Protein AF-A0A8B9X856-F1 (afdb_monomer)

Solvent-accessible surface area (backbone atoms only — not comparable to full-atom values): 31725 Å² total; per-residue (Å²): 112,82,88,42,60,86,69,68,59,64,82,50,63,92,50,58,22,62,86,55,48,28,28,60,43,24,32,74,33,52,19,55,72,73,40,38,39,37,32,57,22,77,54,68,76,21,33,52,44,37,37,53,68,72,73,52,61,74,92,81,52,78,64,90,85,40,73,87,52,23,68,62,48,33,50,56,50,36,62,54,42,38,72,39,36,52,69,58,51,47,63,67,43,58,99,51,76,27,44,60,46,76,62,68,52,81,72,50,48,65,68,34,66,76,37,52,80,60,51,73,62,84,77,84,77,84,59,58,57,69,65,46,51,55,31,73,69,35,71,44,87,74,9,36,51,52,62,53,52,50,52,32,48,53,41,27,54,50,10,48,50,29,39,59,36,17,58,63,57,37,63,76,72,45,88,51,78,85,54,39,62,62,51,17,54,51,43,20,52,52,9,46,53,41,23,52,54,21,60,66,58,40,51,56,52,52,54,52,50,48,56,73,72,37,53,88,86,43,37,66,59,51,52,51,51,50,52,44,50,51,21,51,51,48,21,53,54,24,45,59,60,34,51,76,36,73,83,37,72,65,14,68,74,59,67,40,49,51,49,47,48,48,50,55,53,50,49,54,52,50,51,53,48,50,50,60,72,69,69,62,90,60,71,42,70,72,66,70,85,75,80,73,79,94,73,80,88,79,81,89,81,79,92,74,92,83,82,85,88,81,93,79,81,97,70,90,83,85,87,90,87,70,88,89,90,87,89,86,79,95,72,97,72,80,85,84,85,77,77,76,85,74,73,93,41,74,68,53,55,54,47,52,56,70,70,44,58,71,61,59,40,39,48,40,53,41,51,25,36,44,41,33,19,50,50,41,30,63,75,43,40,31,57,35,28,6,42,65,48,51,64,14,36,89,84,43,56,85,87,36,69,43,22,50,36,14,51,53,17,32,22,53,25,22,47,24,51,18,46,13,25,50,36,15,40,54,43,55,60,49,45,68,68,44,36,84,77,52,32,64,64,44,49,48,30,49,21,27,43,46,29,14,52,34,34,37,47,36,55,75,52,63,38,65,72,58,43,46,60,36,22,42,33,49,4,42,28,54,32,36,67,72,46,46,61,61,49,50,52,55,50,54,51,52,51,52,51,52,49,54,74,74,58,82,64,82,85,69,70,79,79,53,72,63,53,58,52,43,54,44,57,49,27,50,58,51,19,51,52,51,39,70,69,45,47,64,56,51,32,65,75,66,74,39,62,58,58,43,31,42,48,17,12,51,40,15,43,52,30,20,54,46,42,68,74,51,51,75,89,78,134

Structure (mmCIF, N/CA/C/O backbone):
data_AF-A0A8B9X856-F1
#
_entry.id   AF-A0A8B9X856-F1
#
loop_
_atom_site.group_PDB
_atom_site.id
_atom_site.type_symbol
_atom_site.label_atom_id
_atom_site.label_alt_id
_atom_site.label_comp_id
_atom_site.label_asym_id
_atom_site.label_entity_id
_atom_site.label_seq_id
_atom_site.pdbx_PDB_ins_code
_atom_site.Cartn_x
_atom_site.Cartn_y
_atom_site.Cartn_z
_atom_site.occupancy
_atom_site.B_iso_or_equiv
_atom_site.auth_seq_id
_atom_site.auth_comp_id
_atom_site.auth_asym_id
_atom_site.auth_atom_id
_atom_site.pdbx_PDB_model_num
ATOM 1 N N . MET A 1 1 ? -20.137 1.913 47.187 1.00 60.28 1 MET A N 1
ATOM 2 C CA . MET A 1 1 ? -19.283 0.713 47.307 1.00 60.28 1 MET A CA 1
ATOM 3 C C . MET A 1 1 ? -18.120 0.951 48.272 1.00 60.28 1 MET A C 1
ATOM 5 O O . MET A 1 1 ? -18.265 0.575 49.422 1.00 60.28 1 MET A O 1
ATOM 9 N N . TRP A 1 2 ? -17.017 1.624 47.903 1.00 61.44 2 TRP A N 1
ATOM 10 C CA . TRP A 1 2 ? -15.880 1.791 48.841 1.00 61.44 2 TRP A CA 1
ATOM 11 C C . TRP A 1 2 ? -16.216 2.650 50.075 1.00 61.44 2 TRP A C 1
ATOM 13 O O . TRP A 1 2 ? -16.028 2.217 51.202 1.00 61.44 2 TRP A O 1
ATOM 23 N N . LYS A 1 3 ? -16.847 3.818 49.882 1.00 67.94 3 LYS A N 1
ATOM 24 C CA . LYS A 1 3 ? -17.297 4.696 50.987 1.00 67.94 3 LYS A CA 1
ATOM 25 C C . LYS A 1 3 ? -18.362 4.080 51.909 1.00 67.94 3 LYS A C 1
ATOM 27 O O . LYS A 1 3 ? -18.612 4.606 52.980 1.00 67.94 3 LYS A O 1
ATOM 32 N N . THR A 1 4 ? -19.019 3.002 51.483 1.00 69.06 4 THR A N 1
ATOM 33 C CA . THR A 1 4 ? -20.114 2.354 52.227 1.00 69.06 4 THR A CA 1
ATOM 34 C C . THR A 1 4 ? -19.630 1.214 53.126 1.00 69.06 4 THR A C 1
ATOM 36 O O . THR A 1 4 ? -20.453 0.537 53.728 1.00 69.06 4 THR A O 1
ATOM 39 N N . GLN A 1 5 ? -18.318 0.968 53.211 1.00 65.56 5 GLN A N 1
ATOM 40 C CA . GLN A 1 5 ? -17.751 -0.049 54.107 1.00 65.56 5 GLN A CA 1
ATOM 41 C C . GLN A 1 5 ? -17.958 0.295 55.587 1.00 65.56 5 GLN A C 1
ATOM 43 O O . GLN A 1 5 ? -18.195 -0.598 56.390 1.00 65.56 5 GLN A O 1
ATOM 48 N N . GLU A 1 6 ? -17.946 1.582 55.931 1.00 69.06 6 GLU A N 1
ATOM 49 C CA . GLU A 1 6 ? -18.089 2.063 57.313 1.00 69.06 6 GLU A CA 1
ATOM 50 C C . GLU A 1 6 ? -19.551 2.130 57.790 1.00 69.06 6 GLU A C 1
ATOM 52 O O . GLU A 1 6 ? -19.811 2.408 58.955 1.00 69.06 6 GLU A O 1
ATOM 57 N N . THR A 1 7 ? -20.526 1.876 56.909 1.00 68.50 7 THR A N 1
ATOM 58 C CA . THR A 1 7 ? -21.961 2.038 57.201 1.00 68.50 7 THR A CA 1
ATOM 59 C C . THR A 1 7 ? -22.674 0.717 57.522 1.00 68.50 7 THR A C 1
ATOM 61 O O . THR A 1 7 ? -23.894 0.648 57.403 1.00 68.50 7 THR A O 1
ATOM 64 N N . GLY A 1 8 ? -21.937 -0.355 57.841 1.00 68.25 8 GLY A N 1
ATOM 65 C CA . GLY A 1 8 ? -22.495 -1.669 58.209 1.00 68.25 8 GLY A CA 1
ATOM 66 C C . GLY A 1 8 ? -23.188 -2.445 57.074 1.00 68.25 8 GLY A C 1
ATOM 67 O O . GLY A 1 8 ? -23.735 -3.521 57.288 1.00 68.25 8 GLY A O 1
ATOM 68 N N . LEU A 1 9 ? -23.155 -1.935 55.835 1.00 69.38 9 LEU A N 1
ATOM 69 C CA . LEU A 1 9 ? -23.836 -2.523 54.665 1.00 69.38 9 LEU A CA 1
ATOM 70 C C . LEU A 1 9 ? -23.170 -3.807 54.126 1.00 69.38 9 LEU A C 1
ATOM 72 O O . LEU A 1 9 ? -23.714 -4.422 53.209 1.00 69.38 9 LEU A O 1
ATOM 76 N N . TRP A 1 10 ? -21.996 -4.179 54.650 1.00 77.06 10 TRP A N 1
ATOM 77 C CA . TRP A 1 10 ? -21.118 -5.233 54.114 1.00 77.06 10 TRP A CA 1
ATOM 78 C C . TRP A 1 10 ? -20.662 -6.247 55.172 1.00 77.06 10 TRP A C 1
ATOM 80 O O . TRP A 1 10 ? -19.649 -6.917 54.988 1.00 77.06 10 TRP A O 1
ATOM 90 N N . GLU A 1 11 ? -21.361 -6.324 56.304 1.00 77.94 11 GLU A N 1
ATOM 91 C CA . GLU A 1 11 ? -20.968 -7.169 57.442 1.00 77.94 11 GLU A CA 1
ATOM 92 C C . GLU A 1 11 ? -21.307 -8.657 57.249 1.00 77.94 11 GLU A C 1
ATOM 94 O O . GLU A 1 11 ? -20.844 -9.496 58.021 1.00 77.94 11 GLU A O 1
ATOM 99 N N . GLN A 1 12 ? -22.099 -9.006 56.228 1.00 79.50 12 GLN A N 1
ATOM 100 C CA . GLN A 1 12 ? -22.503 -10.385 55.951 1.00 79.50 12 GLN A CA 1
ATOM 101 C C . GLN A 1 12 ? -21.590 -11.057 54.913 1.00 79.50 12 GLN A C 1
ATOM 103 O O . GLN A 1 12 ? -20.945 -10.377 54.103 1.00 79.50 12 GLN A O 1
ATOM 108 N N . PRO A 1 13 ? -21.556 -12.403 54.867 1.00 82.69 13 PRO A N 1
ATOM 109 C CA . PRO A 1 13 ? -20.882 -13.133 53.802 1.00 82.69 13 PRO A CA 1
ATOM 110 C C . PRO A 1 13 ? -21.365 -12.709 52.410 1.00 82.69 13 PRO A C 1
ATOM 112 O O . PRO A 1 13 ? -22.505 -12.284 52.216 1.00 82.69 13 PRO A O 1
ATOM 115 N N . ARG A 1 14 ? -20.495 -12.876 51.412 1.00 81.50 14 ARG A N 1
ATOM 116 C CA . ARG A 1 14 ? -20.803 -12.576 50.008 1.00 81.50 14 ARG A CA 1
ATOM 117 C C . ARG A 1 14 ? -22.121 -13.231 49.565 1.00 81.50 14 ARG A C 1
ATOM 119 O O . ARG A 1 14 ? -22.311 -14.431 49.748 1.00 81.50 14 ARG A O 1
ATOM 126 N N . GLY A 1 15 ? -22.977 -12.453 48.910 1.00 82.62 15 GLY A N 1
ATOM 127 C CA . GLY A 1 15 ? -24.291 -12.869 48.410 1.00 82.62 15 GLY A CA 1
ATOM 128 C C . GLY A 1 15 ? -25.416 -12.766 49.442 1.00 82.62 15 GLY A C 1
ATOM 129 O O . GLY A 1 15 ? -26.521 -13.247 49.180 1.00 82.62 15 GLY A O 1
ATOM 130 N N . GLN A 1 16 ? -25.143 -12.186 50.615 1.00 83.75 16 GLN A N 1
ATOM 131 C CA . GLN A 1 16 ? -26.107 -11.988 51.703 1.00 83.75 16 GLN A CA 1
ATOM 132 C C . GLN A 1 16 ? -26.258 -10.513 52.104 1.00 83.75 16 GLN A C 1
ATOM 134 O O . GLN A 1 16 ? -27.051 -10.196 52.987 1.00 83.75 16 GLN A O 1
ATOM 139 N N . ASN A 1 17 ? -25.546 -9.603 51.438 1.00 85.44 17 ASN A N 1
ATOM 140 C CA . ASN A 1 17 ? -25.646 -8.167 51.661 1.00 85.44 17 ASN A CA 1
ATOM 141 C C . ASN A 1 17 ? -26.693 -7.535 50.730 1.00 85.44 17 ASN A C 1
ATOM 143 O O . ASN A 1 17 ? -27.194 -8.126 49.774 1.00 85.44 17 ASN A O 1
ATOM 147 N N . ILE A 1 18 ? -27.023 -6.274 50.984 1.00 85.62 18 ILE A N 1
ATOM 148 C CA . ILE A 1 18 ? -28.082 -5.575 50.245 1.00 85.62 18 ILE A CA 1
ATOM 149 C C . ILE A 1 18 ? -27.756 -5.326 48.761 1.00 85.62 18 ILE A C 1
ATOM 151 O O . ILE A 1 18 ? -28.671 -5.287 47.948 1.00 85.62 18 ILE A O 1
ATOM 155 N N . LEU A 1 19 ? -26.473 -5.200 48.390 1.00 85.44 19 LEU A N 1
ATOM 156 C CA . LEU A 1 19 ? -26.028 -4.848 47.028 1.00 85.44 19 LEU A CA 1
ATOM 157 C C . LEU A 1 19 ? -25.247 -5.960 46.305 1.00 85.44 19 LEU A C 1
ATOM 159 O O . LEU A 1 19 ? -24.618 -5.701 45.280 1.00 85.44 19 LEU A O 1
ATOM 163 N N . ASP A 1 20 ? -25.244 -7.189 46.824 1.00 85.12 20 ASP A N 1
ATOM 164 C CA . ASP A 1 20 ? -24.458 -8.302 46.265 1.00 85.12 20 ASP A CA 1
ATOM 165 C C . ASP A 1 20 ? -25.300 -9.528 45.865 1.00 85.12 20 ASP A C 1
ATOM 167 O O . ASP A 1 20 ? -24.759 -10.619 45.682 1.00 85.12 20 ASP A O 1
ATOM 171 N N . GLY A 1 21 ? -26.618 -9.350 45.711 1.00 84.38 21 GLY A N 1
ATOM 172 C CA . GLY A 1 21 ? -27.571 -10.433 45.437 1.00 84.38 21 GLY A CA 1
ATOM 173 C C . GLY A 1 21 ? -28.274 -10.976 46.688 1.00 84.38 21 GLY A C 1
ATOM 174 O O . GLY A 1 21 ? -29.124 -11.870 46.588 1.00 84.38 21 GLY A O 1
ATOM 175 N N . GLY A 1 22 ? -27.939 -10.450 47.872 1.00 86.19 22 GLY A N 1
ATOM 176 C CA . GLY A 1 22 ? -28.523 -10.821 49.159 1.00 86.19 22 GLY A CA 1
ATOM 177 C C . GLY A 1 22 ? -29.961 -10.359 49.387 1.00 86.19 22 GLY A C 1
ATOM 178 O O . GLY A 1 22 ? -30.698 -11.065 50.071 1.00 86.19 22 GLY A O 1
ATOM 179 N N . ALA A 1 23 ? -30.404 -9.271 48.764 1.00 91.38 23 ALA A N 1
ATOM 180 C CA . ALA A 1 23 ? -31.769 -8.764 48.899 1.00 91.38 23 ALA A CA 1
ATOM 181 C C . ALA A 1 23 ? -32.704 -9.255 47.769 1.00 91.38 23 ALA A C 1
ATOM 183 O O . ALA A 1 23 ? -32.271 -9.357 46.620 1.00 91.38 23 ALA A O 1
ATOM 184 N N . PRO A 1 24 ? -33.999 -9.525 48.040 1.00 92.81 24 PRO A N 1
ATOM 185 C CA . PRO A 1 24 ? -34.965 -9.933 47.009 1.00 92.81 24 PRO A CA 1
ATOM 186 C C . PRO A 1 24 ? -35.267 -8.830 45.984 1.00 92.81 24 PRO A C 1
ATOM 188 O O . PRO A 1 24 ? -35.637 -9.094 44.849 1.00 92.81 24 PRO A O 1
ATOM 191 N N . PHE A 1 25 ? -35.067 -7.575 46.360 1.00 92.44 25 PHE A N 1
ATOM 192 C CA . PHE A 1 25 ? -35.224 -6.420 45.478 1.00 92.44 25 PHE A CA 1
ATOM 193 C C . PHE A 1 25 ? -33.901 -5.978 44.829 1.00 92.44 25 PHE A C 1
ATOM 195 O O . PHE A 1 25 ? -33.864 -4.934 44.186 1.00 92.44 25 PHE A O 1
ATOM 202 N N . TYR A 1 26 ? -32.817 -6.747 44.991 1.00 93.06 26 TYR A N 1
ATOM 203 C CA . TYR A 1 26 ? -31.519 -6.468 44.372 1.00 93.06 26 TYR A CA 1
ATOM 204 C C . TYR A 1 26 ? -30.817 -7.768 43.950 1.00 93.06 26 TYR A C 1
ATOM 206 O O . TYR A 1 26 ? -29.868 -8.227 44.589 1.00 93.06 26 TYR A O 1
ATOM 214 N N . THR A 1 27 ? -31.337 -8.420 42.906 1.00 94.00 27 THR A N 1
ATOM 215 C CA . THR A 1 27 ? -30.828 -9.704 42.392 1.00 94.00 27 THR A CA 1
ATOM 216 C C . THR A 1 27 ? -31.363 -10.003 40.982 1.00 94.00 27 THR A C 1
ATOM 218 O O . THR A 1 27 ? -32.054 -9.185 40.377 1.00 94.00 27 THR A O 1
ATOM 221 N N . THR A 1 28 ? -31.036 -11.176 40.439 1.00 95.50 28 THR A N 1
ATOM 222 C CA . THR A 1 28 ? -31.539 -11.658 39.142 1.00 95.50 28 THR A CA 1
ATOM 223 C C . THR A 1 28 ? -32.441 -12.875 39.318 1.00 95.50 28 THR A C 1
ATOM 225 O O . THR A 1 28 ? -32.139 -13.759 40.120 1.00 95.50 28 THR A O 1
ATOM 228 N N . TYR A 1 29 ? -33.527 -12.937 38.549 1.00 96.50 29 TYR A N 1
ATOM 229 C CA . TYR A 1 29 ? -34.520 -14.010 38.594 1.00 96.50 29 TYR A CA 1
ATOM 230 C C . TYR A 1 29 ? -34.690 -14.669 37.230 1.00 96.50 29 TYR A C 1
ATOM 232 O O . TYR A 1 29 ? -34.775 -13.978 36.217 1.00 96.50 29 TYR A O 1
ATOM 240 N N . ARG A 1 30 ? -34.757 -16.004 37.211 1.00 95.81 30 ARG A N 1
ATOM 241 C CA . ARG A 1 30 ? -34.986 -16.792 35.993 1.00 95.81 30 ARG A CA 1
ATOM 242 C C . ARG A 1 30 ? -36.454 -16.698 35.560 1.00 95.81 30 ARG A C 1
ATOM 244 O O . ARG A 1 30 ? -37.347 -16.767 36.401 1.00 95.81 30 ARG A O 1
ATOM 251 N N . THR A 1 31 ? -36.694 -16.571 34.261 1.00 96.44 31 THR A N 1
ATOM 252 C CA . THR A 1 31 ? -38.029 -16.516 33.642 1.00 96.44 31 THR A CA 1
ATOM 253 C C . THR A 1 31 ? -38.438 -17.869 33.050 1.00 96.44 31 THR A C 1
ATOM 255 O O . THR A 1 31 ? -37.621 -18.789 32.954 1.00 96.44 31 THR A O 1
ATOM 258 N N . ALA A 1 32 ? -39.705 -18.009 32.646 1.00 95.12 32 ALA A N 1
ATOM 259 C CA . ALA A 1 32 ? -40.266 -19.268 32.132 1.00 95.12 32 ALA A CA 1
ATOM 260 C C . ALA A 1 32 ? -39.552 -19.804 30.872 1.00 95.12 32 ALA A C 1
ATOM 262 O O . ALA A 1 32 ? -39.466 -21.009 30.663 1.00 95.12 32 ALA A O 1
ATOM 263 N N . ASP A 1 33 ? -39.023 -18.901 30.045 1.00 92.81 33 ASP A N 1
ATOM 264 C CA . ASP A 1 33 ? -38.275 -19.163 28.810 1.00 92.81 33 ASP A CA 1
ATOM 265 C C . ASP A 1 33 ? -36.766 -19.373 29.039 1.00 92.81 33 ASP A C 1
ATOM 267 O O . ASP A 1 33 ? -35.988 -19.394 28.091 1.00 92.81 33 ASP A O 1
ATOM 271 N N . GLY A 1 34 ? -36.325 -19.503 30.295 1.00 91.06 34 GLY A N 1
ATOM 272 C CA . GLY A 1 34 ? -34.916 -19.701 30.644 1.00 91.06 34 GLY A CA 1
ATOM 273 C C . GLY A 1 34 ? -34.061 -18.429 30.612 1.00 91.06 34 GLY A C 1
ATOM 274 O O . GLY A 1 34 ? -32.876 -18.502 30.940 1.00 91.06 34 GLY A O 1
ATOM 275 N N . GLY A 1 35 ? -34.653 -17.280 30.269 1.00 91.88 35 GLY A N 1
ATOM 276 C CA . GLY A 1 35 ? -34.043 -15.957 30.388 1.00 91.88 35 GLY A CA 1
ATOM 277 C C . GLY A 1 35 ? -33.957 -15.462 31.836 1.00 91.88 35 GLY A C 1
ATOM 278 O O . GLY A 1 35 ? -34.273 -16.185 32.783 1.00 91.88 35 GLY A O 1
ATOM 279 N N . PHE A 1 36 ? -33.516 -14.213 32.014 1.00 95.31 36 PHE A N 1
ATOM 280 C CA . PHE A 1 36 ? -33.388 -13.590 33.333 1.00 95.31 36 PHE A CA 1
ATOM 281 C C . PHE A 1 36 ? -33.875 -12.136 33.335 1.00 95.31 36 PHE A C 1
ATOM 283 O O . PHE A 1 36 ? -33.639 -11.393 32.379 1.00 95.31 36 PHE A O 1
ATOM 290 N N . MET A 1 37 ? -34.496 -11.723 34.441 1.00 96.19 37 MET A N 1
ATOM 291 C CA . MET A 1 37 ? -34.797 -10.327 34.771 1.00 96.19 37 MET A CA 1
ATOM 292 C C . MET A 1 37 ? -33.900 -9.880 35.928 1.00 96.19 37 MET A C 1
ATOM 294 O O . MET A 1 37 ? -33.788 -10.582 36.934 1.00 96.19 37 MET A O 1
ATOM 298 N N . ALA A 1 38 ? -33.264 -8.720 35.795 1.00 95.69 38 ALA A N 1
ATOM 299 C CA . ALA A 1 38 ? -32.530 -8.058 36.864 1.00 95.69 38 ALA A CA 1
ATOM 300 C C . ALA A 1 38 ? -33.455 -7.085 37.602 1.00 95.69 38 ALA A C 1
ATOM 302 O O . ALA A 1 38 ? -34.149 -6.286 36.973 1.00 95.69 38 ALA A O 1
ATOM 303 N N . VAL A 1 39 ? -33.446 -7.151 38.930 1.00 96.00 39 VAL A N 1
ATOM 304 C CA . VAL A 1 39 ? -34.236 -6.300 39.825 1.00 96.00 39 VAL A CA 1
ATOM 305 C C . VAL A 1 39 ? -33.277 -5.490 40.686 1.00 96.00 39 VAL A C 1
ATOM 307 O O . VAL A 1 39 ? -32.369 -6.063 41.286 1.00 96.00 39 VAL A O 1
ATOM 310 N N . GLY A 1 40 ? -33.486 -4.175 40.751 1.00 93.81 40 GLY A N 1
ATOM 311 C CA . GLY A 1 40 ? -32.693 -3.235 41.546 1.00 93.81 40 GLY A CA 1
ATOM 312 C C . GLY A 1 40 ? -33.546 -2.172 42.240 1.00 93.81 40 GLY A C 1
ATOM 313 O O . GLY A 1 40 ? -33.195 -0.998 42.226 1.00 93.81 40 GLY A O 1
ATOM 314 N N . ALA A 1 41 ? -34.685 -2.565 42.809 1.00 92.81 41 ALA A N 1
ATOM 315 C CA . ALA A 1 41 ? -35.669 -1.680 43.433 1.00 92.81 41 ALA A CA 1
ATOM 316 C C . ALA A 1 41 ? -35.344 -1.421 44.919 1.00 92.81 41 ALA A C 1
ATOM 318 O O . ALA A 1 41 ? -36.039 -1.905 45.813 1.00 92.81 41 ALA A O 1
ATOM 319 N N . ILE A 1 42 ? -34.245 -0.714 45.196 1.00 90.06 42 ILE A N 1
ATOM 320 C CA . ILE A 1 42 ? -33.785 -0.453 46.573 1.00 90.06 42 ILE A CA 1
ATOM 321 C C . ILE A 1 42 ? -34.669 0.596 47.250 1.00 90.06 42 ILE A C 1
ATOM 323 O O . ILE A 1 42 ? -35.025 0.453 48.417 1.00 90.06 42 ILE A O 1
ATOM 327 N N . GLU A 1 43 ? -35.027 1.655 46.533 1.00 89.69 43 GLU A N 1
ATOM 328 C CA . GLU A 1 43 ? -35.818 2.752 47.068 1.00 89.69 43 GLU A CA 1
ATOM 329 C C . GLU A 1 43 ? -37.293 2.338 47.245 1.00 89.69 43 GLU A C 1
ATOM 331 O O . GLU A 1 43 ? -37.863 1.718 46.341 1.00 89.69 43 GLU A O 1
ATOM 336 N N . PRO A 1 44 ? -37.954 2.716 48.362 1.00 89.38 44 PRO A N 1
ATOM 337 C CA . PRO A 1 44 ? -39.307 2.249 48.687 1.00 89.38 44 PRO A CA 1
ATOM 338 C C . PRO A 1 44 ? -40.341 2.477 47.577 1.00 89.38 44 PRO A C 1
ATOM 340 O O . PRO A 1 44 ? -41.138 1.595 47.275 1.00 89.38 44 PRO A O 1
ATOM 343 N N . GLN A 1 45 ? -40.282 3.631 46.908 1.00 91.12 45 GLN A N 1
ATOM 344 C CA . GLN A 1 45 ? -41.189 3.986 45.811 1.00 91.12 45 GLN A CA 1
ATOM 345 C C . GLN A 1 45 ? -41.069 3.047 44.595 1.00 91.12 45 GLN A C 1
ATOM 347 O O . GLN A 1 45 ? -42.068 2.716 43.962 1.00 91.12 45 GLN A O 1
ATOM 352 N N . PHE A 1 46 ? -39.860 2.573 44.280 1.00 93.00 46 PHE A N 1
ATOM 353 C CA . PHE A 1 46 ? -39.633 1.628 43.183 1.00 93.00 46 PHE A CA 1
ATOM 354 C C . PHE A 1 46 ? -39.999 0.206 43.610 1.00 93.00 46 PHE A C 1
ATOM 356 O O . PHE A 1 46 ? -40.543 -0.564 42.816 1.00 93.00 46 PHE A O 1
ATOM 363 N N . TYR A 1 47 ? -39.768 -0.129 44.884 1.00 92.25 47 TYR A N 1
ATOM 364 C CA . TYR A 1 47 ? -40.191 -1.400 45.462 1.00 92.25 47 TYR A CA 1
ATOM 365 C C . TYR A 1 47 ? -41.717 -1.560 45.432 1.00 92.25 47 TYR A C 1
ATOM 367 O O . TYR A 1 47 ? -42.211 -2.617 45.050 1.00 92.25 47 TYR A O 1
ATOM 375 N N . GLU A 1 48 ? -42.485 -0.512 45.735 1.00 91.56 48 GLU A N 1
ATOM 376 C CA . GLU A 1 48 ? -43.949 -0.545 45.611 1.00 91.56 48 GLU A CA 1
ATOM 377 C C . GLU A 1 48 ? -44.411 -0.843 44.175 1.00 91.56 48 GLU A C 1
ATOM 379 O O . GLU A 1 48 ? -45.322 -1.652 43.966 1.00 91.56 48 GLU A O 1
ATOM 384 N N . LEU A 1 49 ? -43.755 -0.249 43.171 1.00 92.75 49 LEU A N 1
ATOM 385 C CA . LEU A 1 49 ? -44.037 -0.526 41.759 1.00 92.75 49 LEU A CA 1
ATOM 386 C C . LEU A 1 49 ? -43.671 -1.963 41.370 1.00 92.75 49 LEU A C 1
ATOM 388 O O . LEU A 1 49 ? -44.433 -2.607 40.645 1.00 92.75 49 LEU A O 1
ATOM 392 N N . LEU A 1 50 ? -42.561 -2.494 41.892 1.00 94.75 50 LEU A N 1
ATOM 393 C CA . LEU A 1 50 ? -42.184 -3.899 41.733 1.00 94.75 50 LEU A CA 1
ATOM 394 C C . LEU A 1 50 ? -43.263 -4.826 42.310 1.00 94.75 50 LEU A C 1
ATOM 396 O O . LEU A 1 50 ? -43.732 -5.724 41.613 1.00 94.75 50 LEU A O 1
ATOM 400 N N . ILE A 1 51 ? -43.695 -4.596 43.553 1.00 94.56 51 ILE A N 1
ATOM 401 C CA . ILE A 1 51 ? -44.736 -5.392 44.221 1.00 94.56 51 ILE A CA 1
ATOM 402 C C . ILE A 1 51 ? -46.042 -5.374 43.422 1.00 94.56 51 ILE A C 1
ATOM 404 O O . ILE A 1 51 ? -46.635 -6.431 43.185 1.00 94.56 51 ILE A O 1
ATOM 408 N N . LYS A 1 52 ? -46.444 -4.197 42.930 1.00 93.00 52 LYS A N 1
ATOM 409 C CA . LYS A 1 52 ? -47.616 -4.039 42.065 1.00 93.00 52 LYS A CA 1
ATOM 410 C C . LYS A 1 52 ? -47.471 -4.816 40.753 1.00 93.00 52 LYS A C 1
ATOM 412 O O . LYS A 1 52 ? -48.405 -5.517 40.367 1.00 93.00 52 LYS A O 1
ATOM 417 N N . GLY A 1 53 ? -46.316 -4.734 40.090 1.00 92.31 53 GLY A N 1
ATOM 418 C CA . GLY A 1 53 ? -46.043 -5.462 38.845 1.00 92.31 53 GLY A CA 1
ATOM 419 C C . GLY A 1 53 ? -45.990 -6.983 39.025 1.00 92.31 53 GLY A C 1
ATOM 420 O O . GLY A 1 53 ? -46.430 -7.727 38.151 1.00 92.31 53 GLY A O 1
ATOM 421 N N . LEU A 1 54 ? -45.542 -7.458 40.191 1.00 93.00 54 LEU A N 1
ATOM 422 C CA . LEU A 1 54 ? -45.566 -8.876 40.569 1.00 93.00 54 LEU A CA 1
ATOM 423 C C . LEU A 1 54 ? -46.964 -9.382 40.972 1.00 93.00 54 LEU A C 1
ATOM 425 O O . LEU A 1 54 ? -47.139 -10.585 41.174 1.00 93.00 54 LEU A O 1
ATOM 429 N N . GLY A 1 55 ? -47.958 -8.495 41.091 1.00 91.81 55 GLY A N 1
ATOM 430 C CA . GLY A 1 55 ? -49.313 -8.842 41.526 1.00 91.81 55 GLY A CA 1
ATOM 431 C C . GLY A 1 55 ? -49.404 -9.206 43.009 1.00 91.81 55 GLY A C 1
ATOM 432 O O . GLY A 1 55 ? -50.287 -9.966 43.407 1.00 91.81 55 GLY A O 1
ATOM 433 N N . LEU A 1 56 ? -48.478 -8.698 43.824 1.00 89.88 56 LEU A N 1
ATOM 434 C CA . LEU A 1 56 ? -48.461 -8.890 45.269 1.00 89.88 56 LEU A CA 1
ATOM 435 C C . LEU A 1 56 ? -49.121 -7.700 45.978 1.00 89.88 56 LEU A C 1
ATOM 437 O O . LEU A 1 56 ? -49.141 -6.582 45.467 1.00 89.88 56 LEU A O 1
ATOM 441 N N . LYS A 1 57 ? -49.664 -7.937 47.175 1.00 85.44 57 LYS A N 1
ATOM 442 C CA . LYS A 1 57 ? -50.198 -6.880 48.042 1.00 85.44 57 LYS A CA 1
ATOM 443 C C . LYS A 1 57 ? -49.154 -6.501 49.082 1.00 85.44 57 LYS A C 1
ATOM 445 O O . LYS A 1 57 ? -48.660 -7.382 49.780 1.00 85.44 57 LYS A O 1
ATOM 450 N N . SER A 1 58 ? -48.847 -5.209 49.189 1.00 77.31 58 SER A N 1
ATOM 451 C CA . SER A 1 58 ? -47.830 -4.691 50.117 1.00 77.31 58 SER A CA 1
ATOM 452 C C . SER A 1 58 ? -48.121 -5.073 51.576 1.00 77.31 58 SER A C 1
ATOM 454 O O . SER A 1 58 ? -47.222 -5.497 52.293 1.00 77.31 58 SER A O 1
ATOM 456 N N . ASP A 1 59 ? -49.398 -5.045 51.970 1.00 78.06 59 ASP A N 1
ATOM 457 C CA . ASP A 1 59 ? -49.856 -5.290 53.349 1.00 78.06 59 ASP A CA 1
ATOM 458 C C . ASP A 1 59 ? -49.647 -6.737 53.837 1.00 78.06 59 ASP A C 1
ATOM 460 O O . ASP A 1 59 ? -49.732 -7.015 55.031 1.00 78.06 59 ASP A O 1
ATOM 464 N N . GLU A 1 60 ? -49.390 -7.671 52.919 1.00 80.19 60 GLU A N 1
ATOM 465 C CA . GLU A 1 60 ? -49.190 -9.098 53.206 1.00 80.19 60 GLU A CA 1
ATOM 466 C C . GLU A 1 60 ? -47.701 -9.497 53.169 1.00 80.19 60 GLU A C 1
ATOM 468 O O . GLU A 1 60 ? -47.372 -10.684 53.254 1.00 80.19 60 GLU A O 1
ATOM 473 N N . LEU A 1 61 ? -46.791 -8.532 52.990 1.00 86.62 61 LEU A N 1
ATOM 474 C CA . LEU A 1 61 ? -45.356 -8.773 52.866 1.00 86.62 61 LEU A CA 1
ATOM 475 C C . LEU A 1 61 ? -44.580 -8.252 54.085 1.00 86.62 61 LEU A C 1
ATOM 477 O O . LEU A 1 61 ? -44.942 -7.230 54.668 1.00 86.62 61 LEU A O 1
ATOM 481 N N . PRO A 1 62 ? -43.483 -8.929 54.468 1.00 87.06 62 PRO A N 1
ATOM 482 C CA . PRO A 1 62 ? -42.579 -8.432 55.496 1.00 87.06 62 PRO A CA 1
ATOM 483 C C . PRO A 1 62 ? -41.917 -7.118 55.064 1.00 87.06 62 PRO A C 1
ATOM 485 O O . PRO A 1 62 ? -41.864 -6.775 53.879 1.00 87.06 62 PRO A O 1
ATOM 488 N N . ASN A 1 63 ? -41.368 -6.390 56.039 1.00 86.25 63 ASN A N 1
ATOM 489 C CA . ASN A 1 63 ? -40.647 -5.147 55.779 1.00 86.25 63 ASN A CA 1
ATOM 490 C C . ASN A 1 63 ? -39.498 -5.388 54.782 1.00 86.25 63 ASN A C 1
ATOM 492 O O . ASN A 1 63 ? -38.704 -6.313 54.963 1.00 86.25 63 ASN A O 1
ATOM 496 N N . GLN A 1 64 ? -39.384 -4.524 53.768 1.00 84.81 64 GLN A N 1
ATOM 497 C CA . GLN A 1 64 ? -38.371 -4.601 52.713 1.00 84.81 64 GLN A CA 1
ATOM 498 C C . GLN A 1 64 ? -36.953 -4.823 53.272 1.00 84.81 64 GLN A C 1
ATOM 500 O O . GLN A 1 64 ? -36.230 -5.675 52.770 1.00 84.81 64 GLN A O 1
ATOM 505 N N . ILE A 1 65 ? -36.547 -4.127 54.339 1.00 85.50 65 ILE A N 1
ATOM 506 C CA . ILE A 1 65 ? -35.168 -4.180 54.872 1.00 85.50 65 ILE A CA 1
ATOM 507 C C . ILE A 1 65 ? -34.984 -5.323 55.901 1.00 85.50 65 ILE A C 1
ATOM 509 O O . ILE A 1 65 ? -33.916 -5.493 56.486 1.00 85.50 65 ILE A O 1
ATOM 513 N N . SER A 1 66 ? -35.996 -6.172 56.111 1.00 87.31 66 SER A N 1
ATOM 514 C CA . SER A 1 66 ? -35.894 -7.313 57.026 1.00 87.31 66 SER A CA 1
ATOM 515 C C . SER A 1 66 ? -35.030 -8.438 56.444 1.00 87.31 66 SER A C 1
ATOM 517 O O . SER A 1 66 ? -35.514 -9.336 55.754 1.00 87.31 66 SER A O 1
ATOM 519 N N . MET A 1 67 ? -33.733 -8.424 56.769 1.00 84.62 67 MET A N 1
ATOM 520 C CA . MET A 1 67 ? -32.763 -9.430 56.305 1.00 84.62 67 MET A CA 1
ATOM 521 C C . MET A 1 67 ? -33.144 -10.870 56.673 1.00 84.62 67 MET A C 1
ATOM 523 O O . MET A 1 67 ? -32.793 -11.802 55.953 1.00 84.62 67 MET A O 1
ATOM 527 N N . LYS A 1 68 ? -33.881 -11.058 57.775 1.00 87.50 68 LYS A N 1
ATOM 528 C CA . LYS A 1 68 ? -34.355 -12.379 58.216 1.00 87.50 68 LYS A CA 1
ATOM 529 C C . LYS A 1 68 ? -35.366 -12.988 57.242 1.00 87.50 68 LYS A C 1
ATOM 531 O O . LYS A 1 68 ? -35.360 -14.200 57.057 1.00 87.50 68 LYS A O 1
ATOM 536 N N . ASP A 1 69 ? -36.168 -12.148 56.590 1.00 88.75 69 ASP A N 1
ATOM 537 C CA . ASP A 1 69 ? -37.262 -12.575 55.711 1.00 88.75 69 ASP A CA 1
ATOM 538 C C . ASP A 1 69 ? -36.837 -12.635 54.230 1.00 88.75 69 ASP A C 1
ATOM 540 O O . ASP A 1 69 ? -37.541 -13.188 53.380 1.00 88.75 69 ASP A O 1
ATOM 544 N N . TRP A 1 70 ? -35.656 -12.101 53.893 1.00 91.88 70 TRP A N 1
ATOM 545 C CA . TRP A 1 70 ? -35.117 -12.093 52.529 1.00 91.88 70 TRP A CA 1
ATOM 546 C C . TRP A 1 70 ? -35.026 -13.470 51.860 1.00 91.88 70 TRP A C 1
ATOM 548 O O . TRP A 1 70 ? -35.353 -13.542 50.672 1.00 91.88 70 TRP A O 1
ATOM 558 N N . PRO A 1 71 ? -34.611 -14.563 52.534 1.00 90.50 71 PRO A N 1
ATOM 559 C CA . PRO A 1 71 ? -34.552 -15.879 51.899 1.00 90.50 71 PRO A CA 1
ATOM 560 C C . PRO A 1 71 ? -35.920 -16.360 51.397 1.00 90.50 71 PRO A C 1
ATOM 562 O O . PRO A 1 71 ? -36.029 -16.849 50.271 1.00 90.50 71 PRO A O 1
ATOM 565 N N . GLU A 1 72 ? -36.972 -16.173 52.196 1.00 90.62 72 GLU A N 1
ATOM 566 C CA . GLU A 1 72 ? -38.339 -16.552 51.829 1.00 90.62 72 GLU A CA 1
ATOM 567 C C . GLU A 1 72 ? -38.882 -15.648 50.717 1.00 90.62 72 GLU A C 1
ATOM 569 O O . GLU A 1 72 ? -39.409 -16.129 49.710 1.00 90.62 72 GLU A O 1
ATOM 574 N N . MET A 1 73 ? -38.665 -14.338 50.841 1.00 92.75 73 MET A N 1
ATOM 575 C CA . MET A 1 73 ? -39.082 -13.363 49.836 1.00 92.75 73 MET A CA 1
ATOM 576 C C . MET A 1 73 ? -38.409 -13.586 48.483 1.00 92.75 73 MET A C 1
ATOM 578 O O . MET A 1 73 ? -39.067 -13.494 47.446 1.00 92.75 73 MET A O 1
ATOM 582 N N . LYS A 1 74 ? -37.122 -13.954 48.468 1.00 93.25 74 LYS A N 1
ATOM 583 C CA . LYS A 1 74 ? -36.428 -14.317 47.228 1.00 93.25 74 LYS A CA 1
ATOM 584 C C . LYS A 1 74 ? -37.074 -15.506 46.550 1.00 93.25 74 LYS A C 1
ATOM 586 O O . LYS A 1 74 ? -37.246 -15.469 45.336 1.00 93.25 74 LYS A O 1
ATOM 591 N N . LYS A 1 75 ? -37.422 -16.541 47.317 1.00 93.50 75 LYS A N 1
ATOM 592 C CA . LYS A 1 75 ? -38.090 -17.726 46.778 1.00 93.50 75 LYS A CA 1
ATOM 593 C C . LYS A 1 75 ? -39.439 -17.347 46.171 1.00 93.50 75 LYS A C 1
ATOM 595 O O . LYS A 1 75 ? -39.700 -17.679 45.022 1.00 93.50 75 LYS A O 1
ATOM 600 N N . LYS A 1 76 ? -40.233 -16.549 46.888 1.00 94.12 76 LYS A N 1
ATOM 601 C CA . LYS A 1 76 ? -41.526 -16.051 46.403 1.00 94.12 76 LYS A CA 1
ATOM 602 C C . LYS A 1 76 ? -41.393 -15.249 45.104 1.00 94.12 76 LYS A C 1
ATOM 604 O O . LYS A 1 76 ? -42.171 -15.461 44.179 1.00 94.12 76 LYS A O 1
ATOM 609 N N . PHE A 1 77 ? -40.408 -14.355 45.006 1.00 95.06 77 PHE A N 1
ATOM 610 C CA . PHE A 1 77 ? -40.158 -13.587 43.781 1.00 95.06 77 PHE A CA 1
ATOM 611 C C . PHE A 1 77 ? -39.697 -14.490 42.637 1.00 95.06 77 PHE A C 1
ATOM 613 O O . PHE A 1 77 ? -40.228 -14.376 41.536 1.00 95.06 77 PHE A O 1
ATOM 620 N N . ALA A 1 78 ? -38.781 -15.425 42.898 1.00 95.31 78 ALA A N 1
ATOM 621 C CA . ALA A 1 78 ? -38.322 -16.391 41.903 1.00 95.31 78 ALA A CA 1
ATOM 622 C C . ALA A 1 78 ? -39.485 -17.222 41.340 1.00 95.31 78 ALA A C 1
ATOM 624 O O . ALA A 1 78 ? -39.615 -17.341 40.123 1.00 95.31 78 ALA A O 1
ATOM 625 N N . ASP A 1 79 ? -40.376 -17.709 42.208 1.00 95.75 79 ASP A N 1
ATOM 626 C CA . ASP A 1 79 ? -41.559 -18.478 41.815 1.00 95.75 79 ASP A CA 1
ATOM 627 C C . ASP A 1 79 ? -42.542 -17.649 40.977 1.00 95.75 79 ASP A C 1
ATOM 629 O O . ASP A 1 79 ? -43.255 -18.195 40.136 1.00 95.75 79 ASP A O 1
ATOM 633 N N . ILE A 1 80 ? -42.616 -16.331 41.192 1.00 96.31 80 ILE A N 1
ATOM 634 C CA . ILE A 1 80 ? -43.450 -15.436 40.383 1.00 96.31 80 ILE A CA 1
ATOM 635 C C . ILE A 1 80 ? -42.789 -15.180 39.032 1.00 96.31 80 ILE A C 1
ATOM 637 O O . ILE A 1 80 ? -43.435 -15.407 38.010 1.00 96.31 80 ILE A O 1
ATOM 641 N N . PHE A 1 81 ? -41.517 -14.771 39.005 1.00 96.56 81 PHE A N 1
ATOM 642 C CA . PHE A 1 81 ? -40.786 -14.496 37.764 1.00 96.56 81 PHE A CA 1
ATOM 643 C C . PHE A 1 81 ? -40.735 -15.717 36.836 1.00 96.56 81 PHE A C 1
ATOM 645 O O . PHE A 1 81 ? -40.875 -15.565 35.621 1.00 96.56 81 PHE A O 1
ATOM 652 N N . ALA A 1 82 ? -40.665 -16.928 37.392 1.00 96.12 82 ALA A N 1
ATOM 653 C CA . ALA A 1 82 ? -40.694 -18.176 36.635 1.00 96.12 82 ALA A CA 1
ATOM 654 C C . ALA A 1 82 ? -42.034 -18.465 35.920 1.00 96.12 82 ALA A C 1
ATOM 656 O O . ALA A 1 82 ? -42.089 -19.372 35.094 1.00 96.12 82 ALA A O 1
ATOM 657 N N . LYS A 1 83 ? -43.118 -17.722 36.200 1.00 95.88 83 LYS A N 1
ATOM 658 C CA . LYS A 1 83 ? -44.448 -17.941 35.586 1.00 95.88 83 LYS A CA 1
ATOM 659 C C . LYS A 1 83 ? -44.641 -17.270 34.230 1.00 95.88 83 LYS A C 1
ATOM 661 O O . LYS A 1 83 ? -45.603 -17.602 33.543 1.00 95.88 83 LYS A O 1
ATOM 666 N N . LYS A 1 84 ? -43.800 -16.299 33.867 1.00 95.81 84 LYS A N 1
ATOM 667 C CA . LYS A 1 84 ? -43.902 -15.565 32.597 1.00 95.81 84 LYS A CA 1
ATOM 668 C C . LYS A 1 84 ? -42.557 -15.524 31.889 1.00 95.81 84 LYS A C 1
ATOM 670 O O . LYS A 1 84 ? -41.505 -15.678 32.511 1.00 95.81 84 LYS A O 1
ATOM 675 N N . THR A 1 85 ? -42.604 -15.340 30.580 1.00 96.19 85 THR A N 1
ATOM 676 C CA . THR A 1 85 ? -41.421 -15.178 29.730 1.00 96.19 85 THR A CA 1
ATOM 677 C C . THR A 1 85 ? -40.754 -13.822 29.962 1.00 96.19 85 THR A C 1
ATOM 679 O O . THR A 1 85 ? -41.381 -12.878 30.454 1.00 96.19 85 THR A O 1
ATOM 682 N N . LYS A 1 86 ? -39.482 -13.692 29.567 1.00 93.62 86 LYS A N 1
ATOM 683 C CA . LYS A 1 86 ? -38.748 -12.416 29.607 1.00 93.62 86 LYS A CA 1
ATOM 684 C C . LYS A 1 86 ? -39.512 -11.298 28.884 1.00 93.62 86 LYS A C 1
ATOM 686 O O . LYS A 1 86 ? -39.619 -10.194 29.405 1.00 93.62 86 LYS A O 1
ATOM 691 N N . ALA A 1 87 ? -40.090 -11.593 27.717 1.00 91.62 87 ALA A N 1
ATOM 692 C CA . ALA A 1 87 ? -40.828 -10.618 26.910 1.00 91.62 87 ALA A CA 1
ATOM 693 C C . ALA A 1 87 ? -42.111 -10.110 27.592 1.00 91.62 87 ALA A C 1
ATOM 695 O O . ALA A 1 87 ? -42.396 -8.914 27.547 1.00 91.62 87 ALA A O 1
ATOM 696 N N . GLU A 1 88 ? -42.865 -10.992 28.250 1.00 94.44 88 GLU A N 1
ATOM 697 C CA . GLU A 1 88 ? -44.059 -10.601 29.010 1.00 94.44 88 GLU A CA 1
ATOM 698 C C . GLU A 1 88 ? -43.698 -9.737 30.223 1.00 94.44 88 GLU A C 1
ATOM 700 O O . GLU A 1 88 ? -44.381 -8.754 30.499 1.00 94.44 88 GLU A O 1
ATOM 705 N N . TRP A 1 89 ? -42.609 -10.061 30.930 1.00 96.06 89 TRP A N 1
ATOM 706 C CA . TRP A 1 89 ? -42.128 -9.221 32.029 1.00 96.06 89 TRP A CA 1
ATOM 707 C C . TRP A 1 89 ? -41.657 -7.855 31.553 1.00 96.06 89 TRP A C 1
ATOM 709 O O . TRP A 1 89 ? -41.977 -6.859 32.199 1.00 96.06 89 TRP A O 1
ATOM 719 N N . CYS A 1 90 ? -40.964 -7.790 30.412 1.00 91.94 90 CYS A N 1
ATOM 720 C CA . CYS A 1 90 ? -40.635 -6.515 29.789 1.00 91.94 90 CYS A CA 1
ATOM 721 C C . CYS A 1 90 ? -41.899 -5.689 29.557 1.00 91.94 90 CYS A C 1
ATOM 723 O O . CYS A 1 90 ? -41.925 -4.552 29.984 1.00 91.94 90 CYS A O 1
ATOM 725 N N . GLN A 1 91 ? -42.967 -6.252 28.982 1.00 93.19 91 GLN A N 1
ATOM 726 C CA . GLN A 1 91 ? -44.216 -5.507 28.756 1.00 93.19 91 GLN A CA 1
ATOM 727 C C . GLN A 1 91 ? -44.889 -5.019 30.046 1.00 93.19 91 GLN A C 1
ATOM 729 O O . GLN A 1 91 ? -45.493 -3.952 30.045 1.00 93.19 91 GLN A O 1
ATOM 734 N N . ILE A 1 92 ? -44.813 -5.790 31.135 1.00 94.19 92 ILE A N 1
ATOM 735 C CA . ILE A 1 92 ? -45.410 -5.414 32.427 1.00 94.19 92 ILE A CA 1
ATOM 736 C C . ILE A 1 92 ? -44.666 -4.236 33.063 1.00 94.19 92 ILE A C 1
ATOM 738 O O . ILE A 1 92 ? -45.300 -3.367 33.660 1.00 94.19 92 ILE A O 1
ATOM 742 N N . PHE A 1 93 ? -43.337 -4.230 32.963 1.00 93.19 93 PHE A N 1
ATOM 743 C CA . PHE A 1 93 ? -42.490 -3.219 33.596 1.00 93.19 93 PHE A CA 1
ATOM 744 C C . PHE A 1 93 ? -42.082 -2.077 32.654 1.00 93.19 93 PHE A C 1
ATOM 746 O O . PHE A 1 93 ? -41.527 -1.084 33.127 1.00 93.19 93 PHE A O 1
ATOM 753 N N . ASP A 1 94 ? -42.370 -2.179 31.355 1.00 88.06 94 ASP A N 1
ATOM 754 C CA . ASP A 1 94 ? -42.085 -1.127 30.380 1.00 88.06 94 ASP A CA 1
ATOM 755 C C . ASP A 1 94 ? -42.832 0.162 30.742 1.00 88.06 94 ASP A C 1
ATOM 757 O O . ASP A 1 94 ? -44.015 0.152 31.086 1.00 88.06 94 ASP A O 1
ATOM 761 N N . GLY A 1 95 ? -42.115 1.284 30.714 1.00 83.75 95 GLY A N 1
ATOM 762 C CA . GLY A 1 95 ? -42.640 2.580 31.148 1.00 83.75 95 GLY A CA 1
ATOM 763 C C . GLY A 1 95 ? -42.897 2.722 32.657 1.00 83.75 95 GLY A C 1
ATOM 764 O O . GLY A 1 95 ? -43.518 3.704 33.060 1.00 83.75 95 GLY A O 1
ATOM 765 N N . THR A 1 96 ? -42.438 1.782 33.494 1.00 90.00 96 THR A N 1
ATOM 766 C CA . THR A 1 96 ? -42.505 1.897 34.962 1.00 90.00 96 THR A CA 1
ATOM 767 C C . THR A 1 96 ? -41.130 2.156 35.572 1.00 90.00 96 THR A C 1
ATOM 769 O O . THR A 1 96 ? -40.125 1.617 35.113 1.00 90.00 96 THR A O 1
ATOM 772 N N . ASP A 1 97 ? -41.090 2.891 36.684 1.00 88.56 97 ASP A N 1
ATOM 773 C CA . ASP A 1 97 ? -39.862 3.108 37.460 1.00 88.56 97 ASP A CA 1
ATOM 774 C C . ASP A 1 97 ? -39.577 1.956 38.446 1.00 88.56 97 ASP A C 1
ATOM 776 O O . ASP A 1 97 ? -38.928 2.141 39.467 1.00 88.56 97 ASP A O 1
ATOM 780 N N . ALA A 1 98 ? -40.055 0.734 38.187 1.00 89.94 98 ALA A N 1
ATOM 781 C CA . ALA A 1 98 ? -39.887 -0.400 39.107 1.00 89.94 98 ALA A CA 1
ATOM 782 C C . ALA A 1 98 ? -38.435 -0.915 39.221 1.00 89.94 98 ALA A C 1
ATOM 784 O O . ALA A 1 98 ? -38.189 -1.897 39.919 1.00 89.94 98 ALA A O 1
ATOM 785 N N . CYS A 1 99 ? -37.474 -0.300 38.519 1.00 92.50 99 CYS A N 1
ATOM 786 C CA . CYS A 1 99 ? -36.073 -0.727 38.458 1.00 92.50 99 CYS A CA 1
ATOM 787 C C . CYS A 1 99 ? -35.913 -2.220 38.099 1.00 92.50 99 CYS A C 1
ATOM 789 O O . CYS A 1 99 ? -35.073 -2.926 38.665 1.00 92.50 99 CYS A O 1
ATOM 791 N N . VAL A 1 100 ? -36.727 -2.702 37.151 1.00 94.06 100 VAL A N 1
ATOM 792 C CA . VAL A 1 100 ? -36.664 -4.064 36.603 1.00 94.06 100 VAL A CA 1
ATOM 793 C C . VAL A 1 100 ? -36.252 -3.998 35.139 1.00 94.06 100 VAL A C 1
ATOM 795 O O . VAL A 1 100 ? -36.858 -3.278 34.352 1.00 94.06 100 VAL A O 1
ATOM 798 N N . THR A 1 101 ? -35.230 -4.760 34.756 1.00 92.06 101 THR A N 1
ATOM 799 C CA . THR A 1 101 ? -34.704 -4.765 33.382 1.00 92.06 101 THR A CA 1
ATOM 800 C C . THR A 1 101 ? -34.413 -6.183 32.904 1.00 92.06 101 THR A C 1
ATOM 802 O O . THR A 1 101 ? -34.050 -7.043 33.711 1.00 92.06 101 THR A O 1
ATOM 805 N N . PRO A 1 102 ? -34.568 -6.476 31.603 1.00 93.50 102 PRO A N 1
ATOM 806 C CA . PRO A 1 102 ? -34.162 -7.766 31.069 1.00 93.50 102 PRO A CA 1
ATOM 807 C C . PRO A 1 102 ? -32.640 -7.900 31.080 1.00 93.50 102 PRO A C 1
ATOM 809 O O . PRO A 1 102 ? -31.916 -6.980 30.697 1.00 93.50 102 PRO A O 1
ATOM 812 N N . VAL A 1 103 ? -32.145 -9.082 31.440 1.00 92.75 103 VAL A N 1
ATOM 813 C CA . VAL A 1 103 ? -30.747 -9.439 31.190 1.00 92.75 103 VAL A CA 1
ATOM 814 C C . VAL A 1 103 ? -30.628 -9.808 29.714 1.00 92.75 103 VAL A C 1
ATOM 816 O O . VAL A 1 103 ? -31.180 -10.810 29.253 1.00 92.75 103 VAL A O 1
ATOM 819 N N . LEU A 1 104 ? -29.946 -8.953 28.959 1.00 88.69 104 LEU A N 1
ATOM 820 C CA . LEU A 1 104 ? -29.777 -9.098 27.519 1.00 88.69 104 LEU A CA 1
ATOM 821 C C . LEU A 1 104 ? -28.558 -9.964 27.190 1.00 88.69 104 LEU A C 1
ATOM 823 O O . LEU A 1 104 ? -27.512 -9.870 27.834 1.00 88.69 104 LEU A O 1
ATOM 827 N N . THR A 1 105 ? -28.676 -10.772 26.141 1.00 83.88 105 THR A N 1
ATOM 828 C CA . THR A 1 105 ? -27.532 -11.463 25.530 1.00 83.88 105 THR A CA 1
ATOM 829 C C . THR A 1 105 ? -26.676 -10.493 24.711 1.00 83.88 105 THR A C 1
ATOM 831 O O . THR A 1 105 ? -27.144 -9.429 24.312 1.00 83.88 105 THR A O 1
ATOM 834 N N . PHE A 1 106 ? -25.431 -10.863 24.394 1.00 76.00 106 PHE A N 1
ATOM 835 C CA . PHE A 1 106 ? -24.546 -10.022 23.572 1.00 76.00 106 PHE A CA 1
ATOM 836 C C . PHE A 1 106 ? -25.160 -9.614 22.225 1.00 76.00 106 PHE A C 1
ATOM 838 O O . PHE A 1 106 ? -24.954 -8.487 21.782 1.00 76.00 106 PHE A O 1
ATOM 845 N N . GLU A 1 107 ? -25.931 -10.498 21.592 1.00 76.00 107 GLU A N 1
ATOM 846 C CA . GLU A 1 107 ? -26.609 -10.208 20.326 1.00 76.00 107 GLU A CA 1
ATOM 847 C C . GLU A 1 107 ? -27.752 -9.198 20.527 1.00 76.00 107 GLU A C 1
ATOM 849 O O . GLU A 1 107 ? -27.797 -8.161 19.862 1.00 76.00 107 GLU A O 1
ATOM 854 N N . GLU A 1 108 ? -28.614 -9.424 21.522 1.00 79.12 108 GLU A N 1
ATOM 855 C CA . GLU A 1 108 ? -29.738 -8.536 21.854 1.00 79.12 108 GLU A CA 1
ATOM 856 C C . GLU A 1 108 ? -29.283 -7.141 22.308 1.00 79.12 108 GLU A C 1
ATOM 858 O O . GLU A 1 108 ? -29.914 -6.140 21.962 1.00 79.12 108 GLU A O 1
ATOM 863 N N . VAL A 1 109 ? -28.171 -7.055 23.050 1.00 83.44 109 VAL A N 1
ATOM 864 C CA . VAL A 1 109 ? -27.597 -5.797 23.554 1.00 83.44 109 VAL A CA 1
ATOM 865 C C . VAL A 1 109 ? -27.349 -4.806 22.413 1.00 83.44 109 VAL A C 1
ATOM 867 O O . VAL A 1 109 ? -27.673 -3.627 22.556 1.00 83.44 109 VAL A O 1
ATOM 870 N N . THR A 1 110 ? -26.842 -5.268 21.264 1.00 74.00 110 THR A N 1
ATOM 871 C CA . THR A 1 110 ? -26.581 -4.402 20.097 1.00 74.00 110 THR A CA 1
ATOM 872 C C . THR A 1 110 ? -27.856 -3.876 19.433 1.00 74.00 110 THR A C 1
ATOM 874 O O . THR A 1 110 ? -27.834 -2.858 18.738 1.00 74.00 110 THR A O 1
ATOM 877 N N . HIS A 1 111 ? -28.983 -4.556 19.645 1.00 77.94 111 HIS A N 1
ATOM 878 C CA . HIS A 1 111 ? -30.260 -4.242 19.016 1.00 77.94 111 HIS A CA 1
ATOM 879 C C . HIS A 1 111 ? -31.257 -3.540 19.934 1.00 77.94 111 HIS A C 1
ATOM 881 O O . HIS A 1 111 ? -32.269 -3.036 19.432 1.00 77.94 111 HIS A O 1
ATOM 887 N N . HIS A 1 112 ? -30.973 -3.488 21.233 1.00 81.38 112 HIS A N 1
ATOM 888 C CA . HIS A 1 112 ? -31.810 -2.841 22.231 1.00 81.38 112 HIS A CA 1
ATOM 889 C C . HIS A 1 112 ? -31.955 -1.339 21.951 1.00 81.38 112 HIS A C 1
ATOM 891 O O . HIS A 1 112 ? -30.960 -0.664 21.679 1.00 81.38 112 HIS A O 1
ATOM 897 N N . GLY A 1 113 ? -33.184 -0.814 22.044 1.00 77.81 113 GLY A N 1
ATOM 898 C CA . GLY A 1 113 ? -33.512 0.576 21.688 1.00 77.81 113 GLY A CA 1
ATOM 899 C C . GLY A 1 113 ? -32.585 1.587 22.359 1.00 77.81 113 GLY A C 1
ATOM 900 O O . GLY A 1 113 ? -31.941 2.377 21.682 1.00 77.81 113 GLY A O 1
ATOM 901 N N . HIS A 1 114 ? -32.366 1.433 23.667 1.00 74.88 114 HIS A N 1
ATOM 902 C CA . HIS A 1 114 ? -31.482 2.321 24.425 1.00 74.88 114 HIS A CA 1
ATOM 903 C C . HIS A 1 114 ? -30.037 2.379 23.901 1.00 74.88 114 HIS A C 1
ATOM 905 O O . HIS A 1 114 ? -29.421 3.440 23.924 1.00 74.88 114 HIS A O 1
ATOM 911 N N . ASN A 1 115 ? -29.491 1.257 23.420 1.00 77.56 115 ASN A N 1
ATOM 912 C CA . ASN A 1 115 ? -28.124 1.198 22.899 1.00 77.56 115 ASN A CA 1
ATOM 913 C C . ASN A 1 115 ? -28.048 1.667 21.442 1.00 77.56 115 ASN A C 1
ATOM 915 O O . ASN A 1 115 ? -27.038 2.249 21.043 1.00 77.56 115 ASN A O 1
ATOM 919 N N . LYS A 1 116 ? -29.116 1.447 20.662 1.00 75.81 116 LYS A N 1
ATOM 920 C CA . LYS A 1 116 ? -29.266 1.993 19.307 1.00 75.81 116 LYS A CA 1
ATOM 921 C C . LYS A 1 116 ? -29.349 3.514 19.327 1.00 75.81 116 LYS A C 1
ATOM 923 O O . LYS A 1 116 ? -28.591 4.160 18.612 1.00 75.81 116 LYS A O 1
ATOM 928 N N . ASP A 1 117 ? -30.200 4.069 20.183 1.00 75.12 117 ASP A N 1
ATOM 929 C CA . ASP A 1 117 ? -30.411 5.516 20.294 1.00 75.12 117 ASP A CA 1
ATOM 930 C C . ASP A 1 117 ? -29.138 6.242 20.745 1.00 75.12 117 ASP A C 1
ATOM 932 O O . ASP A 1 117 ? -28.872 7.367 20.329 1.00 75.12 117 ASP A O 1
ATOM 936 N N . ARG A 1 118 ? -28.310 5.574 21.559 1.00 73.31 118 ARG A N 1
ATOM 937 C CA . ARG A 1 118 ? -27.017 6.091 22.029 1.00 73.31 118 ARG A CA 1
ATOM 938 C C . ARG A 1 118 ? -25.844 5.788 21.099 1.00 73.31 118 ARG A C 1
ATOM 940 O O . ARG A 1 118 ? -24.736 6.240 21.371 1.00 73.31 118 ARG A O 1
ATOM 947 N N . GLY A 1 119 ? -26.040 4.988 20.049 1.00 71.62 119 GLY A N 1
ATOM 948 C CA . GLY A 1 119 ? -24.945 4.522 19.195 1.00 71.62 119 GLY A CA 1
ATOM 949 C C . GLY A 1 119 ? -23.827 3.819 19.978 1.00 71.62 119 GLY A C 1
ATOM 950 O O . GLY A 1 119 ? -22.656 3.966 19.637 1.00 71.62 119 GLY A O 1
ATOM 951 N N . SER A 1 120 ? -24.166 3.089 21.048 1.00 68.06 120 SER A N 1
ATOM 952 C CA . SER A 1 120 ? -23.183 2.523 21.987 1.00 68.06 120 SER A CA 1
ATOM 953 C C . SER A 1 120 ? -22.328 1.402 21.388 1.00 68.06 120 SER A C 1
ATOM 955 O O . SER A 1 120 ? -21.271 1.084 21.928 1.00 68.06 120 SER A O 1
ATOM 957 N N . PHE A 1 121 ? -22.765 0.814 20.271 1.00 64.31 121 PHE A N 1
ATOM 958 C CA . PHE A 1 121 ? -22.048 -0.244 19.563 1.00 64.31 121 PHE A CA 1
ATOM 959 C C . PHE A 1 121 ? -21.749 0.177 18.127 1.00 64.31 121 PHE A C 1
ATOM 961 O O . PHE A 1 121 ? -22.646 0.552 17.374 1.00 64.31 121 PHE A O 1
ATOM 968 N N . ILE A 1 122 ? -20.480 0.063 17.740 1.00 55.91 122 ILE A N 1
ATOM 969 C CA . ILE A 1 122 ? -20.024 0.287 16.370 1.00 55.91 122 ILE A CA 1
ATOM 970 C C . ILE A 1 122 ? -20.144 -1.044 15.625 1.00 55.91 122 ILE A C 1
ATOM 972 O O . ILE A 1 122 ? -19.463 -2.012 15.959 1.00 55.91 122 ILE A O 1
ATOM 976 N N . THR A 1 123 ? -21.018 -1.110 14.623 1.00 48.97 123 THR A N 1
ATOM 977 C CA . THR A 1 123 ? -21.097 -2.261 13.715 1.00 48.97 123 THR A CA 1
ATOM 978 C C . THR A 1 123 ? -19.997 -2.108 12.667 1.00 48.97 123 THR A C 1
ATOM 980 O O . THR A 1 123 ? -20.084 -1.259 11.783 1.00 48.97 123 THR A O 1
ATOM 983 N N . ASP A 1 124 ? -18.933 -2.904 12.774 1.00 42.03 124 ASP A N 1
ATOM 984 C CA . ASP A 1 124 ? -17.705 -2.783 11.967 1.00 42.03 124 ASP A CA 1
ATOM 985 C C . ASP A 1 124 ? -17.853 -3.312 10.519 1.00 42.03 124 ASP A C 1
ATOM 987 O O . ASP A 1 124 ? -16.956 -3.926 9.939 1.00 42.03 124 ASP A O 1
ATOM 991 N N . THR A 1 125 ? -19.033 -3.115 9.931 1.00 38.66 125 THR A N 1
ATOM 992 C CA . THR A 1 125 ? -19.406 -3.610 8.599 1.00 38.66 125 THR A CA 1
ATOM 993 C C . THR A 1 125 ? -19.167 -2.592 7.486 1.00 38.66 125 THR A C 1
ATOM 995 O O . THR A 1 125 ? -19.230 -2.961 6.317 1.00 38.66 125 THR A O 1
ATOM 998 N N . GLU A 1 126 ? -18.882 -1.324 7.803 1.00 36.66 126 GLU A N 1
ATOM 999 C CA . GLU A 1 126 ? -18.905 -0.255 6.792 1.00 36.66 126 GLU A CA 1
ATOM 1000 C C . GLU A 1 126 ? -17.567 0.073 6.111 1.00 36.66 126 GLU A C 1
ATOM 1002 O O . GLU A 1 126 ? -17.585 0.807 5.123 1.00 36.66 126 GLU A O 1
ATOM 1007 N N . GLN A 1 127 ? -16.412 -0.452 6.546 1.00 41.38 127 GLN A N 1
ATOM 1008 C CA . GLN A 1 127 ? -15.122 -0.065 5.929 1.00 41.38 127 GLN A CA 1
ATOM 1009 C C . GLN A 1 127 ? -14.107 -1.170 5.665 1.00 41.38 127 GLN A C 1
ATOM 1011 O O . GLN A 1 127 ? -13.009 -0.875 5.187 1.00 41.38 127 GLN A O 1
ATOM 1016 N N . ARG A 1 128 ? -14.418 -2.439 5.919 1.00 40.41 128 ARG A N 1
ATOM 1017 C CA . ARG A 1 128 ? -13.436 -3.487 5.629 1.00 40.41 128 ARG A CA 1
ATOM 1018 C C . ARG A 1 128 ? -13.411 -3.757 4.118 1.00 40.41 128 ARG A C 1
ATOM 1020 O O . ARG A 1 128 ? -14.478 -3.991 3.545 1.00 40.41 128 ARG A O 1
ATOM 1027 N N . PRO A 1 129 ? -12.240 -3.736 3.447 1.00 48.62 129 PRO A N 1
ATOM 1028 C CA . PRO A 1 129 ? -12.147 -4.186 2.061 1.00 48.62 129 PRO A CA 1
ATOM 1029 C C . PRO A 1 129 ? -12.774 -5.581 1.954 1.00 48.62 129 PRO A C 1
ATOM 1031 O O . PRO A 1 129 ? -12.625 -6.398 2.865 1.00 48.62 129 PRO A O 1
ATOM 1034 N N . VAL A 1 130 ? -13.509 -5.840 0.867 1.00 53.88 130 VAL A N 1
ATOM 1035 C CA . VAL A 1 130 ? -14.372 -7.031 0.699 1.00 53.88 130 VAL A CA 1
ATOM 1036 C C . VAL A 1 130 ? -13.638 -8.328 1.054 1.00 53.88 130 VAL A C 1
ATOM 1038 O O . VAL A 1 130 ? -14.204 -9.199 1.708 1.00 53.88 130 VAL A O 1
ATOM 1041 N N . VAL A 1 131 ? -12.355 -8.417 0.700 1.00 51.66 131 VAL A N 1
ATOM 1042 C CA . VAL A 1 131 ? -11.489 -9.572 0.975 1.00 51.66 131 VAL A CA 1
ATOM 1043 C C . VAL A 1 131 ? -11.147 -9.720 2.463 1.00 51.66 131 VAL A C 1
ATOM 1045 O O . VAL A 1 131 ? -11.096 -10.839 2.963 1.00 51.66 131 VAL A O 1
ATOM 1048 N N . GLY A 1 132 ? -10.989 -8.619 3.203 1.00 49.91 132 GLY A N 1
ATOM 1049 C CA . GLY A 1 132 ? -10.783 -8.642 4.655 1.00 49.91 132 GLY A CA 1
ATOM 1050 C C . GLY A 1 132 ? -12.011 -9.173 5.399 1.00 49.91 132 GLY A C 1
ATOM 1051 O O . GLY A 1 132 ? -11.891 -10.090 6.206 1.00 49.91 132 GLY A O 1
ATOM 1052 N N . SER A 1 133 ? -13.205 -8.686 5.043 1.00 56.53 133 SER A N 1
ATOM 1053 C CA . SER A 1 133 ? -14.468 -9.192 5.604 1.00 56.53 133 SER A CA 1
ATOM 1054 C C . SER A 1 133 ? -14.737 -10.649 5.205 1.00 56.53 133 SER A C 1
ATOM 1056 O O . SER A 1 133 ? -15.128 -11.462 6.041 1.00 56.53 133 SER A O 1
ATOM 1058 N N . ALA A 1 134 ? -14.469 -11.024 3.950 1.00 58.56 134 ALA A N 1
ATOM 1059 C CA . ALA A 1 134 ? -14.605 -12.406 3.490 1.00 58.56 134 ALA A CA 1
ATOM 1060 C C . ALA A 1 134 ? -13.632 -13.356 4.218 1.00 58.56 134 ALA A C 1
ATOM 1062 O O . ALA A 1 134 ? -14.016 -14.471 4.585 1.00 58.56 134 ALA A O 1
ATOM 1063 N N . SER A 1 135 ? -12.405 -12.896 4.497 1.00 57.84 135 SER A N 1
ATOM 1064 C CA . SER A 1 135 ? -11.427 -13.627 5.308 1.00 57.84 135 SER A CA 1
ATOM 1065 C C . SER A 1 135 ? -11.868 -13.781 6.761 1.00 57.84 135 SER A C 1
ATOM 1067 O O . SER A 1 135 ? -11.659 -14.845 7.339 1.00 57.84 135 SER A O 1
ATOM 1069 N N . ASP A 1 136 ? -12.491 -12.767 7.358 1.00 54.62 136 ASP A N 1
ATOM 1070 C CA . ASP A 1 136 ? -12.930 -12.817 8.756 1.00 54.62 136 ASP A CA 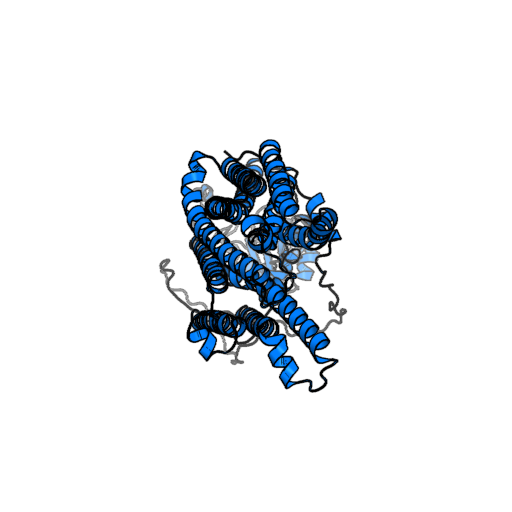1
ATOM 1071 C C . ASP A 1 136 ? -14.096 -13.800 8.986 1.00 54.62 136 ASP A C 1
ATOM 1073 O O . ASP A 1 136 ? -14.237 -14.343 10.083 1.00 54.62 136 ASP A O 1
ATOM 1077 N N . HIS A 1 137 ? -14.894 -14.086 7.952 1.00 56.91 137 HIS A N 1
ATOM 1078 C CA . HIS A 1 137 ? -16.038 -15.006 8.021 1.00 56.91 137 HIS A CA 1
ATOM 1079 C C . HIS A 1 137 ? -15.724 -16.439 7.548 1.00 56.91 137 HIS A C 1
ATOM 1081 O O . HIS A 1 137 ? -16.628 -17.275 7.456 1.00 56.91 137 HIS A O 1
ATOM 1087 N N . CYS A 1 138 ? -14.461 -16.763 7.249 1.00 59.22 138 CYS A N 1
ATOM 1088 C CA . CYS A 1 138 ? -14.091 -18.102 6.794 1.00 59.22 138 CYS A CA 1
ATOM 1089 C C . CYS A 1 138 ? -14.251 -19.154 7.903 1.00 59.22 138 CYS A C 1
ATOM 1091 O O . CYS A 1 138 ? -13.66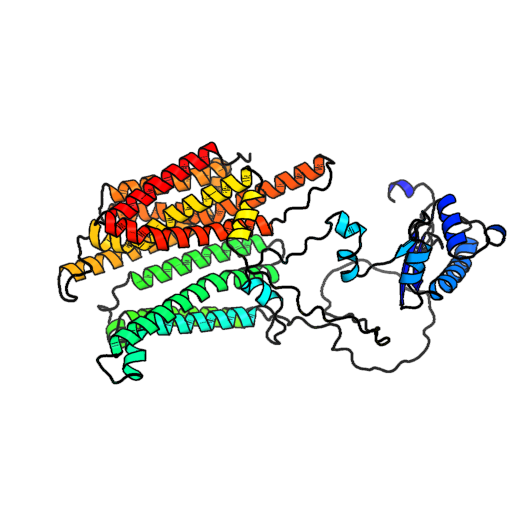5 -19.035 8.979 1.00 59.22 138 CYS A O 1
ATOM 1093 N N . ARG A 1 139 ? -14.985 -20.236 7.611 1.00 58.31 139 ARG A N 1
ATOM 1094 C CA . ARG A 1 139 ? -15.193 -21.386 8.516 1.00 58.31 139 ARG A CA 1
ATOM 1095 C C . ARG A 1 139 ? -14.378 -22.628 8.129 1.00 58.31 139 ARG A C 1
ATOM 1097 O O . ARG A 1 139 ? -14.740 -23.748 8.486 1.00 58.31 139 ARG A O 1
ATOM 1104 N N . ALA A 1 140 ? -13.312 -22.469 7.346 1.00 66.88 140 ALA A N 1
ATOM 1105 C CA . ALA A 1 140 ? -12.525 -23.605 6.875 1.00 66.88 140 ALA A CA 1
ATOM 1106 C C . ALA A 1 140 ? -11.834 -24.347 8.035 1.00 66.88 140 ALA A C 1
ATOM 1108 O O . ALA A 1 140 ? -11.370 -23.750 9.006 1.00 66.88 140 ALA A O 1
ATOM 1109 N N . ARG A 1 141 ? -11.692 -25.674 7.896 1.00 57.91 141 ARG A N 1
ATOM 1110 C CA . ARG A 1 141 ? -11.013 -26.534 8.888 1.00 57.91 141 ARG A CA 1
ATOM 1111 C C . ARG A 1 141 ? -9.522 -26.213 9.065 1.00 57.91 141 ARG A C 1
ATOM 1113 O O . ARG A 1 141 ? -8.937 -26.607 10.065 1.00 57.91 141 ARG A O 1
ATOM 1120 N N . TRP A 1 142 ? -8.931 -25.505 8.103 1.00 57.34 142 TRP A N 1
ATOM 1121 C CA . TRP A 1 142 ? -7.527 -25.079 8.085 1.00 57.34 142 TRP A CA 1
ATOM 1122 C C . TRP A 1 142 ? -7.261 -23.720 8.749 1.00 57.34 142 TRP A C 1
ATOM 1124 O O . TRP A 1 142 ? -6.125 -23.252 8.710 1.00 57.34 142 TRP A O 1
ATOM 1134 N N . GLY A 1 143 ? -8.277 -23.117 9.374 1.00 64.69 143 GLY A N 1
ATOM 1135 C CA . GLY A 1 143 ? -8.174 -21.822 10.043 1.00 64.69 143 GLY A CA 1
ATOM 1136 C C . GLY A 1 143 ? -8.931 -20.713 9.310 1.00 64.69 143 GLY A C 1
ATOM 1137 O O . GLY A 1 143 ? -9.477 -20.919 8.223 1.00 64.69 143 GLY A O 1
ATOM 1138 N N . ARG A 1 144 ? -9.009 -19.538 9.943 1.00 70.50 144 ARG A N 1
ATOM 1139 C CA . ARG A 1 144 ? -9.809 -18.399 9.466 1.00 70.50 144 ARG A CA 1
ATOM 1140 C C . ARG A 1 144 ? -9.123 -17.650 8.321 1.00 70.50 144 ARG A C 1
ATOM 1142 O O . ARG A 1 144 ? -9.783 -17.287 7.353 1.00 70.50 144 ARG A O 1
ATOM 1149 N N . ARG A 1 145 ? -7.811 -17.406 8.406 1.00 74.25 145 ARG A N 1
ATOM 1150 C CA . ARG A 1 145 ? -7.107 -16.518 7.458 1.00 74.25 145 ARG A CA 1
ATOM 1151 C C . ARG A 1 145 ? -6.220 -17.266 6.470 1.00 74.25 145 ARG A C 1
ATOM 1153 O O . ARG A 1 145 ? -6.087 -16.832 5.326 1.00 74.25 145 ARG A O 1
ATOM 1160 N N . ARG A 1 146 ? -5.684 -18.427 6.858 1.00 78.31 146 ARG A N 1
ATOM 1161 C CA . ARG A 1 146 ? -4.812 -19.261 6.010 1.00 78.31 146 ARG A CA 1
ATOM 1162 C C . ARG A 1 146 ? -5.374 -19.609 4.624 1.00 78.31 146 ARG A C 1
ATOM 1164 O O . ARG A 1 146 ? -4.616 -19.489 3.666 1.00 78.31 146 ARG A O 1
ATOM 1171 N N . PRO A 1 147 ? -6.653 -20.001 4.451 1.00 81.38 147 PRO A N 1
ATOM 1172 C CA . PRO A 1 147 ? -7.175 -20.359 3.129 1.00 81.38 147 PRO A CA 1
ATOM 1173 C C . PRO A 1 147 ? -7.171 -19.179 2.154 1.00 81.38 147 PRO A C 1
ATOM 1175 O O . PRO A 1 147 ? -6.892 -19.357 0.972 1.00 81.38 147 PRO A O 1
ATOM 1178 N N . TYR A 1 148 ? -7.442 -17.971 2.654 1.00 82.50 148 TYR A N 1
ATOM 1179 C CA . TYR A 1 148 ? -7.429 -16.755 1.847 1.00 82.50 148 TYR A CA 1
ATOM 1180 C C . TYR A 1 148 ? -6.006 -16.348 1.473 1.00 82.50 148 TYR A C 1
ATOM 1182 O O . TYR A 1 148 ? -5.747 -16.091 0.301 1.00 82.50 148 TYR A O 1
ATOM 1190 N N . ILE A 1 149 ? -5.073 -16.361 2.432 1.00 83.88 149 ILE A N 1
ATOM 1191 C CA . ILE A 1 149 ? -3.655 -16.070 2.163 1.00 83.88 149 ILE A CA 1
ATOM 1192 C C . ILE A 1 149 ? -3.085 -17.083 1.160 1.00 83.88 149 ILE A C 1
ATOM 1194 O O . ILE A 1 149 ? -2.405 -16.692 0.216 1.00 83.88 149 ILE A O 1
ATOM 1198 N N . LEU A 1 150 ? -3.416 -18.370 1.307 1.00 87.31 150 LEU A N 1
ATOM 1199 C CA . LEU A 1 150 ? -3.000 -19.420 0.378 1.00 87.31 150 LEU A CA 1
ATOM 1200 C C . LEU A 1 150 ? -3.600 -19.228 -1.019 1.00 87.31 150 LEU A C 1
ATOM 1202 O O . LEU A 1 150 ? -2.886 -19.344 -2.009 1.00 87.31 150 LEU A O 1
ATOM 1206 N N . SER A 1 151 ? -4.899 -18.929 -1.107 1.00 88.25 151 SER A N 1
ATOM 1207 C CA . SER A 1 151 ? -5.575 -18.686 -2.384 1.00 88.25 151 SER A CA 1
ATOM 1208 C C . SER A 1 151 ? -4.976 -17.487 -3.116 1.00 88.25 151 SER A C 1
ATOM 1210 O O . SER A 1 151 ? -4.691 -17.585 -4.306 1.00 88.25 151 SER A O 1
ATOM 1212 N N . LEU A 1 152 ? -4.771 -16.367 -2.415 1.00 88.56 152 LEU A N 1
ATOM 1213 C CA . LEU A 1 152 ? -4.145 -15.169 -2.980 1.00 88.56 152 LEU A CA 1
ATOM 1214 C C . LEU A 1 152 ? -2.687 -15.441 -3.360 1.00 88.56 152 LEU A C 1
ATOM 1216 O O . LEU A 1 152 ? -2.231 -14.992 -4.403 1.00 88.56 152 LEU A O 1
ATOM 1220 N N . GLY A 1 153 ? -1.975 -16.247 -2.575 1.00 89.69 153 GLY A N 1
ATOM 1221 C CA . GLY A 1 153 ? -0.612 -16.659 -2.880 1.00 89.69 153 GLY A CA 1
ATOM 1222 C C . GLY A 1 153 ? -0.471 -17.521 -4.126 1.00 89.69 153 GLY A C 1
ATOM 1223 O O . GLY A 1 153 ? 0.388 -17.263 -4.968 1.00 89.69 153 GLY A O 1
ATOM 1224 N N . LEU A 1 154 ? -1.347 -18.513 -4.281 1.00 91.62 154 LEU A N 1
ATOM 1225 C CA . LEU A 1 154 ? -1.405 -19.342 -5.481 1.00 91.62 154 LEU A CA 1
ATOM 1226 C C . LEU A 1 154 ? -1.791 -18.506 -6.707 1.00 91.62 154 LEU A C 1
ATOM 1228 O O . LEU A 1 154 ? -1.215 -18.675 -7.778 1.00 91.62 154 LEU A O 1
ATOM 1232 N N . MET A 1 155 ? -2.731 -17.574 -6.536 1.00 92.31 155 MET A N 1
ATOM 1233 C CA . MET A 1 155 ? -3.126 -16.620 -7.569 1.00 92.31 155 MET A CA 1
ATOM 1234 C C . MET A 1 155 ? -1.962 -15.705 -7.975 1.00 92.31 155 MET A C 1
ATOM 1236 O O . MET A 1 155 ? -1.774 -15.462 -9.163 1.00 92.31 155 MET A O 1
ATOM 1240 N N . MET A 1 156 ? -1.138 -15.269 -7.019 1.00 91.88 156 MET A N 1
ATOM 1241 C CA . MET A 1 156 ? 0.065 -14.478 -7.276 1.00 91.88 156 MET A CA 1
ATOM 1242 C C . MET A 1 156 ? 1.117 -15.276 -8.060 1.00 91.88 156 MET A C 1
ATOM 1244 O O . MET A 1 156 ? 1.655 -14.773 -9.043 1.00 91.88 156 MET A O 1
ATOM 1248 N N . LEU A 1 157 ? 1.365 -16.541 -7.691 1.00 92.75 157 LEU A N 1
ATOM 1249 C CA . LEU A 1 157 ? 2.251 -17.442 -8.444 1.00 92.75 157 LEU A CA 1
ATOM 1250 C C . LEU A 1 157 ? 1.740 -17.692 -9.870 1.00 92.75 157 LEU A C 1
ATOM 1252 O O . LEU A 1 157 ? 2.521 -17.645 -10.819 1.00 92.75 157 LEU A O 1
ATOM 1256 N N . LEU A 1 158 ? 0.433 -17.918 -10.031 1.00 93.44 158 LEU A N 1
ATOM 1257 C CA . LEU A 1 158 ? -0.200 -18.105 -11.337 1.00 93.44 158 LEU A CA 1
ATOM 1258 C C . LEU A 1 158 ? -0.087 -16.844 -12.204 1.00 93.44 158 LEU A C 1
ATOM 1260 O O . LEU A 1 158 ? 0.312 -16.936 -13.363 1.00 93.44 158 LEU A O 1
ATOM 1264 N N . GLY A 1 159 ? -0.391 -15.673 -11.638 1.00 92.44 159 GLY A N 1
ATOM 1265 C CA . GLY A 1 159 ? -0.269 -14.387 -12.323 1.00 92.44 159 GLY A CA 1
ATOM 1266 C C . GLY A 1 159 ? 1.164 -14.124 -12.778 1.00 92.44 159 GLY A C 1
ATOM 1267 O O . GLY A 1 159 ? 1.388 -13.801 -13.942 1.00 92.44 159 GLY A O 1
ATOM 1268 N N . MET A 1 160 ? 2.145 -14.374 -11.904 1.00 91.38 160 MET A N 1
ATOM 1269 C CA . MET A 1 160 ? 3.567 -14.235 -12.227 1.00 91.38 160 MET A CA 1
ATOM 1270 C C . MET A 1 160 ? 4.013 -15.211 -13.328 1.00 91.38 160 MET A C 1
ATOM 1272 O O . MET A 1 160 ? 4.750 -14.819 -14.232 1.00 91.38 160 MET A O 1
ATOM 1276 N N . ALA A 1 161 ? 3.538 -16.461 -13.295 1.00 91.38 161 ALA A N 1
ATOM 1277 C CA . ALA A 1 161 ? 3.832 -17.447 -14.331 1.00 91.38 161 ALA A CA 1
ATOM 1278 C C . ALA A 1 161 ? 3.274 -17.019 -15.698 1.00 91.38 161 ALA A C 1
ATOM 1280 O O . ALA A 1 161 ? 3.995 -17.082 -16.693 1.00 91.38 161 ALA A O 1
ATOM 1281 N N . MET A 1 162 ? 2.026 -16.538 -15.745 1.00 91.56 162 MET A N 1
ATOM 1282 C CA . MET A 1 162 ? 1.388 -16.030 -16.968 1.00 91.56 162 MET A CA 1
ATOM 1283 C C . MET A 1 162 ? 2.054 -14.753 -17.490 1.00 91.56 162 MET A C 1
ATOM 1285 O O . MET A 1 162 ? 2.215 -14.596 -18.697 1.00 91.56 162 MET A O 1
ATOM 1289 N N . TYR A 1 163 ? 2.452 -13.855 -16.587 1.00 90.00 163 TYR A N 1
ATOM 1290 C CA . TYR A 1 163 ? 3.112 -12.598 -16.920 1.00 90.00 163 TYR A CA 1
ATOM 1291 C C . TYR A 1 163 ? 4.496 -12.830 -17.545 1.00 90.00 163 TYR A C 1
ATOM 1293 O O . TYR A 1 163 ? 4.729 -12.414 -18.678 1.00 90.00 163 TYR A O 1
ATOM 1301 N N . LEU A 1 164 ? 5.388 -13.545 -16.850 1.00 86.81 164 LEU A N 1
ATOM 1302 C CA . LEU A 1 164 ? 6.786 -13.712 -17.271 1.00 86.81 164 LEU A CA 1
ATOM 1303 C C . LEU A 1 164 ? 6.981 -14.778 -18.360 1.00 86.81 164 LEU A C 1
ATOM 1305 O O . LEU A 1 164 ? 7.971 -14.731 -19.082 1.00 86.81 164 LEU A O 1
ATOM 1309 N N . ASN A 1 165 ? 6.051 -15.732 -18.502 1.00 86.25 165 ASN A N 1
ATOM 1310 C CA . ASN A 1 165 ? 6.154 -16.831 -19.474 1.00 86.25 165 ASN A CA 1
ATOM 1311 C C . ASN A 1 165 ? 5.018 -16.835 -20.511 1.00 86.25 165 ASN A C 1
ATOM 1313 O O . ASN A 1 165 ? 4.769 -17.866 -21.137 1.00 86.25 165 ASN A O 1
ATOM 1317 N N . GLY A 1 166 ? 4.319 -15.713 -20.710 1.00 84.50 166 GLY A N 1
ATOM 1318 C CA . GLY A 1 166 ? 3.144 -15.642 -21.587 1.00 84.50 166 GLY A CA 1
ATOM 1319 C C . GLY A 1 166 ? 3.399 -16.140 -23.015 1.00 84.50 166 GLY A C 1
ATOM 1320 O O . GLY A 1 166 ? 2.620 -16.944 -23.532 1.00 84.50 166 GLY A O 1
ATOM 1321 N N . ASP A 1 167 ? 4.525 -15.753 -23.626 1.00 82.00 167 ASP A N 1
ATOM 1322 C CA . ASP A 1 167 ? 4.894 -16.234 -24.966 1.00 82.00 167 ASP A CA 1
ATOM 1323 C C . ASP A 1 167 ? 5.193 -17.741 -24.985 1.00 82.00 167 ASP A C 1
ATOM 1325 O O . ASP A 1 167 ? 4.722 -18.450 -25.876 1.00 82.00 167 ASP A O 1
ATOM 1329 N N . ALA A 1 168 ? 5.894 -18.269 -23.977 1.00 83.31 168 ALA A N 1
ATOM 1330 C CA . ALA A 1 168 ? 6.194 -19.698 -23.878 1.00 83.31 168 ALA A CA 1
ATOM 1331 C C . ALA A 1 168 ? 4.918 -20.542 -23.693 1.00 83.31 168 ALA A C 1
ATOM 1333 O O . ALA A 1 168 ? 4.754 -21.574 -24.346 1.00 83.31 168 ALA A O 1
ATOM 1334 N N . ILE A 1 169 ? 3.981 -20.077 -22.858 1.00 84.12 169 ILE A N 1
ATOM 1335 C CA . ILE A 1 169 ? 2.697 -20.746 -22.603 1.00 84.12 169 ILE A CA 1
ATOM 1336 C C . ILE A 1 169 ? 1.849 -20.791 -23.881 1.00 84.12 169 ILE A C 1
ATOM 1338 O O . ILE A 1 169 ? 1.319 -21.843 -24.243 1.00 84.12 169 ILE A O 1
ATOM 1342 N N . ILE A 1 170 ? 1.736 -19.671 -24.601 1.00 85.38 170 ILE A N 1
ATOM 1343 C CA . ILE A 1 170 ? 0.926 -19.599 -25.825 1.00 85.38 170 ILE A CA 1
ATOM 1344 C C . ILE A 1 170 ? 1.592 -20.321 -26.994 1.00 85.38 170 ILE A C 1
ATOM 1346 O O . ILE A 1 170 ? 0.892 -20.960 -27.778 1.00 85.38 170 ILE A O 1
ATOM 1350 N N . SER A 1 171 ? 2.924 -20.300 -27.077 1.00 81.38 171 SER A N 1
ATOM 1351 C CA . SER A 1 171 ? 3.685 -21.094 -28.050 1.00 81.38 171 SER A CA 1
ATOM 1352 C C . SER A 1 171 ? 3.392 -22.591 -27.946 1.00 81.38 171 SER A C 1
ATOM 1354 O O . SER A 1 171 ? 3.410 -23.279 -28.962 1.00 81.38 171 SER A O 1
ATOM 1356 N N . ALA A 1 172 ? 3.109 -23.090 -26.740 1.00 81.88 172 ALA A N 1
ATOM 1357 C CA . ALA A 1 172 ? 2.742 -24.484 -26.514 1.00 81.88 172 ALA A CA 1
ATOM 1358 C C . ALA A 1 172 ? 1.254 -24.779 -26.797 1.00 81.88 172 ALA A C 1
ATOM 1360 O O . ALA A 1 172 ? 0.916 -25.907 -27.150 1.00 81.88 172 ALA A O 1
ATOM 1361 N N . LEU A 1 173 ? 0.363 -23.790 -26.647 1.00 82.62 173 LEU A N 1
ATOM 1362 C CA . LEU A 1 173 ? -1.090 -23.967 -26.796 1.00 82.62 173 LEU A CA 1
ATOM 1363 C C . LEU A 1 173 ? -1.612 -23.720 -28.220 1.00 82.62 173 LEU A C 1
ATOM 1365 O O . LEU A 1 173 ? -2.592 -24.344 -28.627 1.00 82.62 173 LEU A O 1
ATOM 1369 N N . ILE A 1 174 ? -1.022 -22.777 -28.959 1.00 82.06 174 ILE A N 1
ATOM 1370 C CA . ILE A 1 174 ? -1.552 -22.289 -30.239 1.00 82.06 174 ILE A CA 1
ATOM 1371 C C . ILE A 1 174 ? -0.491 -22.430 -31.329 1.00 82.06 174 ILE A C 1
ATOM 1373 O O . ILE A 1 174 ? 0.525 -21.741 -31.323 1.00 82.06 174 ILE A O 1
ATOM 1377 N N . ALA A 1 175 ? -0.776 -23.276 -32.321 1.00 78.38 175 ALA A N 1
ATOM 1378 C CA . ALA A 1 175 ? 0.095 -23.484 -33.479 1.00 78.38 175 ALA A CA 1
ATOM 1379 C C . ALA A 1 175 ? -0.050 -22.404 -34.574 1.00 78.38 175 ALA A C 1
ATOM 1381 O O . ALA A 1 175 ? 0.797 -22.321 -35.458 1.00 78.38 175 ALA A O 1
ATOM 1382 N N . ASP A 1 176 ? -1.113 -21.587 -34.545 1.00 83.50 176 ASP A N 1
ATOM 1383 C CA . ASP A 1 176 ? -1.384 -20.572 -35.574 1.00 83.50 176 ASP A CA 1
ATOM 1384 C C . ASP A 1 176 ? -0.515 -19.305 -35.375 1.00 83.50 176 ASP A C 1
ATOM 1386 O O . ASP A 1 176 ? -0.747 -18.538 -34.428 1.00 83.50 176 ASP A O 1
ATOM 1390 N N . PRO A 1 177 ? 0.449 -19.025 -36.276 1.00 77.75 177 PRO A N 1
ATOM 1391 C CA . PRO A 1 177 ? 1.408 -17.933 -36.118 1.00 77.75 177 PRO A CA 1
ATOM 1392 C C . PRO A 1 177 ? 0.775 -16.538 -36.184 1.00 77.75 177 PRO A C 1
ATOM 1394 O O . PRO A 1 177 ? 1.345 -15.592 -35.645 1.00 77.75 177 PRO A O 1
ATOM 1397 N N . ARG A 1 178 ? -0.409 -16.376 -36.795 1.00 81.38 178 ARG A N 1
ATOM 1398 C CA . ARG A 1 178 ? -1.085 -15.065 -36.872 1.00 81.38 178 ARG A CA 1
ATOM 1399 C C . ARG A 1 178 ? -1.795 -14.690 -35.576 1.00 81.38 178 ARG A C 1
ATOM 1401 O O . ARG A 1 178 ? -1.901 -13.514 -35.246 1.00 81.38 178 ARG A O 1
ATOM 1408 N N . ARG A 1 179 ? -2.300 -15.687 -34.847 1.00 82.94 179 ARG A N 1
ATOM 1409 C CA . ARG A 1 179 ? -3.030 -15.490 -33.585 1.00 82.94 179 ARG A CA 1
ATOM 1410 C C . ARG A 1 179 ? -2.097 -15.469 -32.379 1.00 82.94 179 ARG A C 1
ATOM 1412 O O . ARG A 1 179 ? -2.430 -14.849 -31.372 1.00 82.94 179 ARG A O 1
ATOM 1419 N N . LYS A 1 180 ? -0.930 -16.100 -32.500 1.00 82.88 180 LYS A N 1
ATOM 1420 C CA . LYS A 1 180 ? 0.090 -16.203 -31.456 1.00 82.88 180 LYS A CA 1
ATOM 1421 C C . LYS A 1 180 ? 0.402 -14.878 -30.728 1.00 82.88 180 LYS A C 1
ATOM 1423 O O . LYS A 1 180 ? 0.241 -14.866 -29.510 1.00 82.88 180 LYS A O 1
ATOM 1428 N N . PRO A 1 181 ? 0.753 -13.757 -31.396 1.00 84.25 181 PRO A N 1
ATOM 1429 C CA . PRO A 1 181 ? 1.094 -12.521 -30.681 1.00 84.25 181 PRO A CA 1
ATOM 1430 C C . PRO A 1 181 ? -0.105 -11.906 -29.942 1.00 84.25 181 PRO A C 1
ATOM 1432 O O . PRO A 1 181 ? 0.047 -11.401 -28.835 1.00 84.25 181 PRO A O 1
ATOM 1435 N N . ILE A 1 182 ? -1.314 -11.999 -30.509 1.00 87.62 182 ILE A N 1
ATOM 1436 C CA . ILE A 1 182 ? -2.538 -11.455 -29.897 1.00 87.62 182 ILE A CA 1
ATOM 1437 C C . ILE A 1 182 ? -2.852 -12.193 -28.591 1.00 87.62 182 ILE A C 1
ATOM 1439 O O . ILE A 1 182 ? -3.148 -11.568 -27.570 1.00 87.62 182 ILE A O 1
ATOM 1443 N N . TRP A 1 183 ? -2.760 -13.525 -28.605 1.00 86.88 183 TRP A N 1
ATOM 1444 C CA . TRP A 1 183 ? -2.985 -14.338 -27.411 1.00 86.88 183 TRP A CA 1
ATOM 1445 C C . TRP A 1 183 ? -1.850 -14.218 -26.392 1.00 86.88 183 TRP A C 1
ATOM 1447 O O . TRP A 1 183 ? -2.143 -14.208 -25.199 1.00 86.88 183 TRP A O 1
ATOM 1457 N N . ALA A 1 184 ? -0.596 -14.060 -26.831 1.00 86.25 184 ALA A N 1
ATOM 1458 C CA . ALA A 1 184 ? 0.539 -13.804 -25.943 1.00 86.25 184 ALA A CA 1
ATOM 1459 C C . ALA A 1 184 ? 0.355 -12.489 -25.166 1.00 86.25 184 ALA A C 1
ATOM 1461 O O . ALA A 1 184 ? 0.401 -12.490 -23.941 1.00 86.25 184 ALA A O 1
ATOM 1462 N N . ILE A 1 185 ? 0.019 -11.390 -25.852 1.00 88.75 185 ILE A N 1
ATOM 1463 C CA . ILE A 1 185 ? -0.263 -10.103 -25.193 1.00 88.75 185 ILE A CA 1
ATOM 1464 C C . ILE A 1 185 ? -1.459 -10.232 -24.241 1.00 88.75 185 ILE A C 1
ATOM 1466 O O . ILE A 1 185 ? -1.411 -9.749 -23.111 1.00 88.75 185 ILE A O 1
ATOM 1470 N N . SER A 1 186 ? -2.523 -10.917 -24.671 1.00 90.12 186 SER A N 1
ATOM 1471 C CA . SER A 1 186 ? -3.732 -11.082 -23.857 1.00 90.12 186 SER A CA 1
ATOM 1472 C C . SER A 1 186 ? -3.460 -11.868 -22.572 1.00 90.12 186 SER A C 1
ATOM 1474 O O . SER A 1 186 ? -3.905 -11.456 -21.502 1.00 90.12 186 SER A O 1
ATOM 1476 N N . ILE A 1 187 ? -2.717 -12.980 -22.648 1.00 90.56 187 ILE A N 1
ATOM 1477 C CA . ILE A 1 187 ? -2.426 -13.802 -21.469 1.00 90.56 187 ILE A CA 1
ATOM 1478 C C . ILE A 1 187 ? -1.464 -13.101 -20.512 1.00 90.56 187 ILE A C 1
ATOM 1480 O O . ILE A 1 187 ? -1.674 -13.158 -19.301 1.00 90.56 187 ILE A O 1
ATOM 1484 N N . THR A 1 188 ? -0.466 -12.389 -21.044 1.00 90.94 188 THR A N 1
ATOM 1485 C CA . THR A 1 188 ? 0.457 -11.581 -20.245 1.00 90.94 188 THR A CA 1
ATOM 1486 C C . THR A 1 188 ? -0.305 -10.474 -19.523 1.00 90.94 188 THR A C 1
ATOM 1488 O O . THR A 1 188 ? -0.117 -10.302 -18.324 1.00 90.94 188 THR A O 1
ATOM 1491 N N . MET A 1 189 ? -1.233 -9.786 -20.201 1.00 91.19 189 MET A N 1
ATOM 1492 C CA . MET A 1 189 ? -2.054 -8.736 -19.589 1.00 91.19 189 MET A CA 1
ATOM 1493 C C . MET A 1 189 ? -2.958 -9.283 -18.474 1.00 91.19 189 MET A C 1
ATOM 1495 O O . MET A 1 189 ? -3.042 -8.691 -17.400 1.00 91.19 189 MET A O 1
ATOM 1499 N N . ILE A 1 190 ? -3.595 -10.440 -18.688 1.00 92.19 190 ILE A N 1
ATOM 1500 C CA . ILE A 1 190 ? -4.367 -11.121 -17.636 1.00 92.19 190 ILE A CA 1
ATOM 1501 C C . ILE A 1 190 ? -3.455 -11.493 -16.460 1.00 92.19 190 ILE A C 1
ATOM 1503 O O . ILE A 1 190 ? -3.839 -11.297 -15.309 1.00 92.19 190 ILE A O 1
ATOM 1507 N N . GLY A 1 191 ? -2.248 -11.993 -16.740 1.00 92.62 191 GLY A N 1
ATOM 1508 C CA . GLY A 1 191 ? -1.246 -12.329 -15.730 1.00 92.62 191 GLY A CA 1
ATOM 1509 C C . GLY A 1 191 ? -0.848 -11.134 -14.866 1.00 92.62 191 GLY A C 1
ATOM 1510 O O . GLY A 1 191 ? -0.850 -11.257 -13.643 1.00 92.62 191 GLY A O 1
ATOM 1511 N N . VAL A 1 192 ? -0.589 -9.972 -15.480 1.00 89.88 192 VAL A N 1
ATOM 1512 C CA . VAL A 1 192 ? -0.276 -8.716 -14.772 1.00 89.88 192 VAL A CA 1
ATOM 1513 C C . VAL A 1 192 ? -1.415 -8.320 -13.843 1.00 89.88 192 VAL A C 1
ATOM 1515 O O . VAL A 1 192 ? -1.183 -8.122 -12.657 1.00 89.88 192 VAL A O 1
ATOM 1518 N N . VAL A 1 193 ? -2.650 -8.264 -14.354 1.00 88.94 193 VAL A N 1
ATOM 1519 C CA . VAL A 1 193 ? -3.821 -7.878 -13.549 1.00 88.94 193 VAL A CA 1
ATOM 1520 C C . VAL A 1 193 ? -4.034 -8.848 -12.388 1.00 88.94 193 VAL A C 1
ATOM 1522 O O . VAL A 1 193 ? -4.336 -8.425 -11.275 1.00 88.94 193 VAL A O 1
ATOM 1525 N N . LEU A 1 194 ? -3.867 -10.150 -12.629 1.00 89.81 194 LEU A N 1
ATOM 1526 C CA . LEU A 1 194 ? -4.031 -11.175 -11.603 1.00 89.81 194 LEU A CA 1
ATOM 1527 C C . LEU A 1 194 ? -2.948 -11.081 -10.521 1.00 89.81 194 LEU A C 1
ATOM 1529 O O . LEU A 1 194 ? -3.255 -11.216 -9.338 1.00 89.81 194 LEU A O 1
ATOM 1533 N N . PHE A 1 195 ? -1.698 -10.853 -10.928 1.00 90.94 195 PHE A N 1
ATOM 1534 C CA . PHE A 1 195 ? -0.561 -10.683 -10.029 1.00 90.94 195 PHE A CA 1
ATOM 1535 C C . PHE A 1 195 ? -0.707 -9.422 -9.169 1.00 90.94 195 PHE A C 1
ATOM 1537 O O . PHE A 1 195 ? -0.588 -9.516 -7.950 1.00 90.94 195 PHE A O 1
ATOM 1544 N N . ASP A 1 196 ? -1.030 -8.286 -9.787 1.00 85.44 196 ASP A N 1
ATOM 1545 C CA . ASP A 1 196 ? -1.211 -6.991 -9.120 1.00 85.44 196 ASP A CA 1
ATOM 1546 C C . ASP A 1 196 ? -2.375 -7.043 -8.119 1.00 85.44 196 ASP A C 1
ATOM 1548 O O . ASP A 1 196 ? -2.215 -6.759 -6.931 1.00 85.44 196 ASP A O 1
ATOM 1552 N N . PHE A 1 197 ? -3.523 -7.581 -8.550 1.00 84.00 197 PHE A N 1
ATOM 1553 C CA . PHE A 1 197 ? -4.665 -7.820 -7.670 1.00 84.00 197 PHE A CA 1
ATOM 1554 C C . PHE A 1 197 ? -4.314 -8.767 -6.509 1.00 84.00 197 PHE A C 1
ATOM 1556 O O . PHE A 1 197 ? -4.730 -8.544 -5.375 1.00 84.00 197 PHE A O 1
ATOM 1563 N N . ALA A 1 198 ? -3.542 -9.830 -6.742 1.00 88.06 198 ALA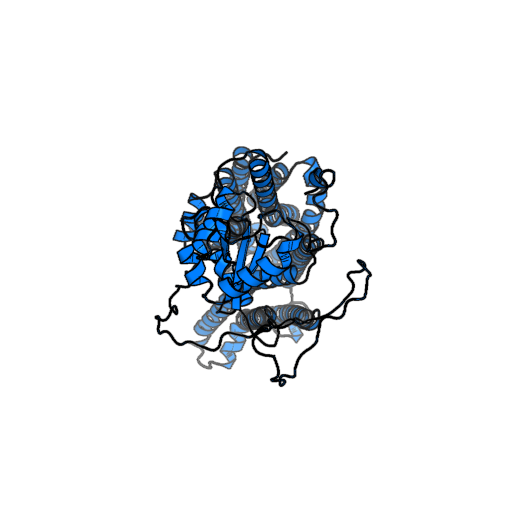 A N 1
ATOM 1564 C CA . ALA A 1 198 ? -3.125 -10.715 -5.656 1.00 88.06 198 ALA A CA 1
ATOM 1565 C C . ALA A 1 198 ? -2.212 -10.001 -4.647 1.00 88.06 198 ALA A C 1
ATOM 1567 O O . ALA A 1 198 ? -2.421 -10.134 -3.439 1.00 88.06 198 ALA A O 1
ATOM 1568 N N . ALA A 1 199 ? -1.226 -9.251 -5.143 1.00 84.00 199 ALA A N 1
ATOM 1569 C CA . ALA A 1 199 ? -0.231 -8.554 -4.337 1.00 84.00 199 ALA A CA 1
ATOM 1570 C C . ALA A 1 199 ? -0.856 -7.458 -3.460 1.00 84.00 199 ALA A C 1
ATOM 1572 O O . ALA A 1 199 ? -0.531 -7.364 -2.277 1.00 84.00 199 ALA A O 1
ATOM 1573 N N . ASP A 1 200 ? -1.813 -6.695 -3.989 1.00 77.81 200 ASP A N 1
ATOM 1574 C CA . ASP A 1 200 ? -2.489 -5.637 -3.233 1.00 77.81 200 ASP A CA 1
ATOM 1575 C C . ASP A 1 200 ? -3.425 -6.194 -2.152 1.00 77.81 200 ASP A C 1
ATOM 1577 O O . ASP A 1 200 ? -3.505 -5.677 -1.033 1.00 77.81 200 ASP A O 1
ATOM 1581 N N . PHE A 1 201 ? -4.152 -7.270 -2.460 1.00 77.81 201 PHE A N 1
ATOM 1582 C CA . PHE A 1 201 ? -5.179 -7.791 -1.559 1.00 77.81 201 PHE A CA 1
ATOM 1583 C C . PHE A 1 201 ? -4.643 -8.748 -0.490 1.00 77.81 201 PHE A C 1
ATOM 1585 O O . PHE A 1 201 ? -5.344 -8.983 0.498 1.00 77.81 201 PHE A O 1
ATOM 1592 N N . ILE A 1 202 ? -3.427 -9.287 -0.638 1.00 81.31 202 ILE A N 1
ATOM 1593 C CA . ILE A 1 202 ? -2.824 -10.189 0.358 1.00 81.31 202 ILE A CA 1
ATOM 1594 C C . ILE A 1 202 ? -2.343 -9.450 1.618 1.00 81.31 202 ILE A C 1
ATOM 1596 O O . ILE A 1 202 ? -2.339 -10.030 2.707 1.00 81.31 202 ILE A O 1
ATOM 1600 N N . ASP A 1 203 ? -2.008 -8.162 1.501 1.00 75.00 203 ASP A N 1
ATOM 1601 C CA . ASP A 1 203 ? -1.479 -7.346 2.600 1.00 75.00 203 ASP A CA 1
ATOM 1602 C C . ASP A 1 203 ? -2.473 -7.208 3.770 1.00 75.00 203 ASP A C 1
ATOM 1604 O O . ASP A 1 203 ? -2.112 -7.368 4.939 1.00 75.00 203 ASP A O 1
ATOM 1608 N N . GLY A 1 204 ? -3.759 -7.004 3.466 1.00 71.44 204 GLY A N 1
ATOM 1609 C CA . GLY A 1 204 ? -4.819 -6.876 4.472 1.00 71.44 204 GLY A CA 1
ATOM 1610 C C . GLY A 1 204 ? -4.948 -8.110 5.381 1.00 71.44 204 GLY A C 1
ATOM 1611 O O . GLY A 1 204 ? -4.800 -7.983 6.602 1.00 71.44 204 GLY A O 1
ATOM 1612 N N . PRO A 1 205 ? -5.194 -9.313 4.827 1.00 75.44 205 PRO A N 1
ATOM 1613 C CA . PRO A 1 205 ? -5.225 -10.559 5.587 1.00 75.44 205 PRO A CA 1
ATOM 1614 C C . PRO A 1 205 ? -3.931 -10.852 6.358 1.00 75.44 205 PRO A C 1
ATOM 1616 O O . PRO A 1 205 ? -4.021 -11.325 7.490 1.00 75.44 205 PRO A O 1
ATOM 1619 N N . ILE A 1 206 ? -2.749 -10.543 5.805 1.00 78.56 206 ILE A N 1
ATOM 1620 C CA . ILE A 1 206 ? -1.457 -10.733 6.493 1.00 78.56 206 ILE A CA 1
ATOM 1621 C C . ILE A 1 206 ? -1.345 -9.827 7.727 1.00 78.56 206 ILE A C 1
ATOM 1623 O O . ILE A 1 206 ? -0.992 -10.302 8.808 1.00 78.56 206 ILE A O 1
ATOM 1627 N N . LYS A 1 207 ? -1.681 -8.537 7.606 1.00 71.75 207 LYS A N 1
ATOM 1628 C CA . LYS A 1 207 ? -1.678 -7.596 8.742 1.00 71.75 207 LYS A CA 1
ATOM 1629 C C . LYS A 1 207 ? -2.690 -7.992 9.809 1.00 71.75 207 LYS A C 1
ATOM 1631 O O . LYS A 1 207 ? -2.404 -7.936 11.003 1.00 71.75 207 LYS A O 1
ATOM 1636 N N . ALA A 1 208 ? -3.869 -8.431 9.391 1.00 71.94 208 ALA A N 1
ATOM 1637 C CA . ALA A 1 208 ? -4.894 -8.880 10.316 1.00 71.94 208 ALA A CA 1
ATOM 1638 C C . ALA A 1 208 ? -4.502 -10.197 11.017 1.00 71.94 208 ALA A C 1
ATOM 1640 O O . ALA A 1 208 ? -4.749 -10.354 12.210 1.00 71.94 208 ALA A O 1
ATOM 1641 N N . TYR A 1 209 ? -3.812 -11.104 10.317 1.00 77.38 209 TYR A N 1
ATOM 1642 C CA . TYR A 1 209 ? -3.212 -12.301 10.909 1.00 77.38 209 TYR A CA 1
ATOM 1643 C C . TYR A 1 209 ? -2.148 -11.952 11.957 1.00 77.38 209 TYR A C 1
ATOM 1645 O O . TYR A 1 209 ? -2.166 -12.495 13.060 1.00 77.38 209 TYR A O 1
ATOM 1653 N N . LEU A 1 210 ? -1.274 -10.986 11.660 1.00 77.56 210 LEU A N 1
ATOM 1654 C CA . LEU A 1 210 ? -0.291 -10.473 12.615 1.00 77.56 210 LEU A CA 1
ATOM 1655 C C . LEU A 1 210 ? -0.964 -9.950 13.897 1.00 77.56 210 LEU A C 1
ATOM 1657 O O . LEU A 1 210 ? -0.517 -10.263 14.999 1.00 77.56 210 LEU A O 1
ATOM 1661 N N . PHE A 1 211 ? -2.059 -9.195 13.779 1.00 72.12 211 PHE A N 1
ATOM 1662 C CA . PHE A 1 211 ? -2.768 -8.657 14.944 1.00 72.12 211 PHE A CA 1
ATOM 1663 C C . PHE A 1 211 ? -3.545 -9.694 15.757 1.00 72.12 211 PHE A C 1
ATOM 1665 O O . PHE A 1 211 ? -3.749 -9.469 16.951 1.00 72.12 211 PHE A O 1
ATOM 1672 N N . ASP A 1 212 ? -3.969 -10.795 15.141 1.00 72.62 212 ASP A N 1
ATOM 1673 C CA . ASP A 1 212 ? -4.624 -11.895 15.851 1.00 72.62 212 ASP A CA 1
ATOM 1674 C C . ASP A 1 212 ? -3.628 -12.723 16.671 1.00 72.62 212 ASP A C 1
ATOM 1676 O O . ASP A 1 212 ? -3.967 -13.211 17.747 1.00 72.62 212 ASP A O 1
ATOM 1680 N N . VAL A 1 213 ? -2.403 -12.886 16.163 1.00 75.56 213 VAL A N 1
ATOM 1681 C CA . VAL A 1 213 ? -1.345 -13.668 16.818 1.00 75.56 213 VAL A CA 1
ATOM 1682 C C . VAL A 1 213 ? -0.629 -12.851 17.898 1.00 75.56 213 VAL A C 1
ATOM 1684 O O . VAL A 1 213 ? -0.280 -13.387 18.949 1.00 75.56 213 VAL A O 1
ATOM 1687 N N . CYS A 1 214 ? -0.376 -11.561 17.656 1.00 73.50 214 CYS A N 1
ATOM 1688 C CA . CYS A 1 214 ? 0.409 -10.731 18.567 1.00 73.50 214 CYS A CA 1
ATOM 1689 C C . CYS A 1 214 ? -0.392 -10.244 19.784 1.00 73.50 214 CYS A C 1
ATOM 1691 O O . CYS A 1 214 ? -1.473 -9.658 19.668 1.00 73.50 214 CYS A O 1
ATOM 1693 N N . THR A 1 215 ? 0.214 -10.359 20.968 1.00 71.94 215 THR A N 1
ATOM 1694 C CA . THR A 1 215 ? -0.249 -9.715 22.204 1.00 71.94 215 THR A CA 1
ATOM 1695 C C . THR A 1 215 ? -0.314 -8.195 22.043 1.00 71.94 215 THR A C 1
ATOM 1697 O O . THR A 1 215 ? 0.473 -7.614 21.301 1.00 71.94 215 THR A O 1
ATOM 1700 N N . HIS A 1 216 ? -1.195 -7.506 22.780 1.00 62.97 216 HIS A N 1
ATOM 1701 C CA . HIS A 1 216 ? -1.383 -6.047 22.659 1.00 62.97 216 HIS A CA 1
ATOM 1702 C C . HIS A 1 216 ? -0.089 -5.215 22.756 1.00 62.97 216 HIS A C 1
ATOM 1704 O O . HIS A 1 216 ? 0.019 -4.204 22.070 1.00 62.97 216 HIS A O 1
ATOM 1710 N N . ARG A 1 217 ? 0.897 -5.651 23.554 1.00 60.56 217 ARG A N 1
ATOM 1711 C CA . ARG A 1 217 ? 2.219 -5.005 23.666 1.00 60.56 217 ARG A CA 1
ATOM 1712 C C . ARG A 1 217 ? 3.149 -5.263 22.474 1.00 60.56 217 ARG A C 1
ATOM 1714 O O . ARG A 1 217 ? 4.034 -4.457 22.216 1.00 60.56 217 ARG A O 1
ATOM 1721 N N . ASP A 1 218 ? 2.946 -6.357 21.748 1.00 74.00 218 ASP A N 1
ATOM 1722 C CA . ASP A 1 218 ? 3.827 -6.792 20.660 1.00 74.00 218 ASP A CA 1
ATOM 1723 C C . ASP A 1 218 ? 3.328 -6.357 19.278 1.00 74.00 218 ASP A C 1
ATOM 1725 O O . ASP A 1 218 ? 4.095 -6.390 18.319 1.00 74.00 218 ASP A O 1
ATOM 1729 N N . LYS A 1 219 ? 2.071 -5.903 19.163 1.00 70.31 219 LYS A N 1
ATOM 1730 C CA . LYS A 1 219 ? 1.465 -5.458 17.892 1.00 70.31 219 LYS A CA 1
ATOM 1731 C C . LYS A 1 219 ? 2.274 -4.354 17.205 1.00 70.31 219 LYS A C 1
ATOM 1733 O O . LYS A 1 219 ? 2.495 -4.421 15.999 1.00 70.31 219 LYS A O 1
ATOM 1738 N N . GLU A 1 220 ? 2.760 -3.375 17.967 1.00 65.31 220 GLU A N 1
ATOM 1739 C CA . GLU A 1 220 ? 3.600 -2.290 17.440 1.00 65.31 220 GLU A CA 1
ATOM 1740 C C . GLU A 1 220 ? 4.944 -2.822 16.916 1.00 65.31 220 GLU A C 1
ATOM 1742 O O . GLU A 1 220 ? 5.365 -2.499 15.805 1.00 65.31 220 GLU A O 1
ATOM 1747 N N . ARG A 1 221 ? 5.594 -3.718 17.673 1.00 71.62 221 ARG A N 1
ATOM 1748 C CA . ARG A 1 221 ? 6.857 -4.359 17.265 1.00 71.62 221 ARG A CA 1
ATOM 1749 C C . ARG A 1 221 ? 6.663 -5.205 16.008 1.00 71.62 221 ARG A C 1
ATOM 1751 O O . ARG A 1 221 ? 7.486 -5.133 15.099 1.00 71.62 221 ARG A O 1
ATOM 1758 N N . GLY A 1 222 ? 5.564 -5.954 15.931 1.00 73.88 222 GLY A N 1
ATOM 1759 C CA . GLY A 1 222 ? 5.186 -6.732 14.754 1.00 73.88 222 GLY A CA 1
ATOM 1760 C C . GLY A 1 222 ? 5.032 -5.863 13.507 1.00 73.88 222 GLY A C 1
ATOM 1761 O O . GLY A 1 222 ? 5.551 -6.217 12.450 1.00 73.88 222 GLY A O 1
ATOM 1762 N N . LEU A 1 223 ? 4.384 -4.699 13.629 1.00 69.31 223 LEU A N 1
ATOM 1763 C CA . LEU A 1 223 ? 4.196 -3.776 12.508 1.00 69.31 223 LEU A CA 1
ATOM 1764 C C . LEU A 1 223 ? 5.530 -3.206 11.995 1.00 69.31 223 LEU A C 1
ATOM 1766 O O . LEU A 1 223 ? 5.717 -3.069 10.787 1.00 69.31 223 LEU A O 1
ATOM 1770 N N . HIS A 1 224 ? 6.488 -2.945 12.890 1.00 71.69 224 HIS A N 1
ATOM 1771 C CA . HIS A 1 224 ? 7.841 -2.544 12.495 1.00 71.69 224 HIS A CA 1
ATOM 1772 C C . HIS A 1 224 ? 8.590 -3.642 11.734 1.00 71.69 224 HIS A C 1
ATOM 1774 O O . HIS A 1 224 ? 9.219 -3.349 10.719 1.00 71.69 224 HIS A O 1
ATOM 1780 N N . TYR A 1 225 ? 8.513 -4.898 12.187 1.00 80.44 225 TYR A N 1
ATOM 1781 C CA . TYR A 1 225 ? 9.114 -6.015 11.453 1.00 80.44 225 TYR A CA 1
ATOM 1782 C C . TYR A 1 225 ? 8.459 -6.210 10.088 1.00 80.44 225 TYR A C 1
ATOM 1784 O O . TYR A 1 225 ? 9.165 -6.416 9.106 1.00 80.44 225 TYR A O 1
ATOM 1792 N N . HIS A 1 226 ? 7.133 -6.088 10.003 1.00 79.88 226 HIS A N 1
ATOM 1793 C CA . HIS A 1 226 ? 6.422 -6.130 8.730 1.00 79.88 226 HIS A CA 1
ATOM 1794 C C . HIS A 1 226 ? 6.951 -5.060 7.759 1.00 79.88 226 HIS A C 1
ATOM 1796 O O . HIS A 1 226 ? 7.343 -5.400 6.649 1.00 79.88 226 HIS A O 1
ATOM 1802 N N . ALA A 1 227 ? 7.070 -3.800 8.192 1.00 73.19 227 ALA A N 1
ATOM 1803 C CA . ALA A 1 227 ? 7.614 -2.726 7.354 1.00 73.19 227 ALA A CA 1
ATOM 1804 C C . ALA A 1 227 ? 9.071 -2.980 6.911 1.00 73.19 227 ALA A C 1
ATOM 1806 O O . ALA A 1 227 ? 9.414 -2.751 5.751 1.00 73.19 227 ALA A O 1
ATOM 1807 N N . LEU A 1 228 ? 9.916 -3.497 7.813 1.00 79.06 228 LEU A N 1
ATOM 1808 C CA . LEU A 1 228 ? 11.304 -3.870 7.519 1.00 79.06 228 LEU A CA 1
ATOM 1809 C C . LEU A 1 228 ? 11.385 -4.963 6.441 1.00 79.06 228 LEU A C 1
ATOM 1811 O O . LEU A 1 228 ? 12.133 -4.824 5.473 1.00 79.06 228 LEU A O 1
ATOM 1815 N N . PHE A 1 229 ? 10.608 -6.039 6.586 1.00 84.81 229 PHE A N 1
ATOM 1816 C CA . PHE A 1 229 ? 10.599 -7.136 5.617 1.00 84.81 229 PHE A CA 1
ATOM 1817 C C . PHE A 1 229 ? 10.003 -6.720 4.271 1.00 84.81 229 PHE A C 1
ATOM 1819 O O . PHE A 1 229 ? 10.511 -7.158 3.242 1.00 84.81 229 PHE A O 1
ATOM 1826 N N . THR A 1 230 ? 9.008 -5.830 4.251 1.00 81.25 230 THR A N 1
ATOM 1827 C CA . THR A 1 230 ? 8.499 -5.236 3.005 1.00 81.25 230 THR A CA 1
ATOM 1828 C C . THR A 1 230 ? 9.587 -4.430 2.289 1.00 81.25 230 THR A C 1
ATOM 1830 O O . THR A 1 230 ? 9.775 -4.591 1.085 1.00 81.25 230 THR A O 1
ATOM 1833 N N . GLY A 1 231 ? 10.368 -3.622 3.018 1.00 80.62 231 GLY A N 1
ATOM 1834 C CA . GLY A 1 231 ? 11.493 -2.870 2.446 1.00 80.62 231 GLY A CA 1
ATOM 1835 C C . GLY A 1 231 ? 12.622 -3.764 1.918 1.00 80.62 231 GLY A C 1
ATOM 1836 O O . GLY A 1 231 ? 13.164 -3.510 0.839 1.00 80.62 231 GLY A O 1
ATOM 1837 N N . LEU A 1 232 ? 12.955 -4.839 2.638 1.00 85.25 232 LEU A N 1
ATOM 1838 C CA . LEU A 1 232 ? 13.961 -5.815 2.207 1.00 85.25 232 LEU A CA 1
ATOM 1839 C C . LEU A 1 232 ? 13.485 -6.632 0.996 1.00 85.25 232 LEU A C 1
ATOM 1841 O O . LEU A 1 232 ? 14.253 -6.838 0.060 1.00 85.25 232 LEU A O 1
ATOM 1845 N N . GLY A 1 233 ? 12.213 -7.038 0.977 1.00 87.88 233 GLY A N 1
ATOM 1846 C CA . GLY A 1 233 ? 11.589 -7.695 -0.171 1.00 87.88 233 GLY A CA 1
ATOM 1847 C C . GLY A 1 233 ? 11.589 -6.805 -1.414 1.00 87.88 233 GLY A C 1
ATOM 1848 O O . GLY A 1 233 ? 11.974 -7.262 -2.487 1.00 87.88 233 GLY A O 1
ATOM 1849 N N . GLY A 1 234 ? 11.261 -5.518 -1.256 1.00 86.81 234 GLY A N 1
ATOM 1850 C CA . GLY A 1 234 ? 11.369 -4.526 -2.329 1.00 86.81 234 GLY A CA 1
ATOM 1851 C C . GLY A 1 234 ? 12.797 -4.390 -2.864 1.00 86.81 234 GLY A C 1
ATOM 1852 O O . GLY A 1 234 ? 13.005 -4.414 -4.073 1.00 86.81 234 GLY A O 1
ATOM 1853 N N . ALA A 1 235 ? 13.799 -4.335 -1.978 1.00 89.25 235 ALA A N 1
ATOM 1854 C CA . ALA A 1 235 ? 15.205 -4.261 -2.378 1.00 89.25 235 ALA A CA 1
ATOM 1855 C C . ALA A 1 235 ? 15.650 -5.509 -3.161 1.00 89.25 235 ALA A C 1
ATOM 1857 O O . ALA A 1 235 ? 16.288 -5.376 -4.201 1.00 89.25 235 ALA A O 1
ATOM 1858 N N . LEU A 1 236 ? 15.271 -6.710 -2.707 1.00 89.75 236 LEU A N 1
ATOM 1859 C CA . LEU A 1 236 ? 15.551 -7.961 -3.422 1.00 89.75 236 LEU A CA 1
ATOM 1860 C C . LEU A 1 236 ? 14.858 -8.015 -4.790 1.00 89.75 236 LEU A C 1
ATOM 1862 O O . LEU A 1 236 ? 15.468 -8.460 -5.759 1.00 89.75 236 LEU A O 1
ATOM 1866 N N . GLY A 1 237 ? 13.614 -7.536 -4.884 1.00 88.56 237 GLY A N 1
ATOM 1867 C CA . GLY A 1 237 ? 12.878 -7.453 -6.148 1.00 88.56 237 GLY A CA 1
ATOM 1868 C C . GLY A 1 237 ? 13.556 -6.523 -7.154 1.00 88.56 237 GLY A C 1
ATOM 1869 O O . GLY A 1 237 ? 13.782 -6.913 -8.297 1.00 88.56 237 GLY A O 1
ATOM 1870 N N . TYR A 1 238 ? 13.957 -5.324 -6.721 1.00 90.06 238 TYR A N 1
ATOM 1871 C CA . TYR A 1 238 ? 14.692 -4.395 -7.583 1.00 90.06 238 TYR A CA 1
ATOM 1872 C C . TYR A 1 238 ? 16.080 -4.913 -7.952 1.00 90.06 238 TYR A C 1
ATOM 1874 O O . TYR A 1 238 ? 16.495 -4.752 -9.095 1.00 90.06 238 TYR A O 1
ATOM 1882 N N . LEU A 1 239 ? 16.777 -5.578 -7.027 1.00 90.25 239 LEU A N 1
ATOM 1883 C CA . LEU A 1 239 ? 18.068 -6.206 -7.299 1.00 90.25 239 LEU A CA 1
ATOM 1884 C C . LEU A 1 239 ? 17.957 -7.275 -8.392 1.00 90.25 239 LEU A C 1
ATOM 1886 O O . LEU A 1 239 ? 18.822 -7.348 -9.259 1.00 90.25 239 LEU A O 1
ATOM 1890 N N . LEU A 1 240 ? 16.882 -8.067 -8.383 1.00 86.94 240 LEU A N 1
ATOM 1891 C CA . LEU A 1 240 ? 16.636 -9.088 -9.399 1.00 86.94 240 LEU A CA 1
ATOM 1892 C C . LEU A 1 240 ? 16.481 -8.482 -10.803 1.00 86.94 240 LEU A C 1
ATOM 1894 O O . LEU A 1 240 ? 16.963 -9.074 -11.760 1.00 86.94 240 LEU A O 1
ATOM 1898 N N . GLY A 1 241 ? 15.865 -7.302 -10.923 1.00 83.25 241 GLY A N 1
ATOM 1899 C CA . GLY A 1 241 ? 15.766 -6.563 -12.190 1.00 83.25 241 GLY A CA 1
ATOM 1900 C C . GLY A 1 241 ? 17.026 -5.775 -12.571 1.00 83.25 241 GLY A C 1
ATOM 1901 O O . GLY A 1 241 ? 17.172 -5.373 -13.718 1.00 83.25 241 GLY A O 1
ATOM 1902 N N . ALA A 1 242 ? 17.933 -5.544 -11.621 1.00 86.81 242 ALA A N 1
ATOM 1903 C CA . ALA A 1 242 ? 19.148 -4.755 -11.817 1.00 86.81 242 ALA A CA 1
ATOM 1904 C C . ALA A 1 242 ? 20.359 -5.585 -12.284 1.00 86.81 242 ALA A C 1
ATOM 1906 O O . ALA A 1 242 ? 21.394 -5.027 -12.660 1.00 86.81 242 ALA A O 1
ATOM 1907 N N . ILE A 1 243 ? 20.260 -6.912 -12.186 1.00 86.38 243 ILE A N 1
ATOM 1908 C CA . ILE A 1 243 ? 21.284 -7.856 -12.630 1.00 86.38 243 ILE A CA 1
ATOM 1909 C C . ILE A 1 243 ? 21.001 -8.226 -14.087 1.00 86.38 243 ILE A C 1
ATOM 1911 O O . ILE A 1 243 ? 19.905 -8.673 -14.413 1.00 86.38 243 ILE A O 1
ATOM 1915 N N . ASP A 1 244 ? 22.018 -8.085 -14.930 1.00 82.31 244 ASP A N 1
ATOM 1916 C CA . ASP A 1 244 ? 22.028 -8.591 -16.303 1.00 82.31 244 ASP A CA 1
ATOM 1917 C C . ASP A 1 244 ? 22.197 -10.115 -16.268 1.00 82.31 244 ASP A C 1
ATOM 1919 O O . ASP A 1 244 ? 23.289 -10.640 -16.025 1.00 82.31 244 ASP A O 1
ATOM 1923 N N . TRP A 1 245 ? 21.091 -10.837 -16.438 1.00 83.38 245 TRP A N 1
ATOM 1924 C CA . TRP A 1 245 ? 21.090 -12.295 -16.377 1.00 83.38 245 TRP A CA 1
ATOM 1925 C C . TRP A 1 245 ? 21.555 -12.926 -17.689 1.00 83.38 245 TRP A C 1
ATOM 1927 O O . TRP A 1 245 ? 22.044 -14.058 -17.650 1.00 83.38 245 TRP A O 1
ATOM 1937 N N . ALA A 1 246 ? 21.448 -12.230 -18.826 1.00 70.00 246 ALA A N 1
ATOM 1938 C CA . ALA A 1 246 ? 21.859 -12.733 -20.135 1.00 70.00 246 ALA A CA 1
ATOM 1939 C C . ALA A 1 246 ? 23.363 -13.026 -20.206 1.00 70.00 246 ALA A C 1
ATOM 1941 O O . ALA A 1 246 ? 23.784 -13.966 -20.891 1.00 70.00 246 ALA A O 1
ATOM 1942 N N . HIS A 1 247 ? 24.184 -12.258 -19.488 1.00 72.75 247 HIS A N 1
ATOM 1943 C CA . HIS A 1 247 ? 25.631 -12.474 -19.448 1.00 72.75 247 HIS A CA 1
ATOM 1944 C C . HIS A 1 247 ? 26.099 -13.512 -18.416 1.00 72.75 247 HIS A C 1
ATOM 1946 O O . HIS A 1 247 ? 27.209 -14.036 -18.552 1.00 72.75 247 HIS A O 1
ATOM 1952 N N . LEU A 1 248 ? 25.274 -13.872 -17.427 1.00 80.00 248 LEU A N 1
ATOM 1953 C CA . LEU A 1 248 ? 25.608 -14.917 -16.456 1.00 80.00 248 LEU A CA 1
ATOM 1954 C C . LEU A 1 248 ? 25.334 -16.329 -17.007 1.00 80.00 248 LEU A C 1
ATOM 1956 O O . LEU A 1 248 ? 24.385 -16.569 -17.752 1.00 80.00 248 LEU A O 1
ATOM 1960 N N . GLU A 1 249 ? 26.123 -17.317 -16.565 1.00 73.06 249 GLU A N 1
ATOM 1961 C CA . GLU A 1 249 ? 25.929 -18.732 -16.942 1.00 73.06 249 GLU A CA 1
ATOM 1962 C C . GLU A 1 249 ? 24.534 -19.263 -16.573 1.00 73.06 249 GLU A C 1
ATOM 1964 O O . GLU A 1 249 ? 23.994 -20.131 -17.258 1.00 73.06 249 GLU A O 1
ATOM 1969 N N . LEU A 1 250 ? 23.915 -18.697 -15.532 1.00 71.75 250 LEU A N 1
ATOM 1970 C CA . LEU A 1 250 ? 22.561 -19.044 -15.106 1.00 71.75 250 LEU A CA 1
ATOM 1971 C C . LEU A 1 250 ? 21.497 -18.670 -16.153 1.00 71.75 250 LEU A C 1
ATOM 1973 O O . LEU A 1 250 ? 20.547 -19.428 -16.343 1.00 71.75 250 LEU A O 1
ATOM 1977 N N . GLY A 1 251 ? 21.673 -17.545 -16.858 1.00 67.25 251 GLY A N 1
ATOM 1978 C CA . GLY A 1 251 ? 20.799 -17.146 -17.965 1.00 67.25 251 GLY A CA 1
ATOM 1979 C C . GLY A 1 251 ? 20.917 -18.089 -19.156 1.00 67.25 251 GLY A C 1
ATOM 1980 O O . GLY A 1 251 ? 19.908 -18.452 -19.754 1.00 67.25 251 GLY A O 1
ATOM 1981 N N . ARG A 1 252 ? 22.126 -18.599 -19.429 1.00 69.75 252 ARG A N 1
ATOM 1982 C CA . ARG A 1 252 ? 22.331 -19.649 -20.443 1.00 69.75 252 ARG A CA 1
ATOM 1983 C C . ARG A 1 252 ? 21.700 -20.985 -20.050 1.00 69.75 252 ARG A C 1
ATOM 1985 O O . ARG A 1 252 ? 21.247 -21.708 -20.930 1.00 69.75 252 ARG A O 1
ATOM 1992 N N . LEU A 1 253 ? 21.675 -21.317 -18.756 1.00 74.94 253 LEU A N 1
ATOM 1993 C CA . LEU A 1 253 ? 21.094 -22.564 -18.251 1.00 74.94 253 LEU A CA 1
ATOM 1994 C C . LEU A 1 253 ? 19.557 -22.554 -18.298 1.00 74.94 253 LEU A C 1
ATOM 1996 O O . LEU A 1 253 ? 18.944 -23.555 -18.661 1.00 74.94 253 LEU A O 1
ATOM 2000 N N . LEU A 1 254 ? 18.939 -21.438 -17.904 1.00 72.69 254 LEU A N 1
ATOM 2001 C CA . LEU A 1 254 ? 17.483 -21.301 -17.779 1.00 72.69 254 LEU A CA 1
ATOM 2002 C C . LEU A 1 254 ? 16.808 -20.750 -19.044 1.00 72.69 254 LEU A C 1
ATOM 2004 O O . LEU A 1 254 ? 15.588 -20.812 -19.134 1.00 72.69 254 LEU A O 1
ATOM 2008 N N . GLY A 1 255 ? 17.580 -20.274 -20.026 1.00 72.12 255 GLY A N 1
ATOM 2009 C CA . GLY A 1 255 ? 17.112 -19.893 -21.359 1.00 72.12 255 GLY A CA 1
ATOM 2010 C C . GLY A 1 255 ? 16.971 -18.385 -21.546 1.00 72.12 255 GLY A C 1
ATOM 2011 O O . GLY A 1 255 ? 17.688 -17.801 -22.354 1.00 72.12 255 GLY A O 1
ATOM 2012 N N . THR A 1 256 ? 16.042 -17.754 -20.825 1.00 77.69 256 THR A N 1
ATOM 2013 C CA . THR A 1 256 ? 15.753 -16.310 -20.940 1.00 77.69 256 THR A CA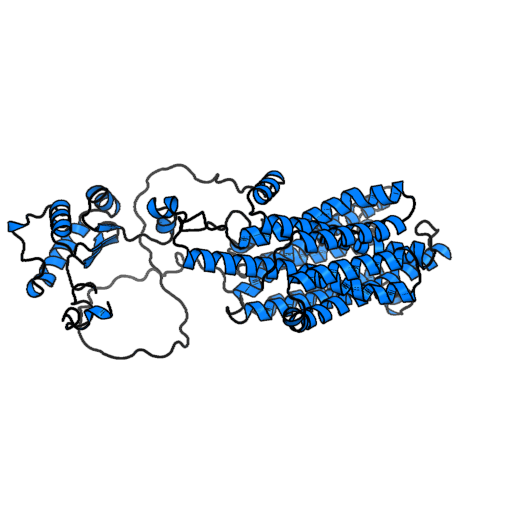 1
ATOM 2014 C C . THR A 1 256 ? 15.864 -15.592 -19.597 1.00 77.69 256 THR A C 1
ATOM 2016 O O . THR A 1 256 ? 15.648 -16.189 -18.542 1.00 77.69 256 THR A O 1
ATOM 2019 N N . GLU A 1 257 ? 16.149 -14.288 -19.618 1.00 79.88 257 GLU A N 1
ATOM 2020 C CA . GLU A 1 257 ? 16.249 -13.467 -18.400 1.00 79.88 257 GLU A CA 1
ATOM 2021 C C . GLU A 1 257 ? 14.951 -13.487 -17.581 1.00 79.88 257 GLU A C 1
ATOM 2023 O O . GLU A 1 257 ? 14.980 -13.668 -16.364 1.00 79.88 257 GLU A O 1
ATOM 2028 N N . PHE A 1 258 ? 13.795 -13.415 -18.250 1.00 80.94 258 PHE A N 1
ATOM 2029 C CA . PHE A 1 258 ? 12.480 -13.474 -17.604 1.00 80.94 258 PHE A CA 1
ATOM 2030 C C . PHE A 1 258 ? 12.234 -14.796 -16.865 1.00 80.94 258 PHE A C 1
ATOM 2032 O O . PHE A 1 258 ? 11.616 -14.801 -15.799 1.00 80.94 258 PHE A O 1
ATOM 2039 N N . GLN A 1 259 ? 12.748 -15.915 -17.384 1.00 83.69 259 GLN A N 1
ATOM 2040 C CA . GLN A 1 259 ? 12.650 -17.222 -16.725 1.00 83.69 259 GLN A CA 1
ATOM 2041 C C . GLN A 1 259 ? 13.527 -17.302 -15.475 1.00 83.69 259 GLN A C 1
ATOM 2043 O O . GLN A 1 259 ? 13.109 -17.887 -14.475 1.00 83.69 259 GLN A O 1
ATOM 2048 N N . VAL A 1 260 ? 14.710 -16.681 -15.500 1.00 86.00 260 VAL A N 1
ATOM 2049 C CA . VAL A 1 260 ? 15.576 -16.576 -14.318 1.00 86.00 260 VAL A CA 1
ATOM 2050 C C . VAL A 1 260 ? 14.897 -15.743 -13.234 1.00 86.00 260 VAL A C 1
ATOM 2052 O O . VAL A 1 260 ? 14.824 -16.173 -12.080 1.00 86.00 260 VAL A O 1
ATOM 2055 N N . MET A 1 261 ? 14.333 -14.590 -13.608 1.00 86.06 261 MET A N 1
ATOM 2056 C CA . MET A 1 261 ? 13.582 -13.745 -12.679 1.00 86.06 261 MET A CA 1
ATOM 2057 C C . MET A 1 261 ? 12.385 -14.503 -12.089 1.00 86.06 261 MET A C 1
ATOM 2059 O O . MET A 1 261 ? 12.220 -14.548 -10.870 1.00 86.06 261 MET A O 1
ATOM 2063 N N . PHE A 1 262 ? 11.603 -15.191 -12.929 1.00 89.44 262 PHE A N 1
ATOM 2064 C CA . PHE A 1 262 ? 10.491 -16.028 -12.476 1.00 89.44 262 PHE A CA 1
ATOM 2065 C C . PHE A 1 262 ? 10.947 -17.104 -11.486 1.00 89.44 262 PHE A C 1
ATOM 2067 O O . PHE A 1 262 ? 10.312 -17.287 -10.449 1.00 89.44 262 PHE A O 1
ATOM 2074 N N . PHE A 1 263 ? 12.050 -17.800 -11.773 1.00 89.44 263 PHE A N 1
ATOM 2075 C CA . PHE A 1 263 ? 12.567 -18.861 -10.916 1.00 89.44 263 PHE A CA 1
ATOM 2076 C C . PHE A 1 263 ? 12.895 -18.351 -9.508 1.00 89.44 263 PHE A C 1
ATOM 2078 O O . PHE A 1 263 ? 12.403 -18.908 -8.525 1.00 89.44 263 PHE A O 1
ATOM 2085 N N . PHE A 1 264 ? 13.672 -17.269 -9.395 1.00 89.12 264 PHE A N 1
ATOM 2086 C CA . PHE A 1 264 ? 14.038 -16.711 -8.093 1.00 89.12 264 PHE A CA 1
ATOM 2087 C C . PHE A 1 264 ? 12.835 -16.124 -7.352 1.00 89.12 264 PHE A C 1
ATOM 2089 O O . PHE A 1 264 ? 12.659 -16.404 -6.164 1.00 89.12 264 PHE A O 1
ATOM 2096 N N . SER A 1 265 ? 11.973 -15.366 -8.036 1.00 89.25 265 SER A N 1
ATOM 2097 C CA . SER A 1 265 ? 10.768 -14.799 -7.426 1.00 89.25 265 SER A CA 1
ATOM 2098 C C . SER A 1 265 ? 9.799 -15.887 -6.954 1.00 89.25 265 SER A C 1
ATOM 2100 O O . SER A 1 265 ? 9.310 -15.821 -5.826 1.00 89.25 265 SER A O 1
ATOM 2102 N N . SER A 1 266 ? 9.574 -16.929 -7.759 1.00 91.69 266 SER A N 1
ATOM 2103 C CA . SER A 1 266 ? 8.736 -18.078 -7.397 1.00 91.69 266 SER A CA 1
ATOM 2104 C C . SER A 1 266 ? 9.336 -18.880 -6.241 1.00 91.69 266 SER A C 1
ATOM 2106 O O . SER A 1 266 ? 8.603 -19.295 -5.342 1.00 91.69 266 SER A O 1
ATOM 2108 N N . LEU A 1 267 ? 10.658 -19.083 -6.219 1.00 91.81 267 LEU A N 1
ATOM 2109 C CA . LEU A 1 267 ? 11.353 -19.784 -5.137 1.00 91.81 267 LEU A CA 1
ATOM 2110 C C . LEU A 1 267 ? 11.190 -19.047 -3.805 1.00 91.81 267 LEU A C 1
ATOM 2112 O O . LEU A 1 267 ? 10.752 -19.650 -2.824 1.00 91.81 267 LEU A O 1
ATOM 2116 N N . VAL A 1 268 ? 11.502 -17.747 -3.774 1.00 90.50 268 VAL A N 1
ATOM 2117 C CA . VAL A 1 268 ? 11.360 -16.915 -2.568 1.00 90.50 268 VAL A CA 1
ATOM 2118 C C . VAL A 1 268 ? 9.908 -16.906 -2.106 1.00 90.50 268 VAL A C 1
ATOM 2120 O O . VAL A 1 268 ? 9.636 -17.147 -0.931 1.00 90.50 268 VAL A O 1
ATOM 2123 N N . LEU A 1 269 ? 8.965 -16.711 -3.031 1.00 89.75 269 LEU A N 1
ATOM 2124 C CA . LEU A 1 269 ? 7.548 -16.670 -2.703 1.00 89.75 269 LEU A CA 1
ATOM 2125 C C . LEU A 1 269 ? 7.043 -18.006 -2.135 1.00 89.75 269 LEU A C 1
ATOM 2127 O O . LEU A 1 269 ? 6.337 -18.029 -1.126 1.00 89.75 269 LEU A O 1
ATOM 2131 N N . THR A 1 270 ? 7.453 -19.125 -2.731 1.00 90.25 270 THR A N 1
ATOM 2132 C CA . THR A 1 270 ? 7.098 -20.473 -2.266 1.00 90.25 270 THR A CA 1
ATOM 2133 C C . THR A 1 270 ? 7.685 -20.756 -0.884 1.00 90.25 270 THR A C 1
ATOM 2135 O O . THR A 1 270 ? 6.973 -21.247 -0.010 1.00 90.25 270 THR A O 1
ATOM 2138 N N . LEU A 1 271 ? 8.951 -20.397 -0.644 1.00 91.75 271 LEU A N 1
ATOM 2139 C CA . LEU A 1 271 ? 9.585 -20.526 0.672 1.00 91.75 271 LEU A CA 1
ATOM 2140 C C . LEU A 1 271 ? 8.852 -19.693 1.730 1.00 91.75 271 LEU A C 1
ATOM 2142 O O . LEU A 1 271 ? 8.536 -20.212 2.800 1.00 91.75 271 LEU A O 1
ATOM 2146 N N . CYS A 1 272 ? 8.517 -18.437 1.426 1.00 89.06 272 CYS A N 1
ATOM 2147 C CA . CYS A 1 272 ? 7.738 -17.580 2.318 1.00 89.06 272 CYS A CA 1
ATOM 2148 C C . CYS A 1 272 ? 6.356 -18.174 2.627 1.00 89.06 272 CYS A C 1
ATOM 2150 O O . CYS A 1 272 ? 5.944 -18.169 3.790 1.00 89.06 272 CYS A O 1
ATOM 2152 N N . PHE A 1 273 ? 5.660 -18.741 1.634 1.00 86.06 273 PHE A N 1
ATOM 2153 C CA . PHE A 1 273 ? 4.379 -19.415 1.860 1.00 86.06 273 PHE A CA 1
ATOM 2154 C C . PHE A 1 273 ? 4.515 -20.670 2.716 1.00 86.06 273 PHE A C 1
ATOM 2156 O O . PHE A 1 273 ? 3.717 -20.858 3.632 1.00 86.06 273 PHE A O 1
ATOM 2163 N N . ILE A 1 274 ? 5.531 -21.501 2.478 1.00 87.62 274 ILE A N 1
ATOM 2164 C CA . ILE A 1 274 ? 5.787 -22.692 3.297 1.00 87.62 274 ILE A CA 1
ATOM 2165 C C . ILE A 1 274 ? 6.052 -22.283 4.749 1.00 87.62 274 ILE A C 1
ATOM 2167 O O . ILE A 1 274 ? 5.414 -22.810 5.659 1.00 87.62 274 ILE A O 1
ATOM 2171 N N . ILE A 1 275 ? 6.923 -21.293 4.973 1.00 88.25 275 ILE A N 1
ATOM 2172 C CA . ILE A 1 275 ? 7.203 -20.768 6.315 1.00 88.25 275 ILE A CA 1
ATOM 2173 C C . ILE A 1 275 ? 5.911 -20.254 6.961 1.00 88.25 275 ILE A C 1
ATOM 2175 O O . ILE A 1 275 ? 5.625 -20.596 8.107 1.00 88.25 275 ILE A O 1
ATOM 2179 N N . HIS A 1 276 ? 5.091 -19.491 6.233 1.00 84.38 276 HIS A N 1
ATOM 2180 C CA . HIS A 1 276 ? 3.820 -18.981 6.746 1.00 84.38 276 HIS A CA 1
ATOM 2181 C C . HIS A 1 276 ? 2.858 -20.110 7.161 1.00 84.38 276 HIS A C 1
ATOM 2183 O O . HIS A 1 276 ? 2.300 -20.081 8.260 1.00 84.38 276 HIS A O 1
ATOM 2189 N N . LEU A 1 277 ? 2.701 -21.138 6.323 1.00 80.44 277 LEU A N 1
ATOM 2190 C CA . LEU A 1 277 ? 1.820 -22.279 6.591 1.00 80.44 277 LEU A CA 1
ATOM 2191 C C . LEU A 1 277 ? 2.318 -23.153 7.752 1.00 80.44 277 LEU A C 1
ATOM 2193 O O . LEU A 1 277 ? 1.501 -23.707 8.497 1.00 80.44 277 LEU A O 1
ATOM 2197 N N . CYS A 1 278 ? 3.633 -23.265 7.940 1.00 80.88 278 CYS A N 1
ATOM 2198 C CA . CYS A 1 278 ? 4.239 -24.119 8.962 1.00 80.88 278 CYS A CA 1
ATOM 2199 C C . CYS A 1 278 ? 4.496 -23.415 10.306 1.00 80.88 278 CYS A C 1
ATOM 2201 O O . CYS A 1 278 ? 4.650 -24.104 11.309 1.00 80.88 278 CYS A O 1
ATOM 2203 N N . SER A 1 279 ? 4.529 -22.078 10.357 1.00 78.56 279 SER A N 1
ATOM 2204 C CA . SER A 1 279 ? 5.015 -21.342 11.537 1.00 78.56 279 SER A CA 1
ATOM 2205 C C . SER A 1 279 ? 4.073 -21.384 12.752 1.00 78.56 279 SER A C 1
ATOM 2207 O O . SER A 1 279 ? 4.520 -21.685 13.856 1.00 78.56 279 SER A O 1
ATOM 2209 N N . ILE A 1 280 ? 2.769 -21.108 12.588 1.00 74.25 280 ILE A N 1
ATOM 2210 C CA . ILE A 1 280 ? 1.839 -20.976 13.734 1.00 74.25 280 ILE A CA 1
ATOM 2211 C C . ILE A 1 280 ? 0.526 -21.725 13.484 1.00 74.25 280 ILE A C 1
ATOM 2213 O O . ILE A 1 280 ? -0.226 -21.298 12.612 1.00 74.25 280 ILE A O 1
ATOM 2217 N N . PRO A 1 281 ? 0.186 -22.785 14.237 1.00 64.94 281 PRO A N 1
ATOM 2218 C CA . PRO A 1 281 ? -1.061 -23.522 14.031 1.00 64.94 281 PRO A CA 1
ATOM 2219 C C . PRO A 1 281 ? -2.290 -22.634 14.303 1.00 64.94 281 PRO A C 1
ATOM 2221 O O . PRO A 1 281 ? -2.483 -22.164 15.423 1.00 64.94 281 PRO A O 1
ATOM 2224 N N . GLU A 1 282 ? -3.140 -22.416 13.292 1.00 64.19 282 GLU A N 1
ATOM 2225 C CA . GLU A 1 282 ? -4.429 -21.734 13.478 1.00 64.19 282 GLU A CA 1
ATOM 2226 C C . GLU A 1 282 ? -5.481 -22.711 14.014 1.00 64.19 282 GLU A C 1
ATOM 2228 O O . GLU A 1 282 ? -5.661 -23.811 13.485 1.00 64.19 282 GLU A O 1
ATOM 2233 N N . ALA A 1 283 ? -6.231 -22.282 15.030 1.00 56.69 283 ALA A N 1
ATOM 2234 C CA . ALA A 1 283 ? -7.450 -22.967 15.435 1.00 56.69 283 ALA A CA 1
ATOM 2235 C C . ALA A 1 283 ? -8.617 -22.516 14.531 1.00 56.69 283 ALA A C 1
ATOM 2237 O O . ALA A 1 283 ? -8.800 -21.311 14.334 1.00 56.69 283 ALA A O 1
ATOM 2238 N N . PRO A 1 284 ? -9.425 -23.440 13.980 1.00 58.31 284 PRO A N 1
ATOM 2239 C CA . PRO A 1 284 ? -10.629 -23.070 13.247 1.00 58.31 284 PRO A CA 1
ATOM 2240 C C . PRO A 1 284 ? -11.635 -22.393 14.183 1.00 58.31 284 PRO A C 1
ATOM 2242 O O . PRO A 1 284 ? -11.706 -22.718 15.372 1.00 58.31 284 PRO A O 1
ATOM 2245 N N . LEU A 1 285 ? -12.446 -21.483 13.635 1.00 49.28 285 LEU A N 1
ATOM 2246 C CA . LEU A 1 285 ? -13.581 -20.905 14.352 1.00 49.28 285 LEU A CA 1
ATOM 2247 C C . LEU A 1 285 ? -14.568 -22.043 14.666 1.00 49.28 285 LEU A C 1
ATOM 2249 O O . LEU A 1 285 ? -15.269 -22.528 13.778 1.00 49.28 285 LEU A O 1
ATOM 2253 N N . ARG A 1 286 ? -14.561 -22.542 15.906 1.00 44.94 286 ARG A N 1
ATOM 2254 C CA . ARG A 1 286 ? -15.478 -23.601 16.338 1.00 44.94 286 ARG A CA 1
ATOM 2255 C C . ARG A 1 286 ? -16.833 -22.989 16.672 1.00 44.94 286 ARG A C 1
ATOM 2257 O O . ARG A 1 286 ? -16.920 -22.120 17.536 1.00 44.94 286 ARG A O 1
ATOM 2264 N N . ASP A 1 287 ? -17.886 -23.489 16.029 1.00 41.59 287 ASP A N 1
ATOM 2265 C CA . ASP A 1 287 ? -19.251 -23.297 16.512 1.00 41.59 287 ASP A CA 1
ATOM 2266 C C . ASP A 1 287 ? -19.386 -24.067 17.828 1.00 41.59 287 ASP A C 1
ATOM 2268 O O . ASP A 1 287 ? -19.530 -25.289 17.833 1.00 41.59 287 ASP A O 1
ATOM 2272 N N . VAL A 1 288 ? -19.358 -23.354 18.953 1.00 43.69 288 VAL A N 1
ATOM 2273 C CA . VAL A 1 288 ? -19.546 -23.930 20.298 1.00 43.69 288 VAL A CA 1
ATOM 2274 C C . VAL A 1 288 ? -20.877 -24.705 20.413 1.00 43.69 288 VAL A C 1
ATOM 2276 O O . VAL A 1 288 ? -21.027 -25.552 21.284 1.00 43.69 288 VAL A O 1
ATOM 2279 N N . ALA A 1 289 ? -21.819 -24.488 19.490 1.00 44.47 289 ALA A N 1
ATOM 2280 C CA . ALA A 1 289 ? -23.134 -25.121 19.463 1.00 44.47 289 ALA A CA 1
ATOM 2281 C C . ALA A 1 289 ? -23.190 -26.559 18.893 1.00 44.47 289 ALA A C 1
ATOM 2283 O O . ALA A 1 289 ? -24.218 -27.207 19.062 1.00 44.47 289 ALA A O 1
ATOM 2284 N N . LYS A 1 290 ? -22.160 -27.066 18.189 1.00 41.78 290 LYS A N 1
ATOM 2285 C CA . LYS A 1 290 ? -22.260 -28.348 17.442 1.00 41.78 290 LYS A CA 1
ATOM 2286 C C . LYS A 1 290 ? -21.559 -29.566 18.058 1.00 41.78 290 LYS A C 1
ATOM 2288 O O . LYS A 1 290 ? -21.870 -30.677 17.643 1.00 41.78 290 LYS A O 1
ATOM 2293 N N . ASP A 1 291 ? -20.677 -29.391 19.042 1.00 35.94 291 ASP A N 1
ATOM 2294 C CA . ASP A 1 291 ? -19.788 -30.466 19.531 1.00 35.94 291 ASP A CA 1
ATOM 2295 C C . ASP A 1 291 ? -20.120 -30.969 20.956 1.00 35.94 291 ASP A C 1
ATOM 2297 O O . ASP A 1 291 ? -19.223 -31.341 21.713 1.00 35.94 291 ASP A O 1
ATOM 2301 N N . ILE A 1 292 ? -21.396 -30.998 21.349 1.00 32.28 292 ILE A N 1
ATOM 2302 C CA . ILE A 1 292 ? -21.821 -31.521 22.662 1.00 32.28 292 ILE A CA 1
ATOM 2303 C C . ILE A 1 292 ? -22.350 -32.947 22.463 1.00 32.28 292 ILE A C 1
ATOM 2305 O O . ILE A 1 292 ? -23.372 -33.115 21.794 1.00 32.28 292 ILE A O 1
ATOM 2309 N N . PRO A 1 293 ? -21.689 -33.993 22.992 1.00 32.50 293 PRO A N 1
ATOM 2310 C CA . PRO A 1 293 ? -22.222 -35.351 22.941 1.00 32.50 293 PRO A CA 1
ATOM 2311 C C . PRO A 1 293 ? -23.506 -35.460 23.783 1.00 32.50 293 PRO A C 1
ATOM 2313 O O . PRO A 1 293 ? -23.592 -34.821 24.833 1.00 32.50 293 PRO A O 1
ATOM 2316 N N . PRO A 1 294 ? -24.485 -36.298 23.396 1.00 37.12 294 PRO A N 1
ATOM 2317 C CA . PRO A 1 294 ? -25.676 -36.520 24.202 1.00 37.12 294 PRO A CA 1
ATOM 2318 C C . PRO A 1 294 ? -25.301 -37.418 25.387 1.00 37.12 294 PRO A C 1
ATOM 2320 O O . PRO A 1 294 ? -25.157 -38.628 25.222 1.00 37.12 294 PRO A O 1
ATOM 2323 N N . GLN A 1 295 ? -25.118 -36.848 26.579 1.00 28.55 295 GLN A N 1
ATOM 2324 C CA . GLN A 1 295 ? -24.997 -37.635 27.806 1.00 28.55 295 GLN A CA 1
ATOM 2325 C C . GLN A 1 295 ? -26.198 -37.406 28.720 1.00 28.55 295 GLN A C 1
ATOM 2327 O O . GLN A 1 295 ? -26.576 -36.283 29.040 1.00 28.55 295 GLN A O 1
ATOM 2332 N N . GLN A 1 296 ? -26.813 -38.540 29.051 1.00 26.17 296 GLN A N 1
ATOM 2333 C CA . GLN A 1 296 ? -28.020 -38.732 29.839 1.00 26.17 296 GLN A CA 1
ATOM 2334 C C . GLN A 1 296 ? -27.967 -38.015 31.190 1.00 26.17 296 GLN A C 1
ATOM 2336 O O . GLN A 1 296 ? -26.936 -38.005 31.856 1.00 26.17 296 GLN A O 1
ATOM 2341 N N . ALA A 1 297 ? -29.118 -37.485 31.604 1.00 33.09 297 ALA A N 1
ATOM 2342 C CA . ALA A 1 297 ? -29.368 -36.991 32.952 1.00 33.09 297 ALA A CA 1
ATOM 2343 C C . ALA A 1 297 ? -29.077 -38.069 34.013 1.00 33.09 297 ALA A C 1
ATOM 2345 O O . ALA A 1 297 ? -29.490 -39.221 33.844 1.00 33.09 297 ALA A O 1
ATOM 2346 N N . PRO A 1 298 ? -28.442 -37.683 35.132 1.00 26.91 298 PRO A N 1
ATOM 2347 C CA . PRO A 1 298 ? -28.960 -38.126 36.425 1.00 26.91 298 PRO A CA 1
ATOM 2348 C C . PRO A 1 298 ? -28.927 -37.035 37.519 1.00 26.91 298 PRO A C 1
ATOM 2350 O O . PRO A 1 298 ? -27.891 -36.448 37.806 1.00 26.91 298 PRO A O 1
ATOM 2353 N N . GLN A 1 299 ? -30.108 -36.827 38.109 1.00 25.59 299 GLN A N 1
ATOM 2354 C CA . GLN A 1 299 ? -30.433 -36.737 39.545 1.00 25.59 299 GLN A CA 1
ATOM 2355 C C . GLN A 1 299 ? -29.544 -35.916 40.505 1.00 25.59 299 GLN A C 1
ATOM 2357 O O . GLN A 1 299 ? -28.394 -36.247 40.764 1.00 25.59 299 GLN A O 1
ATOM 2362 N N . ASP A 1 300 ? -30.193 -34.914 41.113 1.00 34.06 300 ASP A N 1
ATOM 2363 C CA . ASP A 1 300 ? -30.060 -34.424 42.493 1.00 34.06 300 ASP A CA 1
ATOM 2364 C C . ASP A 1 300 ? -28.665 -34.430 43.141 1.00 34.06 300 ASP A C 1
ATOM 2366 O O . ASP A 1 300 ? -28.214 -35.424 43.708 1.00 34.06 300 ASP A O 1
ATOM 2370 N N . LEU A 1 301 ? -28.039 -33.250 43.207 1.00 23.06 301 LEU A N 1
ATOM 2371 C CA . LEU A 1 301 ? -26.921 -32.981 44.112 1.00 23.06 301 LEU A CA 1
ATOM 2372 C C . LEU A 1 301 ? -27.252 -31.787 45.009 1.00 23.06 301 LEU A C 1
ATOM 2374 O O . LEU A 1 301 ? -27.249 -30.627 44.599 1.00 23.06 301 LEU A O 1
ATOM 2378 N N . ALA A 1 302 ? -27.579 -32.132 46.253 1.00 24.48 302 ALA A N 1
ATOM 2379 C CA . ALA A 1 302 ? -27.775 -31.232 47.372 1.00 24.48 302 ALA A CA 1
ATOM 2380 C C . ALA A 1 302 ? -26.543 -30.342 47.605 1.00 24.48 302 ALA A C 1
ATOM 2382 O O . ALA A 1 302 ? -25.401 -30.800 47.537 1.00 24.48 302 ALA A O 1
ATOM 2383 N N . LEU A 1 303 ? -26.790 -29.071 47.935 1.00 26.77 303 LEU A N 1
ATOM 2384 C CA . LEU A 1 303 ? -25.774 -28.162 48.454 1.00 26.77 303 LEU A CA 1
ATOM 2385 C C . LEU A 1 303 ? -25.170 -28.732 49.745 1.00 26.77 303 LEU A C 1
ATOM 2387 O O . LEU A 1 303 ? -25.854 -28.811 50.764 1.00 26.77 303 LEU A O 1
ATOM 2391 N N . SER A 1 304 ? -23.873 -29.029 49.729 1.00 21.52 304 SER A N 1
ATOM 2392 C CA . SER A 1 304 ? -23.068 -29.154 50.943 1.00 21.52 304 SER A CA 1
ATOM 2393 C C . SER A 1 304 ? -22.019 -28.046 50.990 1.00 21.52 304 SER A C 1
ATOM 2395 O O . SER A 1 304 ? -21.139 -27.957 50.135 1.00 21.52 304 SER A O 1
ATOM 2397 N N . SER A 1 305 ? -22.156 -27.209 52.015 1.00 31.23 305 SER A N 1
ATOM 2398 C CA . SER A 1 305 ? -21.175 -26.252 52.522 1.00 31.23 305 SER A CA 1
ATOM 2399 C C . SER A 1 305 ? -19.860 -26.946 52.884 1.00 31.23 305 SER A C 1
ATOM 2401 O O . SER A 1 305 ? -19.880 -27.813 53.748 1.00 31.23 305 SER A O 1
ATOM 2403 N N . ASP A 1 306 ? -18.757 -26.566 52.235 1.00 24.64 306 ASP A N 1
ATOM 2404 C CA . ASP A 1 306 ? -17.421 -26.333 52.822 1.00 24.64 306 ASP A CA 1
ATOM 2405 C C . ASP A 1 306 ? -16.334 -26.455 51.748 1.00 24.64 306 ASP A C 1
ATOM 2407 O O . ASP A 1 306 ? -16.014 -27.554 51.293 1.00 24.64 306 ASP A O 1
ATOM 2411 N N . LYS A 1 307 ? -15.733 -25.316 51.376 1.00 23.80 307 LYS A N 1
ATOM 2412 C CA . LYS A 1 307 ? -14.275 -25.138 51.245 1.00 23.80 307 LYS A CA 1
ATOM 2413 C C . LYS A 1 307 ? -13.932 -23.725 50.774 1.00 23.80 307 LYS A C 1
ATOM 2415 O O . LYS A 1 307 ? -14.373 -23.256 49.730 1.00 23.80 307 LYS A O 1
ATOM 2420 N N . MET A 1 308 ? -13.128 -23.074 51.603 1.00 21.30 308 MET A N 1
ATOM 2421 C CA . MET A 1 308 ? -12.450 -21.799 51.398 1.00 21.30 308 MET A CA 1
ATOM 2422 C C . MET A 1 308 ? -11.137 -22.003 50.604 1.00 21.30 308 MET A C 1
ATOM 2424 O O . MET A 1 308 ? -10.630 -23.124 50.572 1.00 21.30 308 MET A O 1
ATOM 2428 N N . TYR A 1 309 ? -10.591 -20.895 50.071 1.00 23.69 309 TYR A N 1
ATOM 2429 C CA . TYR A 1 309 ? -9.310 -20.691 49.343 1.00 23.69 309 TYR A CA 1
ATOM 2430 C C . TYR A 1 309 ? -9.368 -20.947 47.816 1.00 23.69 309 TYR A C 1
ATOM 2432 O O . TYR A 1 309 ? -9.991 -21.899 47.374 1.00 23.69 309 TYR A O 1
ATOM 2440 N N . GLU A 1 310 ? -8.784 -20.146 46.913 1.00 22.19 310 GLU A N 1
ATOM 2441 C CA . GLU A 1 310 ? -7.791 -19.064 47.012 1.00 22.19 310 GLU A CA 1
ATOM 2442 C C . GLU A 1 310 ? -7.778 -18.256 45.691 1.00 22.19 310 GLU A C 1
ATOM 2444 O O . GLU A 1 310 ? -8.050 -18.804 44.622 1.00 22.19 310 GLU A O 1
ATOM 2449 N N . TYR A 1 311 ? -7.446 -16.962 45.739 1.00 23.48 311 TYR A N 1
ATOM 2450 C CA . TYR A 1 311 ? -7.178 -16.138 44.554 1.00 23.48 311 TYR A CA 1
ATOM 2451 C C . TYR A 1 311 ? -5.674 -16.181 44.255 1.00 23.48 311 TYR A C 1
ATOM 2453 O O . TYR A 1 311 ? -4.884 -15.666 45.042 1.00 23.48 311 TYR A O 1
ATOM 2461 N N . GLY A 1 312 ? -5.272 -16.761 43.121 1.00 24.98 312 GLY A N 1
ATOM 2462 C CA . GLY A 1 312 ? -3.878 -16.747 42.675 1.00 24.98 312 GLY A CA 1
ATOM 2463 C C . GLY A 1 312 ? -3.622 -17.564 41.406 1.00 24.98 312 GLY A C 1
ATOM 2464 O O . GLY A 1 312 ? -4.092 -18.687 41.279 1.00 24.98 312 GLY A O 1
ATOM 2465 N N . SER A 1 313 ? -2.810 -17.000 40.506 1.00 23.56 313 SER A N 1
ATOM 2466 C CA . SER A 1 313 ? -2.209 -17.591 39.292 1.00 23.56 313 SER A CA 1
ATOM 2467 C C . SER A 1 313 ? -3.112 -17.792 38.059 1.00 23.56 313 SER A C 1
ATOM 2469 O O . SER A 1 313 ? -3.850 -18.761 37.926 1.00 23.56 313 SER A O 1
ATOM 2471 N N . ILE A 1 314 ? -2.984 -16.886 37.079 1.00 27.64 314 ILE A N 1
ATOM 2472 C CA . ILE A 1 314 ? -3.346 -17.180 35.685 1.00 27.64 314 ILE A CA 1
ATOM 2473 C C . ILE A 1 314 ? -2.137 -17.870 35.047 1.00 27.64 314 ILE A C 1
ATOM 2475 O O . ILE A 1 314 ? -1.261 -17.221 34.482 1.00 27.64 314 ILE A O 1
ATOM 2479 N N . GLU A 1 315 ? -2.113 -19.198 35.128 1.00 23.88 315 GLU A N 1
ATOM 2480 C CA . GLU A 1 315 ? -1.458 -20.050 34.140 1.00 23.88 315 GLU A CA 1
ATOM 2481 C C . GLU A 1 315 ? -2.413 -21.183 33.723 1.00 23.88 315 GLU A C 1
ATOM 2483 O O . GLU A 1 315 ? -2.869 -21.976 34.537 1.00 23.88 315 GLU A O 1
ATOM 2488 N N . LYS A 1 316 ? -2.699 -21.225 32.413 1.00 27.38 316 LYS A N 1
ATOM 2489 C CA . LYS A 1 316 ? -3.155 -22.368 31.595 1.00 27.38 316 LYS A CA 1
ATOM 2490 C C . LYS A 1 316 ? -4.285 -23.282 32.113 1.00 27.38 316 LYS A C 1
ATOM 2492 O O . LYS A 1 316 ? -3.999 -24.324 32.683 1.00 27.38 316 LYS A O 1
ATOM 2497 N N . VAL A 1 317 ? -5.511 -23.060 31.613 1.00 22.94 317 VAL A N 1
ATOM 2498 C CA . VAL A 1 317 ? -6.476 -24.108 31.167 1.00 22.94 317 VAL A CA 1
ATOM 2499 C C . VAL A 1 317 ? -7.380 -23.470 30.084 1.00 22.94 317 VAL A C 1
ATOM 2501 O O . VAL A 1 317 ? -8.060 -22.492 30.359 1.00 22.94 317 VAL A O 1
ATOM 2504 N N . LYS A 1 318 ? -7.202 -23.707 28.775 1.00 21.25 318 LYS A N 1
ATOM 2505 C CA . LYS A 1 318 ? -7.756 -24.779 27.912 1.00 21.25 318 LYS A CA 1
ATOM 2506 C C . LYS A 1 318 ? -9.290 -24.983 27.996 1.00 21.25 318 LYS A C 1
ATOM 2508 O O . LYS A 1 318 ? -9.764 -25.712 28.845 1.00 21.25 318 LYS A O 1
ATOM 2513 N N . ASN A 1 319 ? -9.999 -24.386 27.028 1.00 24.47 319 ASN A N 1
ATOM 2514 C CA . ASN A 1 319 ? -11.318 -24.719 26.452 1.00 24.47 319 ASN A CA 1
ATOM 2515 C C . ASN A 1 319 ? -12.473 -25.251 27.328 1.00 24.47 319 ASN A C 1
ATOM 2517 O O . ASN A 1 319 ? -12.415 -26.363 27.836 1.00 24.47 319 ASN A O 1
ATOM 2521 N N . GLY A 1 320 ? -13.623 -24.579 27.172 1.00 25.38 320 GLY A N 1
ATOM 2522 C CA . GLY A 1 320 ? -14.923 -25.233 26.981 1.00 25.38 320 GLY A CA 1
ATOM 2523 C C . GLY A 1 320 ? -16.016 -24.769 27.938 1.00 25.38 320 GLY A C 1
ATOM 2524 O O . GLY A 1 320 ? -16.042 -25.235 29.064 1.00 25.38 320 GLY A O 1
ATOM 2525 N N . TYR A 1 321 ? -16.953 -23.936 27.469 1.00 22.77 321 TYR A N 1
ATOM 2526 C CA . TYR A 1 321 ? -18.327 -23.959 27.976 1.00 22.77 321 TYR A CA 1
ATOM 2527 C C . TYR A 1 321 ? -19.331 -23.704 26.855 1.00 22.77 321 TYR A C 1
ATOM 2529 O O . TYR A 1 321 ? -19.265 -22.738 26.099 1.00 22.77 321 TYR A O 1
ATOM 2537 N N . VAL A 1 322 ? -20.228 -24.667 26.790 1.00 21.97 322 VAL A N 1
ATOM 2538 C CA . VAL A 1 322 ? -21.417 -24.839 25.977 1.00 21.97 322 VAL A CA 1
ATOM 2539 C C . VAL A 1 322 ? -22.608 -24.295 26.761 1.00 21.97 322 VAL A C 1
ATOM 2541 O O . VAL A 1 322 ? -22.627 -24.436 27.980 1.00 21.97 322 VAL A O 1
ATOM 2544 N N . ASN A 1 323 ? -23.629 -23.779 26.073 1.00 23.08 323 ASN A N 1
ATOM 2545 C CA . ASN A 1 323 ? -25.013 -23.920 26.529 1.00 23.08 323 ASN A CA 1
ATOM 2546 C C . ASN A 1 323 ? -25.949 -24.058 25.324 1.00 23.08 323 ASN A C 1
ATOM 2548 O O . ASN A 1 323 ? -25.918 -23.253 24.394 1.00 23.08 323 ASN A O 1
ATOM 2552 N N . GLN A 1 324 ? -26.750 -25.117 25.360 1.00 20.83 324 GLN A N 1
ATOM 2553 C CA . GLN A 1 324 ? -27.733 -25.524 24.369 1.00 20.83 324 GLN A CA 1
ATOM 2554 C C . GLN A 1 324 ? -29.077 -25.596 25.093 1.00 20.83 324 GLN A C 1
ATOM 2556 O O . GLN A 1 324 ? -29.272 -26.498 25.894 1.00 20.83 324 GLN A O 1
ATOM 2561 N N . GLU A 1 325 ? -29.984 -24.660 24.817 1.00 24.06 325 GLU A N 1
ATOM 2562 C CA . GLU A 1 325 ? -31.426 -24.835 25.036 1.00 24.06 325 GLU A CA 1
ATOM 2563 C C . GLU A 1 325 ? -32.193 -23.761 24.247 1.00 24.06 325 GLU A C 1
ATOM 2565 O O . GLU A 1 325 ? -32.406 -22.645 24.705 1.00 24.06 325 GLU A O 1
ATOM 2570 N N . LEU A 1 326 ? -32.547 -24.094 23.001 1.00 25.20 326 LEU A N 1
ATOM 2571 C CA . LEU A 1 326 ? -33.604 -23.440 22.218 1.00 25.20 326 LEU A CA 1
ATOM 2572 C C . LEU A 1 326 ? -34.005 -24.380 21.071 1.00 25.20 326 LEU A C 1
ATOM 2574 O O . LEU A 1 326 ? -33.709 -24.171 19.897 1.00 25.20 326 LEU A O 1
ATOM 2578 N N . VAL A 1 327 ? -34.676 -25.472 21.436 1.00 25.77 327 VAL A N 1
ATOM 2579 C CA . VAL A 1 327 ? -35.561 -26.209 20.530 1.00 25.77 327 VAL A CA 1
ATOM 2580 C C . VAL A 1 327 ? -36.939 -26.160 21.161 1.00 25.77 327 VAL A C 1
ATOM 2582 O O . VAL A 1 327 ? -37.226 -26.969 22.030 1.00 25.77 327 VAL A O 1
ATOM 2585 N N . LEU A 1 328 ? -37.744 -25.177 20.751 1.00 25.56 328 LEU A N 1
ATOM 2586 C CA . LEU A 1 328 ? -39.208 -25.229 20.629 1.00 25.56 328 LEU A CA 1
ATOM 2587 C C . LEU A 1 328 ? -39.749 -23.808 20.441 1.00 25.56 328 LEU A C 1
ATOM 2589 O O . LEU A 1 328 ? -40.015 -23.104 21.403 1.00 25.56 328 LEU A O 1
ATOM 2593 N N . GLN A 1 329 ? -39.926 -23.399 19.187 1.00 23.58 329 GLN A N 1
ATOM 2594 C CA . GLN A 1 329 ? -41.237 -23.045 18.631 1.00 23.58 329 GLN A CA 1
ATOM 2595 C C . GLN A 1 329 ? -41.054 -22.398 17.259 1.00 23.58 329 GLN A C 1
ATOM 2597 O O . GLN A 1 329 ? -40.427 -21.355 17.095 1.00 23.58 329 GLN A O 1
ATOM 2602 N N . GLY A 1 330 ? -41.624 -23.061 16.254 1.00 25.14 330 GLY A N 1
ATOM 2603 C CA . GLY A 1 330 ? -41.755 -22.519 14.915 1.00 25.14 330 GLY A CA 1
ATOM 2604 C C . GLY A 1 330 ? -42.754 -21.367 14.897 1.00 25.14 330 GLY A C 1
ATOM 2605 O O . GLY A 1 330 ? -43.925 -21.544 15.218 1.00 25.14 330 GLY A O 1
ATOM 2606 N N . GLY A 1 331 ? -42.287 -20.209 14.441 1.00 21.30 331 GLY A N 1
ATOM 2607 C CA . GLY A 1 331 ? -43.106 -19.089 14.003 1.00 21.30 331 GLY A CA 1
ATOM 2608 C C . GLY A 1 331 ? -42.539 -18.574 12.686 1.00 21.30 331 GLY A C 1
ATOM 2609 O O . GLY A 1 331 ? -41.413 -18.095 12.632 1.00 21.30 331 GLY A O 1
ATOM 2610 N N . LYS A 1 332 ? -43.294 -18.736 11.596 1.00 26.05 332 LYS A N 1
ATOM 2611 C CA . LYS A 1 332 ? -42.937 -18.246 10.260 1.00 26.05 332 LYS A CA 1
ATOM 2612 C C . LYS A 1 332 ? -42.786 -16.721 10.279 1.00 26.05 332 LYS A C 1
ATOM 2614 O O . LYS A 1 332 ? -43.793 -16.021 10.271 1.00 26.05 332 LYS A O 1
ATOM 2619 N N . THR A 1 333 ? -41.565 -16.212 10.157 1.00 22.11 333 THR A N 1
ATOM 2620 C CA . THR A 1 333 ? -41.317 -14.834 9.710 1.00 22.11 333 THR A CA 1
ATOM 2621 C C . THR A 1 333 ? -40.185 -14.799 8.690 1.00 22.11 333 THR A C 1
ATOM 2623 O O . THR A 1 333 ? -39.157 -15.447 8.840 1.00 22.11 333 THR A O 1
ATOM 2626 N N . LYS A 1 334 ? -40.486 -14.095 7.598 1.00 23.50 334 LYS A N 1
ATOM 2627 C CA . LYS A 1 334 ? -39.812 -14.014 6.297 1.00 23.50 334 LYS A CA 1
ATOM 2628 C C . LYS A 1 334 ? -38.278 -13.940 6.355 1.00 23.50 334 LYS A C 1
ATOM 2630 O O . LYS A 1 334 ? -37.720 -13.200 7.155 1.00 23.50 334 LYS A O 1
ATOM 2635 N N . ASN A 1 335 ? -37.650 -14.649 5.413 1.00 21.58 335 ASN A N 1
ATOM 2636 C CA . ASN A 1 335 ? -36.227 -14.608 5.061 1.00 21.58 335 ASN A CA 1
ATOM 2637 C C . ASN A 1 335 ? -35.602 -13.201 5.176 1.00 21.58 335 ASN A C 1
ATOM 2639 O O . ASN A 1 335 ? -35.974 -12.326 4.393 1.00 21.58 335 ASN A O 1
ATOM 2643 N N . PRO A 1 336 ? -34.568 -13.003 6.009 1.00 25.27 336 PRO A N 1
ATOM 2644 C CA . PRO A 1 336 ? -33.601 -11.929 5.839 1.00 25.27 336 PRO A CA 1
ATOM 2645 C C . PRO A 1 336 ? -32.382 -12.479 5.078 1.00 25.27 336 PRO A C 1
ATOM 2647 O O . PRO A 1 336 ? -31.279 -12.553 5.605 1.00 25.27 336 PRO A O 1
ATOM 2650 N N . ALA A 1 337 ? -32.593 -12.924 3.836 1.00 23.28 337 ALA A N 1
ATOM 2651 C CA . ALA A 1 337 ? -31.509 -13.310 2.920 1.00 23.28 337 ALA A CA 1
ATOM 2652 C C . ALA A 1 337 ? -31.090 -12.159 1.983 1.00 23.28 337 ALA A C 1
ATOM 2654 O O . ALA A 1 337 ? -30.255 -12.339 1.106 1.00 23.28 337 ALA A O 1
ATOM 2655 N N . GLU A 1 338 ? -31.628 -10.957 2.185 1.00 26.08 338 GLU A N 1
ATOM 2656 C CA . GLU A 1 338 ? -31.286 -9.767 1.409 1.00 26.08 338 GLU A CA 1
ATOM 2657 C C . GLU A 1 338 ? -30.966 -8.608 2.355 1.00 26.08 338 GLU A C 1
ATOM 2659 O O . GLU A 1 338 ? -31.725 -7.653 2.490 1.00 26.08 338 GLU A O 1
ATOM 2664 N N . GLN A 1 339 ? -29.821 -8.679 3.034 1.00 23.95 339 GLN A N 1
ATOM 2665 C CA . GLN A 1 339 ? -29.184 -7.471 3.547 1.00 23.95 339 GLN A CA 1
ATOM 2666 C C . GLN A 1 339 ? -27.939 -7.227 2.706 1.00 23.95 339 GLN A C 1
ATOM 2668 O O . GLN A 1 339 ? -26.878 -7.816 2.890 1.00 23.95 339 GLN A O 1
ATOM 2673 N N . THR A 1 340 ? -28.171 -6.426 1.670 1.00 25.66 340 THR A N 1
ATOM 2674 C CA . THR A 1 340 ? -27.274 -6.085 0.577 1.00 25.66 340 THR A CA 1
ATOM 2675 C C . THR A 1 340 ? -25.877 -5.733 1.080 1.00 25.66 340 THR A C 1
ATOM 2677 O O . THR A 1 340 ? -25.627 -4.644 1.592 1.00 25.66 340 THR A O 1
ATOM 2680 N N . GLN A 1 341 ? -24.964 -6.670 0.854 1.00 29.92 341 GLN A N 1
ATOM 2681 C CA . GLN A 1 341 ? -23.521 -6.499 0.780 1.00 29.92 341 GLN A CA 1
ATOM 2682 C C . GLN A 1 341 ? -23.210 -5.308 -0.141 1.00 29.92 341 GLN A C 1
ATOM 2684 O O . GLN A 1 341 ? -23.213 -5.431 -1.366 1.00 29.92 341 GLN A O 1
ATOM 2689 N N . ARG A 1 342 ? -23.049 -4.110 0.432 1.00 31.25 342 ARG A N 1
ATOM 2690 C CA . ARG A 1 342 ? -22.867 -2.882 -0.348 1.00 31.25 342 ARG A CA 1
ATOM 2691 C C . ARG A 1 342 ? -21.384 -2.625 -0.581 1.00 31.25 342 ARG A C 1
ATOM 2693 O O . ARG A 1 342 ? -20.629 -2.300 0.325 1.00 31.25 342 ARG A O 1
ATOM 2700 N N . THR A 1 343 ? -21.005 -2.768 -1.840 1.00 33.53 343 THR A N 1
ATOM 2701 C CA . THR A 1 343 ? -19.732 -2.388 -2.452 1.00 33.53 343 THR A CA 1
ATOM 2702 C C . THR A 1 343 ? -19.310 -0.971 -2.034 1.00 33.53 343 THR A C 1
ATOM 2704 O O . THR A 1 343 ? -20.133 -0.050 -2.057 1.00 33.53 343 THR A O 1
ATOM 2707 N N . MET A 1 344 ? -18.024 -0.757 -1.720 1.00 45.53 344 MET A N 1
ATOM 2708 C CA . MET A 1 344 ? -17.451 0.595 -1.657 1.00 45.53 344 MET A CA 1
ATOM 2709 C C . MET A 1 344 ? -17.581 1.232 -3.044 1.00 45.53 344 MET A C 1
ATOM 2711 O O . MET A 1 344 ? -16.871 0.882 -3.980 1.00 45.53 344 MET A O 1
ATOM 2715 N N . THR A 1 345 ? -18.537 2.144 -3.200 1.00 56.00 345 THR A N 1
ATOM 2716 C CA . THR A 1 345 ? -18.697 2.931 -4.428 1.00 56.00 345 THR A CA 1
ATOM 2717 C C . THR A 1 345 ? -17.954 4.256 -4.282 1.00 56.00 345 THR A C 1
ATOM 2719 O O . THR A 1 345 ? -17.899 4.815 -3.187 1.00 56.00 345 THR A O 1
ATOM 2722 N N . LEU A 1 346 ? -17.448 4.819 -5.387 1.00 55.94 346 LEU A N 1
ATOM 2723 C CA . LEU A 1 346 ? -16.802 6.145 -5.419 1.00 55.94 346 LEU A CA 1
ATOM 2724 C C . LEU A 1 346 ? -17.657 7.230 -4.728 1.00 55.94 346 LEU A C 1
ATOM 2726 O O . LEU A 1 346 ? -17.144 8.123 -4.058 1.00 55.94 346 LEU A O 1
ATOM 2730 N N . ARG A 1 347 ? -18.989 7.104 -4.818 1.00 61.91 347 ARG A N 1
ATOM 2731 C CA . ARG A 1 347 ? -19.966 7.971 -4.137 1.00 61.91 347 ARG A CA 1
ATOM 2732 C C . ARG A 1 347 ? -19.919 7.854 -2.610 1.00 61.91 347 ARG A C 1
ATOM 2734 O O . ARG A 1 347 ? -20.130 8.850 -1.926 1.00 61.91 347 ARG A O 1
ATOM 2741 N N . SER A 1 348 ? -19.663 6.658 -2.087 1.00 63.53 348 SER A N 1
ATOM 2742 C CA . SER A 1 348 ? -19.506 6.397 -0.652 1.00 63.53 348 SER A CA 1
ATOM 2743 C C . SER A 1 348 ? -18.213 7.008 -0.112 1.00 63.53 348 SER A C 1
ATOM 2745 O O . SER A 1 348 ? -18.236 7.699 0.902 1.00 63.53 348 SER A O 1
ATOM 2747 N N . LEU A 1 349 ? -17.111 6.857 -0.854 1.00 65.88 349 LEU A N 1
ATOM 2748 C CA . LEU A 1 349 ? -15.813 7.444 -0.514 1.00 65.88 349 LEU A CA 1
ATOM 2749 C C . LEU A 1 349 ? -15.864 8.982 -0.526 1.00 65.88 349 LEU A C 1
ATOM 2751 O O . LEU A 1 349 ? -15.434 9.627 0.427 1.00 65.88 349 LEU A O 1
ATOM 2755 N N . LEU A 1 350 ? -16.493 9.580 -1.543 1.00 66.38 350 LEU A N 1
ATOM 2756 C CA . LEU A 1 350 ? -16.737 11.029 -1.606 1.00 66.38 350 LEU A CA 1
ATOM 2757 C C . LEU A 1 350 ? -17.595 11.536 -0.439 1.00 66.38 350 LEU A C 1
ATOM 2759 O O . LEU A 1 350 ? -17.349 12.616 0.101 1.00 66.38 350 LEU A O 1
ATOM 2763 N N . ARG A 1 351 ? -18.603 10.759 -0.028 1.00 67.88 351 ARG A N 1
ATOM 2764 C CA . ARG A 1 351 ? -19.454 11.095 1.117 1.00 67.88 351 ARG A CA 1
ATOM 2765 C C . ARG A 1 351 ? -18.685 10.990 2.436 1.00 67.88 351 ARG A C 1
ATOM 2767 O O . ARG A 1 351 ? -18.805 11.894 3.260 1.00 67.88 351 ARG A O 1
ATOM 2774 N N . ALA A 1 352 ? -17.855 9.960 2.596 1.00 66.50 352 ALA A N 1
ATOM 2775 C CA . ALA A 1 352 ? -16.981 9.784 3.752 1.00 66.50 352 ALA A CA 1
ATOM 2776 C C . ALA A 1 352 ? -15.987 10.949 3.886 1.00 66.50 352 ALA A C 1
ATOM 2778 O O . ALA A 1 352 ? -15.903 11.554 4.955 1.00 66.50 352 ALA A O 1
ATOM 2779 N N . LEU A 1 353 ? -15.337 11.354 2.787 1.00 69.06 353 LEU A N 1
ATOM 2780 C CA . LEU A 1 353 ? -14.452 12.524 2.760 1.00 69.06 353 LEU A CA 1
ATOM 2781 C C . LEU A 1 353 ? -15.179 13.815 3.126 1.00 69.06 353 LEU A C 1
ATOM 2783 O O . LEU A 1 353 ? -14.647 14.640 3.861 1.00 69.06 353 LEU A O 1
ATOM 2787 N N . ARG A 1 354 ? -16.408 14.006 2.636 1.00 71.75 354 ARG A N 1
ATOM 2788 C CA . ARG A 1 354 ? -17.190 15.214 2.933 1.00 71.75 354 ARG A CA 1
ATOM 2789 C C . ARG A 1 354 ? -17.667 15.267 4.387 1.00 71.75 354 ARG A C 1
ATOM 2791 O O . ARG A 1 354 ? -17.814 16.359 4.922 1.00 71.75 354 ARG A O 1
ATOM 2798 N N . SER A 1 355 ? -17.880 14.110 5.012 1.00 69.38 355 SER A N 1
ATOM 2799 C CA . SER A 1 355 ? -18.280 13.990 6.420 1.00 69.38 355 SER A CA 1
ATOM 2800 C C . SER A 1 355 ? -17.129 14.157 7.423 1.00 69.38 355 SER A C 1
ATOM 2802 O O . SER A 1 355 ? -17.378 14.259 8.621 1.00 69.38 355 SER A O 1
ATOM 2804 N N . MET A 1 356 ? -15.872 14.175 6.962 1.00 70.50 356 MET A N 1
ATOM 2805 C CA . MET A 1 356 ? -14.707 14.272 7.841 1.00 70.50 356 MET A CA 1
ATOM 2806 C C . MET A 1 356 ? -14.510 15.677 8.431 1.00 70.50 356 MET A C 1
ATOM 2808 O O . MET A 1 356 ? -14.702 16.678 7.730 1.00 70.50 356 MET A O 1
ATOM 2812 N N . PRO A 1 357 ? -14.007 15.779 9.677 1.00 75.62 357 PRO A N 1
ATOM 2813 C CA . PRO A 1 357 ? -13.534 17.043 10.230 1.00 75.62 357 PRO A CA 1
ATOM 2814 C C . PRO A 1 357 ? -12.429 17.678 9.361 1.00 75.62 357 PRO A C 1
ATOM 2816 O O . PRO A 1 357 ? -11.731 16.979 8.619 1.00 75.62 357 PRO A O 1
ATOM 2819 N N . PRO A 1 358 ? -12.259 19.013 9.401 1.00 78.94 358 PRO A N 1
ATOM 2820 C CA . PRO A 1 358 ? -11.322 19.727 8.530 1.00 78.94 358 PRO A CA 1
ATOM 2821 C C . PRO A 1 358 ? -9.873 19.230 8.651 1.00 78.94 358 PRO A C 1
ATOM 2823 O O . PRO A 1 358 ? -9.223 19.054 7.626 1.00 78.94 358 PRO A O 1
ATOM 2826 N N . HIS A 1 359 ? -9.392 18.913 9.856 1.00 79.44 359 HIS A N 1
ATOM 2827 C CA . HIS A 1 359 ? -8.027 18.418 10.083 1.00 79.44 359 HIS A CA 1
ATOM 2828 C C . HIS A 1 359 ? -7.758 17.052 9.435 1.00 79.44 359 HIS A C 1
ATOM 2830 O O . HIS A 1 359 ? -6.725 16.881 8.788 1.00 79.44 359 HIS A O 1
ATOM 2836 N N . TYR A 1 360 ? -8.702 16.110 9.512 1.00 82.06 360 TYR A N 1
ATOM 2837 C CA . TYR A 1 360 ? -8.578 14.806 8.844 1.00 82.06 360 TYR A CA 1
ATOM 2838 C C . TYR A 1 360 ? -8.662 14.914 7.316 1.00 82.06 360 TYR A C 1
ATOM 2840 O O . TYR A 1 360 ? -7.933 14.220 6.605 1.00 82.06 360 TYR A O 1
ATOM 2848 N N . ARG A 1 361 ? -9.503 15.819 6.792 1.00 84.06 361 ARG A N 1
ATOM 2849 C CA . ARG A 1 361 ? -9.594 16.075 5.342 1.00 84.06 361 ARG A CA 1
ATOM 2850 C C . ARG A 1 361 ? -8.288 16.616 4.781 1.00 84.06 361 ARG A C 1
ATOM 2852 O O . ARG A 1 361 ? -7.834 16.127 3.750 1.00 84.06 361 ARG A O 1
ATOM 2859 N N . CYS A 1 362 ? -7.674 17.583 5.462 1.00 87.00 362 CYS A N 1
ATOM 2860 C CA . CYS A 1 362 ? -6.375 18.118 5.061 1.00 87.00 362 CYS A CA 1
ATOM 2861 C C . CYS A 1 362 ? -5.315 17.012 5.019 1.00 87.00 362 CYS A C 1
ATOM 2863 O O . CYS A 1 362 ? -4.562 16.921 4.052 1.00 87.00 362 CYS A O 1
ATOM 2865 N N . LEU A 1 363 ? -5.297 16.117 6.010 1.00 88.00 363 LEU A N 1
ATOM 2866 C CA . LEU A 1 363 ? -4.368 14.990 6.010 1.00 88.00 363 LEU A CA 1
ATOM 2867 C C . LEU A 1 363 ? -4.597 14.042 4.819 1.00 88.00 363 LEU A C 1
ATOM 2869 O O . LEU A 1 363 ? -3.632 13.680 4.153 1.00 88.00 363 LEU A O 1
ATOM 2873 N N . CYS A 1 364 ? -5.851 13.701 4.498 1.00 87.88 364 CYS A N 1
ATOM 2874 C CA . CYS A 1 364 ? -6.179 12.853 3.343 1.00 87.88 364 CYS A CA 1
ATOM 2875 C C . CYS A 1 364 ? -5.783 13.501 2.008 1.00 87.88 364 CYS A C 1
ATOM 2877 O O . CYS A 1 364 ? -5.208 12.835 1.151 1.00 87.88 364 CYS A O 1
ATOM 2879 N N . ILE A 1 365 ? -6.051 14.801 1.836 1.00 90.69 365 ILE A N 1
ATOM 2880 C CA . ILE A 1 365 ? -5.678 15.550 0.625 1.00 90.69 365 ILE A CA 1
ATOM 2881 C C . ILE A 1 365 ? -4.159 15.601 0.480 1.00 90.69 365 ILE A C 1
ATOM 2883 O O . ILE A 1 365 ? -3.635 15.328 -0.596 1.00 90.69 365 ILE A O 1
ATOM 2887 N N . SER A 1 366 ? -3.443 15.903 1.565 1.00 91.31 366 SER A N 1
ATOM 2888 C CA . SER A 1 366 ? -1.985 15.870 1.556 1.00 91.31 366 SER A CA 1
ATOM 2889 C C . SER A 1 366 ? -1.475 14.484 1.169 1.00 91.31 366 SER A C 1
ATOM 2891 O O . SER A 1 366 ? -0.649 14.378 0.273 1.00 91.31 366 SER A O 1
ATOM 2893 N N . HIS A 1 367 ? -2.007 13.425 1.781 1.00 91.69 367 HIS A N 1
ATOM 2894 C CA . HIS A 1 367 ? -1.609 12.052 1.485 1.00 91.69 367 HIS A CA 1
ATOM 2895 C C . HIS A 1 367 ? -1.841 11.672 0.016 1.00 91.69 367 HIS A C 1
ATOM 2897 O O . HIS A 1 367 ? -0.968 11.069 -0.604 1.00 91.69 367 HIS A O 1
ATOM 2903 N N . LEU A 1 368 ? -2.974 12.087 -0.562 1.00 92.94 368 LEU A N 1
ATOM 2904 C CA . LEU A 1 368 ? -3.273 11.916 -1.984 1.00 92.94 368 LEU A CA 1
ATOM 2905 C C . LEU A 1 368 ? -2.233 12.618 -2.872 1.00 92.94 368 LEU A C 1
ATOM 2907 O O . LEU A 1 368 ? -1.734 12.014 -3.820 1.00 92.94 368 LEU A O 1
ATOM 2911 N N . ILE A 1 369 ? -1.883 13.870 -2.558 1.00 94.25 369 ILE A N 1
ATOM 2912 C CA . ILE A 1 369 ? -0.873 14.648 -3.296 1.00 94.25 369 ILE A CA 1
ATOM 2913 C C . ILE A 1 369 ? 0.494 13.955 -3.229 1.00 94.25 369 ILE A C 1
ATOM 2915 O O . ILE A 1 369 ? 1.152 13.797 -4.256 1.00 94.25 369 ILE A O 1
ATOM 2919 N N . GLY A 1 370 ? 0.905 13.498 -2.044 1.00 93.81 370 GLY A N 1
ATOM 2920 C CA . GLY A 1 370 ? 2.176 12.798 -1.853 1.00 93.81 370 GLY A CA 1
ATOM 2921 C C . GLY A 1 370 ? 2.280 11.506 -2.636 1.00 93.81 370 GLY A C 1
ATOM 2922 O O . GLY A 1 370 ? 3.257 11.310 -3.354 1.00 93.81 370 GLY A O 1
ATOM 2923 N N . TRP A 1 371 ? 1.259 10.652 -2.556 1.00 93.69 371 TRP A N 1
ATOM 2924 C CA . TRP A 1 371 ? 1.224 9.414 -3.333 1.00 93.69 371 TRP A CA 1
ATOM 2925 C C . TRP A 1 371 ? 1.166 9.671 -4.834 1.00 93.69 371 TRP A C 1
ATOM 2927 O O . TRP A 1 371 ? 1.826 8.964 -5.587 1.00 93.69 371 TRP A O 1
ATOM 2937 N N . THR A 1 372 ? 0.460 10.715 -5.273 1.00 93.50 372 THR A N 1
ATOM 2938 C CA . THR A 1 372 ? 0.433 11.106 -6.689 1.00 93.50 372 THR A CA 1
ATOM 2939 C C . THR A 1 372 ? 1.829 11.506 -7.179 1.00 93.50 372 THR A C 1
ATOM 2941 O O . THR A 1 372 ? 2.252 11.041 -8.232 1.00 93.50 372 THR A O 1
ATOM 2944 N N . ALA A 1 373 ? 2.569 12.315 -6.410 1.00 94.31 373 ALA A N 1
ATOM 2945 C CA . ALA A 1 373 ? 3.941 12.711 -6.745 1.00 94.31 373 ALA A CA 1
ATOM 2946 C C . ALA A 1 373 ? 4.938 11.543 -6.680 1.00 94.31 373 ALA A C 1
ATOM 2948 O O . ALA A 1 373 ? 5.842 11.435 -7.506 1.00 94.31 373 ALA A O 1
ATOM 2949 N N . PHE A 1 374 ? 4.798 10.672 -5.682 1.00 94.00 374 PHE A N 1
ATOM 2950 C CA . PHE A 1 374 ? 5.704 9.548 -5.496 1.00 94.00 374 PHE A CA 1
ATOM 2951 C C . PHE A 1 374 ? 5.512 8.481 -6.581 1.00 94.00 374 PHE A C 1
ATOM 2953 O O . PHE A 1 374 ? 6.489 8.050 -7.194 1.00 94.00 374 PHE A O 1
ATOM 2960 N N . LEU A 1 375 ? 4.263 8.096 -6.864 1.00 91.12 375 LEU A N 1
ATOM 2961 C CA . LEU A 1 375 ? 3.941 7.084 -7.873 1.00 91.12 375 LEU A CA 1
ATOM 2962 C C . LEU A 1 375 ? 4.241 7.563 -9.291 1.00 91.12 375 LEU A C 1
ATOM 2964 O O . LEU A 1 375 ? 4.702 6.762 -10.100 1.00 91.12 375 LEU A O 1
ATOM 2968 N N . SER A 1 376 ? 4.026 8.848 -9.594 1.00 91.12 376 SER A N 1
ATOM 2969 C CA . SER A 1 376 ? 4.351 9.381 -10.919 1.00 91.12 376 SER A CA 1
ATOM 2970 C C . SER A 1 376 ? 5.835 9.227 -11.237 1.00 91.12 376 SER A C 1
ATOM 2972 O O . SER A 1 376 ? 6.181 8.732 -12.306 1.00 91.12 376 SER A O 1
ATOM 2974 N N . ASN A 1 377 ? 6.707 9.564 -10.283 1.00 90.94 377 ASN A N 1
ATOM 2975 C CA . ASN A 1 377 ? 8.141 9.361 -10.431 1.00 90.94 377 ASN A CA 1
ATOM 2976 C C . ASN A 1 377 ? 8.500 7.868 -10.460 1.00 90.94 377 ASN A C 1
ATOM 2978 O O . ASN A 1 377 ? 9.205 7.446 -11.364 1.00 90.94 377 ASN A O 1
ATOM 2982 N N . MET A 1 378 ? 8.005 7.057 -9.517 1.00 88.81 378 MET A N 1
ATOM 2983 C CA . MET A 1 378 ? 8.373 5.635 -9.411 1.00 88.81 378 MET A CA 1
ATOM 2984 C C . MET A 1 378 ? 8.034 4.816 -10.663 1.00 88.81 378 MET A C 1
ATOM 2986 O O . MET A 1 378 ? 8.841 3.983 -11.062 1.00 88.81 378 MET A O 1
ATOM 2990 N N . LEU A 1 379 ? 6.881 5.057 -11.297 1.00 87.88 379 LEU A N 1
ATOM 2991 C CA . LEU A 1 379 ? 6.437 4.273 -12.458 1.00 87.88 379 LEU A CA 1
ATOM 2992 C C . LEU A 1 379 ? 7.282 4.508 -13.715 1.00 87.88 379 LEU A C 1
ATOM 2994 O O . LEU A 1 379 ? 7.487 3.580 -14.489 1.00 87.88 379 LEU A O 1
ATOM 2998 N N . PHE A 1 380 ? 7.775 5.731 -13.916 1.00 89.69 380 PHE A N 1
ATOM 2999 C CA . PHE A 1 380 ? 8.549 6.111 -15.104 1.00 89.69 380 PHE A CA 1
ATOM 3000 C C . PHE A 1 380 ? 10.040 6.296 -14.812 1.00 89.69 380 PHE A C 1
ATOM 3002 O O . PHE A 1 380 ? 10.790 6.690 -15.698 1.00 89.69 380 PHE A O 1
ATOM 3009 N N . PHE A 1 381 ? 10.501 6.035 -13.588 1.00 92.12 381 PHE A N 1
ATOM 3010 C CA . PHE A 1 381 ? 11.882 6.312 -13.197 1.00 92.12 381 PHE A CA 1
ATOM 3011 C C . PHE A 1 381 ? 12.907 5.499 -13.998 1.00 92.12 381 PHE A C 1
ATOM 3013 O O . PHE A 1 381 ? 13.922 6.039 -14.435 1.00 92.12 381 PHE A O 1
ATOM 3020 N N . THR A 1 382 ? 12.652 4.206 -14.201 1.00 92.75 382 THR A N 1
ATOM 3021 C CA . THR A 1 382 ? 13.536 3.332 -14.989 1.00 92.75 382 THR A CA 1
ATOM 3022 C C . THR A 1 382 ? 13.559 3.744 -16.457 1.00 92.75 382 THR A C 1
ATOM 3024 O O . THR A 1 382 ? 14.622 3.770 -17.071 1.00 92.75 382 THR A O 1
ATOM 3027 N N . ASP A 1 383 ? 12.409 4.151 -16.988 1.00 92.06 383 ASP A N 1
ATOM 3028 C CA . ASP A 1 383 ? 12.276 4.655 -18.352 1.00 92.06 383 ASP A CA 1
ATOM 3029 C C . ASP A 1 383 ? 12.982 6.011 -18.535 1.00 92.06 383 ASP A C 1
ATOM 3031 O O . ASP A 1 383 ? 13.710 6.222 -19.503 1.00 92.06 383 ASP A O 1
ATOM 3035 N N . PHE A 1 384 ? 12.871 6.901 -17.546 1.00 93.19 384 PHE A N 1
ATOM 3036 C CA . PHE A 1 384 ? 13.630 8.148 -17.471 1.00 93.19 384 PHE A CA 1
ATOM 3037 C C . PHE A 1 384 ? 15.143 7.889 -17.435 1.00 93.19 384 PHE A C 1
ATOM 3039 O O . PHE A 1 384 ? 15.900 8.567 -18.132 1.00 93.19 384 PHE A O 1
ATOM 3046 N N . MET A 1 385 ? 15.599 6.898 -16.661 1.00 93.62 385 MET A N 1
ATOM 3047 C CA . MET A 1 385 ? 17.013 6.525 -16.618 1.00 93.62 385 MET A CA 1
ATOM 3048 C C . MET A 1 385 ? 17.496 6.026 -17.989 1.00 93.62 385 MET A C 1
ATOM 3050 O O . MET A 1 385 ? 18.542 6.470 -18.460 1.00 93.62 385 MET A O 1
ATOM 3054 N N . GLY A 1 386 ? 16.716 5.173 -18.658 1.00 92.38 386 GLY A N 1
ATOM 3055 C CA . GLY A 1 386 ? 17.012 4.671 -20.003 1.00 92.38 386 GLY A CA 1
ATOM 3056 C C . GLY A 1 386 ? 17.068 5.767 -21.069 1.00 92.38 386 GLY A C 1
ATOM 3057 O O . GLY A 1 386 ? 18.067 5.895 -21.776 1.00 92.38 386 GLY A O 1
ATOM 3058 N N . GLN A 1 387 ? 16.017 6.582 -21.170 1.00 93.12 387 GLN A N 1
ATOM 3059 C CA . GLN A 1 387 ? 15.864 7.558 -22.254 1.00 93.12 387 GLN A CA 1
ATOM 3060 C C . GLN A 1 387 ? 16.635 8.858 -22.031 1.00 93.12 387 GLN A C 1
ATOM 3062 O O . GLN A 1 387 ? 17.229 9.398 -22.959 1.00 93.12 387 GLN A O 1
ATOM 3067 N N . ILE A 1 388 ? 16.610 9.405 -20.815 1.00 92.75 388 ILE A N 1
ATOM 3068 C CA . ILE A 1 388 ? 17.101 10.767 -20.563 1.00 92.75 388 ILE A CA 1
ATOM 3069 C C . ILE A 1 388 ? 18.519 10.756 -20.018 1.00 92.75 388 ILE A C 1
ATOM 3071 O O . ILE A 1 388 ? 19.336 11.565 -20.445 1.00 92.75 388 ILE A O 1
ATOM 3075 N N . VAL A 1 389 ? 18.815 9.864 -19.073 1.00 93.38 389 VAL A N 1
ATOM 3076 C CA . VAL A 1 389 ? 20.135 9.828 -18.430 1.00 93.38 389 VAL A CA 1
ATOM 3077 C C . VAL A 1 389 ? 21.148 9.076 -19.292 1.00 93.38 389 VAL A C 1
ATOM 3079 O O . VAL A 1 389 ? 22.292 9.508 -19.410 1.00 93.38 389 VAL A O 1
ATOM 3082 N N . TYR A 1 390 ? 20.731 7.960 -19.895 1.00 92.94 390 TYR A N 1
ATOM 3083 C CA . TYR A 1 390 ? 21.580 7.136 -20.757 1.00 92.94 390 TYR A CA 1
ATOM 3084 C C . TYR A 1 390 ? 21.439 7.448 -22.252 1.00 92.94 390 TYR A C 1
ATOM 3086 O O . TYR A 1 390 ? 22.275 6.992 -23.026 1.00 92.94 390 TYR A O 1
ATOM 3094 N N . HIS A 1 391 ? 20.451 8.253 -22.662 1.00 91.56 391 HIS A N 1
ATOM 3095 C CA . HIS A 1 391 ? 20.192 8.597 -24.069 1.00 91.56 391 HIS A CA 1
ATOM 3096 C C . HIS A 1 391 ? 19.917 7.381 -24.976 1.00 91.56 391 HIS A C 1
ATOM 3098 O O . HIS A 1 391 ? 20.307 7.375 -26.142 1.00 91.56 391 HIS A O 1
ATOM 3104 N N . GLY A 1 392 ? 19.266 6.344 -24.442 1.00 90.62 392 GLY A N 1
ATOM 3105 C CA . GLY A 1 392 ? 18.827 5.182 -25.216 1.00 90.62 392 GLY A CA 1
ATOM 3106 C C . GLY A 1 392 ? 17.433 5.359 -25.826 1.00 90.62 392 GLY A C 1
ATOM 3107 O O . GLY A 1 392 ? 16.635 6.163 -25.346 1.00 90.62 392 GLY A O 1
ATOM 3108 N N . ASP A 1 393 ? 17.124 4.568 -26.855 1.00 90.50 393 ASP A N 1
ATOM 3109 C CA . ASP A 1 393 ? 15.803 4.553 -27.499 1.00 90.50 393 ASP A CA 1
ATOM 3110 C C . ASP A 1 393 ? 15.073 3.221 -27.227 1.00 90.50 393 ASP A C 1
ATOM 3112 O O . ASP A 1 393 ? 15.555 2.167 -27.661 1.00 90.50 393 ASP A O 1
ATOM 3116 N N . PRO A 1 394 ? 13.906 3.229 -26.547 1.00 88.00 394 PRO A N 1
ATOM 3117 C CA . PRO A 1 394 ? 13.105 2.025 -26.321 1.00 88.00 394 PRO A CA 1
ATOM 3118 C C . PRO A 1 394 ? 12.498 1.443 -27.605 1.00 88.00 394 PRO A C 1
ATOM 3120 O O . PRO A 1 394 ? 12.153 0.262 -27.628 1.00 88.00 394 PRO A O 1
ATOM 3123 N N . TYR A 1 395 ? 12.348 2.242 -28.667 1.00 87.88 395 TYR A N 1
ATOM 3124 C CA . TYR A 1 395 ? 11.776 1.804 -29.945 1.00 87.88 395 TYR A CA 1
ATOM 3125 C C . TYR A 1 395 ? 12.839 1.341 -30.951 1.00 87.88 395 TYR A C 1
ATOM 3127 O O . TYR A 1 395 ? 12.498 0.918 -32.061 1.00 87.88 395 TYR A O 1
ATOM 3135 N N . GLY A 1 396 ? 14.117 1.377 -30.562 1.00 84.81 396 GLY A N 1
ATOM 3136 C CA . GLY A 1 396 ? 15.219 0.856 -31.355 1.00 84.81 396 GLY A CA 1
ATOM 3137 C C . GLY A 1 396 ? 15.079 -0.646 -31.637 1.00 84.81 396 GLY A C 1
ATOM 3138 O O . GLY A 1 396 ? 14.480 -1.411 -30.876 1.00 84.81 396 GLY A O 1
ATOM 3139 N N . ALA A 1 397 ? 15.659 -1.105 -32.749 1.00 86.38 397 ALA A N 1
ATOM 3140 C CA . ALA A 1 397 ? 15.747 -2.539 -33.024 1.00 86.38 397 ALA A CA 1
ATOM 3141 C C . ALA A 1 397 ? 16.482 -3.250 -31.873 1.00 86.38 397 ALA A C 1
ATOM 3143 O O . ALA A 1 397 ? 17.485 -2.743 -31.392 1.00 86.38 397 ALA A O 1
ATOM 3144 N N . HIS A 1 398 ? 16.047 -4.446 -31.463 1.00 77.44 398 HIS A N 1
ATOM 3145 C CA . HIS A 1 398 ? 16.572 -5.101 -30.248 1.00 77.44 398 HIS A CA 1
ATOM 3146 C C . HIS A 1 398 ? 18.084 -5.408 -30.284 1.00 77.44 398 HIS A C 1
ATOM 3148 O O . HIS A 1 398 ? 18.704 -5.583 -29.244 1.00 77.44 398 HIS A O 1
ATOM 3154 N N . ASN A 1 399 ? 18.690 -5.437 -31.476 1.00 81.81 399 ASN A N 1
ATOM 3155 C CA . ASN A 1 399 ? 20.133 -5.615 -31.662 1.00 81.81 399 ASN A CA 1
ATOM 3156 C C . ASN A 1 399 ? 20.884 -4.289 -31.903 1.00 81.81 399 ASN A C 1
ATOM 3158 O O . ASN A 1 399 ? 22.058 -4.314 -32.272 1.00 81.81 399 ASN A O 1
ATOM 3162 N N . SER A 1 400 ? 20.218 -3.136 -31.785 1.00 89.62 400 SER A N 1
ATOM 3163 C CA . SER A 1 400 ? 20.845 -1.827 -31.963 1.00 89.62 400 SER A CA 1
ATOM 3164 C C . SER A 1 400 ? 21.597 -1.407 -30.701 1.00 89.62 400 SER A C 1
ATOM 3166 O O . SER A 1 400 ? 21.247 -1.768 -29.577 1.00 89.62 400 SER A O 1
ATOM 3168 N N . THR A 1 401 ? 22.634 -0.592 -30.885 1.00 90.75 401 THR A N 1
ATOM 3169 C CA . THR A 1 401 ? 23.373 0.005 -29.767 1.00 90.75 401 THR A CA 1
ATOM 3170 C C . THR A 1 401 ? 22.482 0.908 -28.915 1.00 90.75 401 THR A C 1
ATOM 3172 O O . THR A 1 401 ? 22.660 0.962 -27.705 1.00 90.75 401 THR A O 1
ATOM 3175 N N . GLU A 1 402 ? 21.503 1.581 -29.520 1.00 89.81 402 GLU A N 1
ATOM 3176 C CA . GLU A 1 402 ? 20.575 2.485 -28.826 1.00 89.81 402 GLU A CA 1
ATOM 3177 C C . GLU A 1 402 ? 19.635 1.735 -27.873 1.00 89.81 402 GLU A C 1
ATOM 3179 O O . GLU A 1 402 ? 19.416 2.193 -26.751 1.00 89.81 402 GLU A O 1
ATOM 3184 N N . PHE A 1 403 ? 19.145 0.556 -28.276 1.00 89.25 403 PHE A N 1
ATOM 3185 C CA . PHE A 1 403 ? 18.309 -0.293 -27.426 1.00 89.25 403 PHE A CA 1
ATOM 3186 C C . PHE A 1 403 ? 19.112 -0.906 -26.268 1.00 89.25 403 PHE A C 1
ATOM 3188 O O . PHE A 1 403 ? 18.649 -0.926 -25.131 1.00 89.25 403 PHE A O 1
ATOM 3195 N N . LEU A 1 404 ? 20.354 -1.336 -26.520 1.00 88.19 404 LEU A N 1
ATOM 3196 C CA . LEU A 1 404 ? 21.240 -1.847 -25.464 1.00 88.19 404 LEU A CA 1
ATOM 3197 C C . LEU A 1 404 ? 21.604 -0.764 -24.437 1.00 88.19 404 LEU A C 1
ATOM 3199 O O . LEU A 1 404 ? 21.659 -1.036 -23.239 1.00 88.19 404 LEU A O 1
ATOM 3203 N N . ILE A 1 405 ? 21.822 0.478 -24.884 1.00 90.56 405 ILE A N 1
ATOM 3204 C CA . ILE A 1 405 ? 22.047 1.624 -23.992 1.00 90.56 405 ILE A CA 1
ATOM 3205 C C . ILE A 1 405 ? 20.795 1.908 -23.151 1.00 90.56 405 ILE A C 1
ATOM 3207 O O . ILE A 1 405 ? 20.915 2.136 -21.945 1.00 90.56 405 ILE A O 1
ATOM 3211 N N . TYR A 1 406 ? 19.602 1.838 -23.753 1.00 93.31 406 TYR A N 1
ATOM 3212 C CA . TYR A 1 406 ? 18.334 1.957 -23.031 1.00 93.31 406 TYR A CA 1
ATOM 3213 C C . TYR A 1 406 ? 18.199 0.873 -21.954 1.00 93.31 406 TYR A C 1
ATOM 3215 O O . TYR A 1 406 ? 17.972 1.198 -20.788 1.00 93.31 406 TYR A O 1
ATOM 3223 N N . GLN A 1 407 ? 18.415 -0.395 -22.318 1.00 88.38 407 GLN A N 1
ATOM 3224 C CA . GLN A 1 407 ? 18.361 -1.530 -21.394 1.00 88.38 407 GLN A CA 1
ATOM 3225 C C . GLN A 1 407 ? 19.345 -1.349 -20.233 1.00 88.38 407 GLN A C 1
ATOM 3227 O O . GLN A 1 407 ? 18.973 -1.513 -19.070 1.00 88.38 407 GLN A O 1
ATOM 3232 N N . ARG A 1 408 ? 20.569 -0.892 -20.523 1.00 89.75 408 ARG A N 1
ATOM 3233 C CA . ARG A 1 408 ? 21.555 -0.600 -19.481 1.00 89.75 408 ARG A CA 1
ATOM 3234 C C . ARG A 1 408 ? 21.101 0.515 -18.539 1.00 89.75 408 ARG A C 1
ATOM 3236 O O . ARG A 1 408 ? 21.340 0.441 -17.333 1.00 89.75 408 ARG A O 1
ATOM 3243 N N . GLY A 1 409 ? 20.442 1.544 -19.066 1.00 92.62 409 GLY A N 1
ATOM 3244 C CA . GLY A 1 409 ? 19.839 2.588 -18.244 1.00 92.62 409 GLY A CA 1
ATOM 3245 C C . GLY A 1 409 ? 18.701 2.060 -17.368 1.00 92.62 409 GLY A C 1
ATOM 3246 O O . GLY A 1 409 ? 18.633 2.416 -16.194 1.00 92.62 409 GLY A O 1
ATOM 3247 N N . VAL A 1 410 ? 17.865 1.149 -17.875 1.00 91.94 410 VAL A N 1
ATOM 3248 C CA . VAL A 1 410 ? 16.812 0.485 -17.086 1.00 91.94 410 VAL A CA 1
ATOM 3249 C C . VAL A 1 410 ? 17.410 -0.321 -15.925 1.00 91.94 410 VAL A C 1
ATOM 3251 O O . VAL A 1 410 ? 16.974 -0.143 -14.786 1.00 91.94 410 VAL A O 1
ATOM 3254 N N . GLU A 1 411 ? 18.455 -1.119 -16.165 1.00 90.94 411 GLU A N 1
ATOM 3255 C CA . GLU A 1 411 ? 19.164 -1.887 -15.122 1.00 90.94 411 GLU A CA 1
ATOM 3256 C C . GLU A 1 411 ? 19.732 -0.984 -14.017 1.00 90.94 411 GLU A C 1
ATOM 3258 O O . GLU A 1 411 ? 19.573 -1.243 -12.820 1.00 90.94 411 GLU A O 1
ATOM 3263 N N . VAL A 1 412 ? 20.382 0.119 -14.402 1.00 92.12 412 VAL A N 1
ATOM 3264 C CA . VAL A 1 412 ? 20.924 1.101 -13.450 1.00 92.12 412 VAL A CA 1
ATOM 3265 C C . VAL A 1 412 ? 19.799 1.848 -12.725 1.00 92.12 412 VAL A C 1
ATOM 3267 O O . VAL A 1 412 ? 19.926 2.169 -11.541 1.00 92.12 412 VAL A O 1
ATOM 3270 N N . GLY A 1 413 ? 18.658 2.056 -13.382 1.00 93.00 413 GLY A N 1
ATOM 3271 C CA . GLY A 1 413 ? 17.429 2.531 -12.751 1.00 93.00 413 GLY A CA 1
ATOM 3272 C C . GLY A 1 413 ? 16.948 1.582 -11.650 1.00 93.00 413 GLY A C 1
ATOM 3273 O O . GLY A 1 413 ? 16.649 2.031 -10.542 1.00 93.00 413 GLY A O 1
ATOM 3274 N N . CYS A 1 414 ? 16.957 0.270 -11.897 1.00 92.38 414 CYS A N 1
ATOM 3275 C CA . CYS A 1 414 ? 16.633 -0.743 -10.890 1.00 92.38 414 CYS A CA 1
ATOM 3276 C C . CYS A 1 414 ? 17.615 -0.723 -9.704 1.00 92.38 414 CYS A C 1
ATOM 3278 O O . CYS A 1 414 ? 17.179 -0.818 -8.554 1.00 92.38 414 CYS A O 1
ATOM 3280 N N . TRP A 1 415 ? 18.914 -0.489 -9.935 1.00 92.94 415 TRP A N 1
ATOM 3281 C CA . TRP A 1 415 ? 19.874 -0.229 -8.848 1.00 92.94 415 TRP A CA 1
ATOM 3282 C C . TRP A 1 415 ? 19.493 1.002 -8.014 1.00 92.94 415 TRP A C 1
ATOM 3284 O O . TRP A 1 415 ? 19.531 0.950 -6.783 1.00 92.94 415 TRP A O 1
ATOM 3294 N N . GLY A 1 416 ? 19.062 2.091 -8.657 1.00 92.75 416 GLY A N 1
ATOM 3295 C CA . GLY A 1 416 ? 18.548 3.280 -7.971 1.00 92.75 416 GLY A CA 1
ATOM 3296 C C . GLY A 1 416 ? 17.317 2.988 -7.103 1.00 92.75 416 GLY A C 1
ATOM 3297 O O . GLY A 1 416 ? 17.254 3.399 -5.942 1.00 92.75 416 GLY A O 1
ATOM 3298 N N . LEU A 1 417 ? 16.360 2.212 -7.616 1.00 91.75 417 LEU A N 1
ATOM 3299 C CA . LEU A 1 417 ? 15.169 1.804 -6.860 1.00 91.75 417 LEU A CA 1
ATOM 3300 C C . LEU A 1 417 ? 15.499 0.867 -5.687 1.00 91.75 417 LEU A C 1
ATOM 3302 O O . LEU A 1 417 ? 14.876 0.961 -4.624 1.00 91.75 417 LEU A O 1
ATOM 3306 N N . CYS A 1 418 ? 16.524 0.025 -5.833 1.00 93.06 418 CYS A N 1
ATOM 3307 C CA . CYS A 1 418 ? 17.066 -0.782 -4.742 1.00 93.06 418 CYS A CA 1
ATOM 3308 C C . CYS A 1 418 ? 17.625 0.106 -3.614 1.00 93.06 418 CYS A C 1
ATOM 3310 O O . CYS A 1 418 ? 17.250 -0.071 -2.450 1.00 93.06 418 CYS A O 1
ATOM 3312 N N . ILE A 1 419 ? 18.424 1.127 -3.957 1.00 92.44 419 ILE A N 1
ATOM 3313 C CA . ILE A 1 419 ? 18.933 2.128 -2.999 1.00 92.44 419 ILE A CA 1
ATOM 3314 C C . ILE A 1 419 ? 17.772 2.819 -2.275 1.00 92.44 419 ILE A C 1
ATOM 3316 O O . ILE A 1 419 ? 17.794 2.936 -1.048 1.00 92.44 419 ILE A O 1
ATOM 3320 N N . ASN A 1 420 ? 16.735 3.226 -3.011 1.00 91.50 420 ASN A N 1
ATOM 3321 C CA . ASN A 1 420 ? 15.515 3.803 -2.446 1.00 91.50 420 ASN A CA 1
ATOM 3322 C C . ASN A 1 420 ? 14.860 2.870 -1.407 1.00 91.50 420 ASN A C 1
ATOM 3324 O O . ASN A 1 420 ? 14.563 3.308 -0.295 1.00 91.50 420 ASN A O 1
ATOM 3328 N N . SER A 1 421 ? 14.682 1.584 -1.723 1.00 90.50 421 SER A N 1
ATOM 3329 C CA . SER A 1 421 ? 14.044 0.619 -0.814 1.00 90.50 421 SER A CA 1
ATOM 3330 C C . SER A 1 421 ? 14.874 0.374 0.452 1.00 90.50 421 SER A C 1
ATOM 3332 O O . SER A 1 421 ? 14.347 0.401 1.569 1.00 90.50 421 SER A O 1
ATOM 3334 N N . MET A 1 422 ? 16.194 0.212 0.300 1.00 90.56 422 MET A N 1
ATOM 3335 C CA . MET A 1 422 ? 17.113 0.061 1.432 1.00 90.56 422 MET A CA 1
ATOM 3336 C C . MET A 1 422 ? 17.105 1.299 2.333 1.00 90.56 422 MET A C 1
ATOM 3338 O O . MET A 1 422 ? 16.980 1.185 3.555 1.00 90.56 422 MET A O 1
ATOM 3342 N N . PHE A 1 423 ? 17.192 2.490 1.739 1.00 90.50 423 PHE A N 1
ATOM 3343 C CA . PHE A 1 423 ? 17.209 3.736 2.495 1.00 90.50 423 PHE A CA 1
ATOM 3344 C C . PHE A 1 423 ? 15.860 4.024 3.163 1.00 90.50 423 PHE A C 1
ATOM 3346 O O . PHE A 1 423 ? 15.840 4.460 4.308 1.00 90.50 423 PHE A O 1
ATOM 3353 N N . SER A 1 424 ? 14.734 3.705 2.514 1.00 88.25 424 SER A N 1
ATOM 3354 C CA . SER A 1 424 ? 13.389 3.799 3.104 1.00 88.25 424 SER A CA 1
ATOM 3355 C C . SER A 1 424 ? 13.273 2.973 4.388 1.00 88.25 424 SER A C 1
ATOM 3357 O O . SER A 1 424 ? 12.738 3.444 5.399 1.00 88.25 424 SER A O 1
ATOM 3359 N N . SER A 1 425 ? 13.818 1.752 4.367 1.00 85.50 425 SER A N 1
ATOM 3360 C CA . SER A 1 425 ? 13.846 0.864 5.528 1.00 85.50 425 SER A CA 1
ATOM 3361 C C . SER A 1 425 ? 14.716 1.415 6.661 1.00 85.50 425 SER A C 1
ATOM 3363 O O . SER A 1 425 ? 14.291 1.426 7.815 1.00 85.5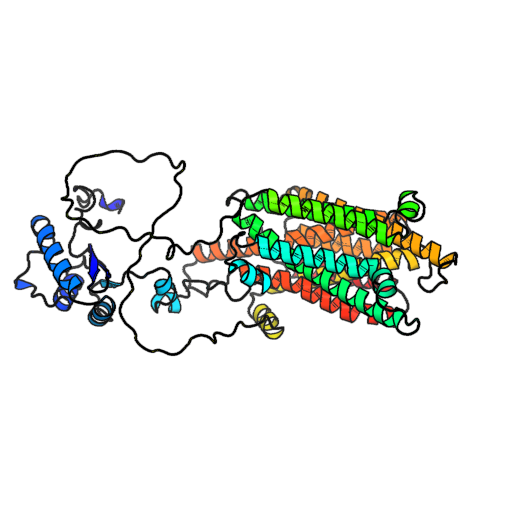0 425 SER A O 1
ATOM 3365 N N . LEU A 1 426 ? 15.923 1.899 6.348 1.00 87.19 426 LEU A N 1
ATOM 3366 C CA . LEU A 1 426 ? 16.823 2.497 7.341 1.00 87.19 426 LEU A CA 1
ATOM 3367 C C . LEU A 1 426 ? 16.227 3.777 7.935 1.00 87.19 426 LEU A C 1
ATOM 3369 O O . LEU A 1 426 ? 16.208 3.953 9.154 1.00 87.19 426 LEU A O 1
ATOM 3373 N N . TYR A 1 427 ? 15.685 4.649 7.085 1.00 87.62 427 TYR A N 1
ATOM 3374 C CA . TYR A 1 427 ? 15.075 5.905 7.498 1.00 87.62 427 TYR A CA 1
ATOM 3375 C C . TYR A 1 427 ? 13.895 5.678 8.442 1.00 87.62 427 TYR A C 1
ATOM 3377 O O . TYR A 1 427 ? 13.783 6.399 9.426 1.00 87.62 427 TYR A O 1
ATOM 3385 N N . SER A 1 428 ? 13.081 4.636 8.232 1.00 84.00 428 SER A N 1
ATOM 3386 C CA . SER A 1 428 ? 11.964 4.306 9.135 1.00 84.00 428 SER A CA 1
ATOM 3387 C C . SER A 1 428 ? 12.415 4.084 10.587 1.00 84.00 428 SER A C 1
ATOM 3389 O O . SER A 1 428 ? 11.712 4.456 11.527 1.00 84.00 428 SER A O 1
ATOM 3391 N N . TYR A 1 429 ? 13.621 3.547 10.796 1.00 82.88 429 TYR A N 1
ATOM 3392 C CA . TYR A 1 429 ? 14.206 3.433 12.132 1.00 82.88 429 TYR A CA 1
ATOM 3393 C C . TYR A 1 429 ? 14.669 4.794 12.670 1.00 82.88 429 TYR A C 1
ATOM 3395 O O . TYR A 1 429 ? 14.362 5.151 13.810 1.00 82.88 429 TYR A O 1
ATOM 3403 N N . PHE A 1 430 ? 15.350 5.586 11.836 1.00 85.69 430 PHE A N 1
ATOM 3404 C CA . PHE A 1 430 ? 15.806 6.930 12.200 1.00 85.69 430 PHE A CA 1
ATOM 3405 C C . PHE A 1 430 ? 14.655 7.892 12.507 1.00 85.69 430 PHE A C 1
ATOM 3407 O O . PHE A 1 430 ? 14.811 8.750 13.373 1.00 85.69 430 PHE A O 1
ATOM 3414 N N . GLN A 1 431 ? 13.481 7.723 11.890 1.00 84.44 431 GLN A N 1
ATOM 3415 C CA . GLN A 1 431 ? 12.292 8.529 12.176 1.00 84.44 431 GLN A CA 1
ATOM 3416 C C . GLN A 1 431 ? 11.976 8.570 13.678 1.00 84.44 431 GLN A C 1
ATOM 3418 O O . GLN A 1 431 ? 11.644 9.635 14.186 1.00 84.44 431 GLN A O 1
ATOM 3423 N N . LYS A 1 432 ? 12.170 7.472 14.424 1.00 81.94 432 LYS A N 1
ATOM 3424 C CA . LYS A 1 432 ? 11.953 7.449 15.885 1.00 81.94 432 LYS A CA 1
ATOM 3425 C C . LYS A 1 432 ? 12.850 8.426 16.645 1.00 81.94 432 LYS A C 1
ATOM 3427 O O . LYS A 1 432 ? 12.422 8.993 17.643 1.00 81.94 432 LYS A O 1
ATOM 3432 N N . VAL A 1 433 ? 14.080 8.617 16.170 1.00 86.25 433 VAL A N 1
ATOM 3433 C CA . VAL A 1 433 ? 15.056 9.550 16.752 1.00 86.25 433 VAL A CA 1
ATOM 3434 C C . VAL A 1 433 ? 14.784 10.983 16.290 1.00 86.25 433 VAL A C 1
ATOM 3436 O O . VAL A 1 433 ? 15.003 11.922 17.047 1.00 86.25 433 VAL A O 1
ATOM 3439 N N . LEU A 1 434 ? 14.275 11.160 15.068 1.00 86.19 434 LEU A N 1
ATOM 3440 C CA . LEU A 1 434 ? 13.960 12.474 14.507 1.00 86.19 434 LEU A CA 1
ATOM 3441 C C . LEU A 1 434 ? 12.646 13.056 15.054 1.00 86.19 434 LEU A C 1
ATOM 3443 O O . LEU A 1 434 ? 12.544 14.272 15.199 1.00 86.19 434 LEU A O 1
ATOM 3447 N N . VAL A 1 435 ? 11.647 12.227 15.373 1.00 86.62 435 VAL A N 1
ATOM 3448 C CA . VAL A 1 435 ? 10.328 12.694 15.842 1.00 86.62 435 VAL A CA 1
ATOM 3449 C C . VAL A 1 435 ? 10.429 13.636 17.056 1.00 86.62 435 VAL A C 1
ATOM 3451 O O . VAL A 1 435 ? 9.817 14.700 16.989 1.00 86.62 435 VAL A O 1
ATOM 3454 N N . PRO A 1 436 ? 11.224 13.352 18.109 1.00 85.88 436 PRO A N 1
ATOM 3455 C CA . PRO A 1 436 ? 11.403 14.280 19.230 1.00 85.88 436 PRO A CA 1
ATOM 3456 C C . PRO A 1 436 ? 12.076 15.612 18.865 1.00 85.88 436 PRO A C 1
ATOM 3458 O O . PRO A 1 436 ? 11.863 16.604 19.552 1.00 85.88 436 PRO A O 1
ATOM 3461 N N . CYS A 1 437 ? 12.904 15.651 17.814 1.00 86.12 437 CYS A N 1
ATOM 3462 C CA . CYS A 1 437 ? 13.650 16.854 17.433 1.00 86.12 437 CYS A CA 1
ATOM 3463 C C . CYS A 1 437 ? 12.854 17.787 16.512 1.00 86.12 437 CYS A C 1
ATOM 3465 O O . CYS A 1 437 ? 12.938 19.002 16.654 1.00 86.12 437 CYS A O 1
ATOM 3467 N N . ILE A 1 438 ? 12.136 17.223 15.536 1.00 86.25 438 ILE A N 1
ATOM 3468 C CA . ILE A 1 438 ? 11.505 17.978 14.437 1.00 86.25 438 ILE A CA 1
ATOM 3469 C C . ILE A 1 438 ? 9.967 17.919 14.495 1.00 86.25 438 ILE A C 1
ATOM 3471 O O . ILE A 1 438 ? 9.287 18.647 13.770 1.00 86.25 438 ILE A O 1
ATOM 3475 N N . GLY A 1 439 ? 9.408 17.038 15.330 1.00 87.06 439 GLY A N 1
ATOM 3476 C CA . GLY A 1 439 ? 7.978 16.745 15.389 1.00 87.06 439 GLY A CA 1
ATOM 3477 C C . GLY A 1 439 ? 7.467 15.937 14.188 1.00 87.06 439 GLY A C 1
ATOM 3478 O O . GLY A 1 439 ? 8.094 15.858 13.129 1.00 87.06 439 GLY A O 1
ATOM 3479 N N . LEU A 1 440 ? 6.273 15.350 14.329 1.00 86.12 440 LEU A N 1
ATOM 3480 C CA . LEU A 1 440 ? 5.606 14.576 13.266 1.00 86.12 440 LEU A CA 1
ATOM 3481 C C . LEU A 1 440 ? 5.304 15.428 12.025 1.00 86.12 440 LEU A C 1
ATOM 3483 O O . LEU A 1 440 ? 5.536 14.996 10.897 1.00 86.12 440 LEU A O 1
ATOM 3487 N N . LYS A 1 441 ? 4.829 16.664 12.223 1.00 87.06 441 LYS A N 1
ATOM 3488 C CA . LYS A 1 441 ? 4.553 17.600 11.125 1.00 87.06 441 LYS A CA 1
ATOM 3489 C C . LYS A 1 441 ? 5.832 18.015 10.392 1.00 87.06 441 LYS A C 1
ATOM 3491 O O . LYS A 1 441 ? 5.832 18.056 9.164 1.00 87.06 441 LYS A O 1
ATOM 3496 N N . GLY A 1 442 ? 6.910 18.301 11.127 1.00 88.44 442 GLY A N 1
ATOM 3497 C CA . GLY A 1 442 ? 8.199 18.668 10.540 1.00 88.44 442 GLY A CA 1
ATOM 3498 C C . GLY A 1 442 ? 8.803 17.524 9.732 1.00 88.44 442 GLY A C 1
ATOM 3499 O O . GLY A 1 442 ? 9.284 17.743 8.624 1.00 88.44 442 GLY A O 1
ATOM 3500 N N . LEU A 1 443 ? 8.681 16.290 10.226 1.00 90.88 443 LEU A N 1
ATOM 3501 C CA . LEU A 1 443 ? 9.088 15.092 9.494 1.00 90.88 443 LEU A CA 1
ATOM 3502 C C . LEU A 1 443 ? 8.300 14.928 8.185 1.00 90.88 443 LEU A C 1
ATOM 3504 O O . LEU A 1 443 ? 8.888 14.664 7.137 1.00 90.88 443 LEU A O 1
ATOM 3508 N N . TYR A 1 444 ? 6.983 15.157 8.233 1.00 91.81 444 TYR A N 1
ATOM 3509 C CA . TYR A 1 444 ? 6.133 15.113 7.045 1.00 91.81 444 TYR A CA 1
ATOM 3510 C C . TYR A 1 444 ? 6.540 16.179 6.021 1.00 91.81 444 TYR A C 1
ATOM 3512 O O . TYR A 1 444 ? 6.753 15.865 4.856 1.00 91.81 444 TYR A O 1
ATOM 3520 N N . PHE A 1 445 ? 6.737 17.421 6.466 1.00 93.81 445 PHE A N 1
ATOM 3521 C CA . PHE A 1 445 ? 7.206 18.527 5.630 1.00 93.81 445 PHE A CA 1
ATOM 3522 C C . PHE A 1 445 ? 8.565 18.234 4.974 1.00 93.81 445 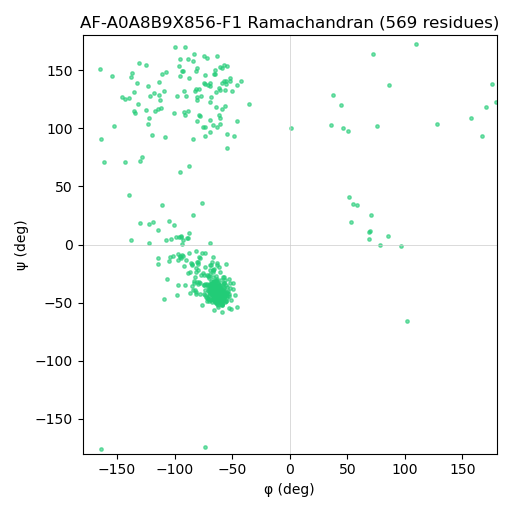PHE A C 1
ATOM 3524 O O . PHE A 1 445 ? 8.717 18.397 3.763 1.00 93.81 445 PHE A O 1
ATOM 3531 N N . MET A 1 446 ? 9.538 17.749 5.753 1.00 92.75 446 MET A N 1
ATOM 3532 C CA . MET A 1 446 ? 10.880 17.436 5.256 1.00 92.75 446 MET A CA 1
ATOM 3533 C C . MET A 1 446 ? 10.864 16.345 4.185 1.00 92.75 446 MET A C 1
ATOM 3535 O O . MET A 1 446 ? 11.607 16.451 3.212 1.00 92.75 446 MET A O 1
ATOM 3539 N N . GLY A 1 447 ? 9.993 15.337 4.313 1.00 93.25 447 GLY A N 1
ATOM 3540 C CA . GLY A 1 447 ? 9.835 14.300 3.293 1.00 93.25 447 GLY A CA 1
ATOM 3541 C C . GLY A 1 447 ? 9.435 14.865 1.927 1.00 93.25 447 GLY A C 1
ATOM 3542 O O . GLY A 1 447 ? 10.089 14.570 0.927 1.00 93.25 447 GLY A O 1
ATOM 3543 N N . TYR A 1 448 ? 8.426 15.743 1.884 1.00 95.25 448 TYR A N 1
ATOM 3544 C CA . TYR A 1 448 ? 7.994 16.386 0.634 1.00 95.25 448 TYR A CA 1
ATOM 3545 C C . TYR A 1 448 ? 9.046 17.334 0.073 1.00 95.25 448 TYR A C 1
ATOM 3547 O O . TYR A 1 448 ? 9.271 17.348 -1.137 1.00 95.25 448 TYR A O 1
ATOM 3555 N N . LEU A 1 449 ? 9.692 18.118 0.939 1.00 95.69 449 LEU A N 1
ATOM 3556 C CA . LEU A 1 449 ? 10.709 19.073 0.520 1.00 95.69 449 LEU A CA 1
ATOM 3557 C C . LEU A 1 449 ? 11.906 18.362 -0.118 1.00 95.69 449 LEU A C 1
ATOM 3559 O O . LEU A 1 449 ? 12.296 18.701 -1.233 1.00 95.69 449 LEU A O 1
ATOM 3563 N N . LEU A 1 450 ? 12.463 17.357 0.564 1.00 95.25 450 LEU A N 1
ATOM 3564 C CA . LEU A 1 450 ? 13.619 16.605 0.076 1.00 95.25 450 LEU A CA 1
ATOM 3565 C C . LEU A 1 450 ? 13.300 15.861 -1.222 1.00 95.25 450 LEU A C 1
ATOM 3567 O O . LEU A 1 450 ? 14.112 15.866 -2.144 1.00 95.25 450 LEU A O 1
ATOM 3571 N N . PHE A 1 451 ? 12.106 15.278 -1.333 1.00 95.62 451 PHE A N 1
ATOM 3572 C CA . PHE A 1 451 ? 11.678 14.617 -2.562 1.00 95.62 451 PHE A CA 1
ATOM 3573 C C . PHE A 1 451 ? 11.497 15.590 -3.726 1.00 95.62 4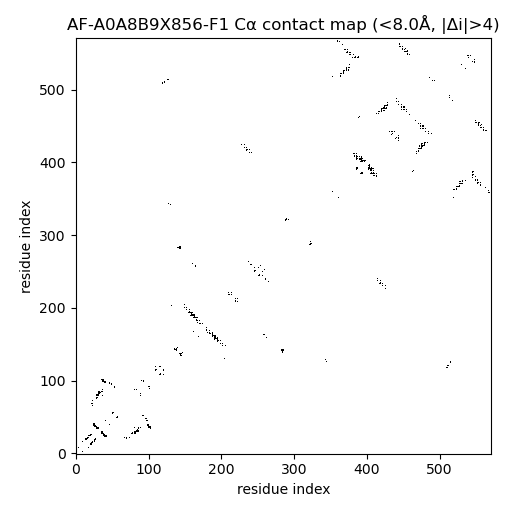51 PHE A C 1
ATOM 3575 O O . PHE A 1 451 ? 11.986 15.329 -4.823 1.00 95.62 451 PHE A O 1
ATOM 3582 N N . GLY A 1 452 ? 10.818 16.717 -3.494 1.00 95.31 452 GLY A N 1
ATOM 3583 C CA . GLY A 1 452 ? 10.590 17.741 -4.512 1.00 95.31 452 GLY A CA 1
ATOM 3584 C C . GLY A 1 452 ? 11.898 18.345 -5.020 1.00 95.31 452 GLY A C 1
ATOM 3585 O O . GLY A 1 452 ? 12.094 18.452 -6.229 1.00 95.31 452 GLY A O 1
ATOM 3586 N N . LEU A 1 453 ? 12.828 18.663 -4.114 1.00 95.12 453 LEU A N 1
ATOM 3587 C CA . LEU A 1 453 ? 14.158 19.155 -4.479 1.00 95.12 453 LEU A CA 1
ATOM 3588 C C . LEU A 1 453 ? 14.996 18.087 -5.192 1.00 95.12 453 LEU A C 1
ATOM 3590 O O . LEU A 1 453 ? 15.636 18.397 -6.191 1.00 95.12 453 LEU A O 1
ATOM 3594 N N . GLY A 1 454 ? 14.968 16.836 -4.725 1.00 94.12 454 GLY A N 1
ATOM 3595 C CA . GLY A 1 454 ? 15.717 15.734 -5.334 1.00 94.12 454 GLY A CA 1
ATOM 3596 C C . GLY A 1 454 ? 15.248 15.408 -6.752 1.00 94.12 454 GLY A C 1
ATOM 3597 O O . GLY A 1 454 ? 16.055 15.360 -7.677 1.00 94.12 454 GLY A O 1
ATOM 3598 N N . THR A 1 455 ? 13.937 15.242 -6.943 1.00 92.81 455 THR A N 1
ATOM 3599 C CA . THR A 1 455 ? 13.340 15.024 -8.274 1.00 92.81 455 THR A CA 1
ATOM 3600 C C . THR A 1 455 ? 13.548 16.229 -9.191 1.00 92.81 455 THR A C 1
ATOM 3602 O O . THR A 1 455 ? 13.928 16.059 -10.345 1.00 92.81 455 THR A O 1
ATOM 3605 N N . GLY A 1 456 ? 13.395 17.454 -8.676 1.00 93.69 456 GLY A N 1
ATOM 3606 C CA . GLY A 1 456 ? 13.657 18.676 -9.440 1.00 93.69 456 GLY A CA 1
ATOM 3607 C C . GLY A 1 456 ? 15.113 18.781 -9.897 1.00 93.69 456 GLY A C 1
ATOM 3608 O O . GLY A 1 456 ? 15.373 19.119 -11.050 1.00 93.69 456 GLY A O 1
ATOM 3609 N N . PHE A 1 457 ? 16.065 18.425 -9.029 1.00 93.81 457 PHE A N 1
ATOM 3610 C CA . PHE A 1 457 ? 17.486 18.394 -9.369 1.00 93.81 457 PHE A CA 1
ATOM 3611 C C . PHE A 1 457 ? 17.779 17.388 -10.487 1.00 93.81 457 PHE A C 1
ATOM 3613 O O . PHE A 1 457 ? 18.442 17.740 -11.459 1.00 93.81 457 PHE A O 1
ATOM 3620 N N . ILE A 1 458 ? 17.245 16.166 -10.382 1.00 92.75 458 ILE A N 1
ATOM 3621 C CA . ILE A 1 458 ? 17.404 15.125 -11.409 1.00 92.75 458 ILE A CA 1
ATOM 3622 C C . ILE A 1 458 ? 16.821 15.577 -12.754 1.00 92.75 458 ILE A C 1
ATOM 3624 O O . ILE A 1 458 ? 17.432 15.351 -13.796 1.00 92.75 458 ILE A O 1
ATOM 3628 N N . GLY A 1 459 ? 15.654 16.228 -12.740 1.00 89.44 459 GLY A N 1
ATOM 3629 C CA . GLY A 1 459 ? 15.011 16.728 -13.955 1.00 89.44 459 GLY A CA 1
ATOM 3630 C C . GLY A 1 459 ? 15.803 17.837 -14.658 1.00 89.44 459 GLY A C 1
ATOM 3631 O O . GLY A 1 459 ? 15.767 17.921 -15.882 1.00 89.44 459 GLY A O 1
ATOM 3632 N N . LEU A 1 460 ? 16.528 18.671 -13.904 1.00 90.12 460 LEU A N 1
ATOM 3633 C CA . LEU A 1 460 ? 17.352 19.761 -14.445 1.00 90.12 460 LEU A CA 1
ATOM 3634 C C . LEU A 1 460 ? 18.753 19.301 -14.867 1.00 90.12 460 LEU A C 1
ATOM 3636 O O . LEU A 1 460 ? 19.296 19.806 -15.849 1.00 90.12 460 LEU A O 1
ATOM 3640 N N . PHE A 1 461 ? 19.339 18.360 -14.126 1.00 90.56 461 PHE A N 1
ATOM 3641 C CA . PHE A 1 461 ? 20.702 17.873 -14.328 1.00 90.56 461 PHE A CA 1
ATOM 3642 C C . PHE A 1 461 ? 20.716 16.338 -14.415 1.00 90.56 461 PHE A C 1
ATOM 3644 O O . PHE A 1 461 ? 21.128 15.668 -13.461 1.00 90.56 461 PHE A O 1
ATOM 3651 N N . PRO A 1 462 ? 20.283 15.759 -15.551 1.00 88.06 462 PRO A N 1
ATOM 3652 C CA . PRO A 1 462 ? 20.250 14.314 -15.732 1.00 88.06 462 PRO A CA 1
ATOM 3653 C C . PRO A 1 462 ? 21.678 13.763 -15.831 1.00 88.06 462 PRO A C 1
ATOM 3655 O O . PRO A 1 462 ? 22.321 13.790 -16.875 1.00 88.06 462 PRO A O 1
ATOM 3658 N N . ASN A 1 463 ? 22.201 13.280 -14.706 1.00 92.44 463 ASN A N 1
ATOM 3659 C CA . ASN A 1 463 ? 23.496 12.611 -14.613 1.00 92.44 463 ASN A CA 1
ATOM 3660 C C . ASN A 1 463 ? 23.343 11.321 -13.803 1.00 92.44 463 ASN A C 1
ATOM 3662 O O . ASN A 1 463 ? 22.674 11.324 -12.768 1.00 92.44 463 ASN A O 1
ATOM 3666 N N . VAL A 1 464 ? 23.994 10.240 -14.238 1.00 91.62 464 VAL A N 1
ATOM 3667 C CA . VAL A 1 464 ? 23.918 8.909 -13.612 1.00 91.62 464 VAL A CA 1
ATOM 3668 C C . VAL A 1 464 ? 24.222 8.960 -12.113 1.00 91.62 464 VAL A C 1
ATOM 3670 O O . VAL A 1 464 ? 23.402 8.544 -11.295 1.00 91.62 464 VAL A O 1
ATOM 3673 N N . TYR A 1 465 ? 25.377 9.510 -11.730 1.00 91.62 465 TYR A N 1
ATOM 3674 C CA . TYR A 1 465 ? 25.828 9.499 -10.336 1.00 91.62 465 TYR A CA 1
ATOM 3675 C C . TYR A 1 465 ? 24.947 10.368 -9.444 1.00 91.62 465 TYR A C 1
ATOM 3677 O O . TYR A 1 465 ? 24.622 9.985 -8.320 1.00 91.62 465 TYR A O 1
ATOM 3685 N N . SER A 1 466 ? 24.524 11.524 -9.960 1.00 90.19 466 SER A N 1
ATOM 3686 C CA . SER A 1 466 ? 23.613 12.403 -9.235 1.00 90.19 466 SER A CA 1
ATOM 3687 C C . SER A 1 466 ? 22.244 11.751 -9.041 1.00 90.19 466 SER A C 1
ATOM 3689 O O . SER A 1 466 ? 21.720 11.744 -7.929 1.00 90.19 466 SER A O 1
ATOM 3691 N N . THR A 1 467 ? 21.707 11.123 -10.087 1.00 91.75 467 THR A N 1
ATOM 3692 C CA . THR A 1 467 ? 20.399 10.462 -10.048 1.00 91.75 467 THR A CA 1
ATOM 3693 C C . THR A 1 467 ? 20.389 9.306 -9.053 1.00 91.75 467 THR A C 1
ATOM 3695 O O . THR A 1 467 ? 19.477 9.214 -8.232 1.00 91.75 467 THR A O 1
ATOM 3698 N N . LEU A 1 468 ? 21.437 8.476 -9.041 1.00 92.56 468 LEU A N 1
ATOM 3699 C CA . LEU A 1 468 ? 21.587 7.398 -8.059 1.00 92.56 468 LEU A CA 1
ATOM 3700 C C . LEU A 1 468 ? 21.706 7.925 -6.622 1.00 92.56 468 LEU A C 1
ATOM 3702 O O . LEU A 1 468 ? 21.070 7.385 -5.720 1.00 92.56 468 LEU A O 1
ATOM 3706 N N . ALA A 1 469 ? 22.468 9.000 -6.394 1.00 92.19 469 ALA A N 1
ATOM 3707 C CA . ALA A 1 469 ? 22.580 9.604 -5.066 1.00 92.19 469 ALA A CA 1
ATOM 3708 C C . ALA A 1 469 ? 21.230 10.158 -4.578 1.00 92.19 469 ALA A C 1
ATOM 3710 O O . ALA A 1 469 ? 20.833 9.934 -3.432 1.00 92.19 469 ALA A O 1
ATOM 3711 N N . MET A 1 470 ? 20.489 10.829 -5.461 1.00 93.00 470 MET A N 1
ATOM 3712 C CA . MET A 1 470 ? 19.175 11.400 -5.161 1.00 93.00 470 MET A CA 1
ATOM 3713 C C . MET A 1 470 ? 18.082 10.336 -4.940 1.00 93.00 470 MET A C 1
ATOM 3715 O O . MET A 1 470 ? 17.086 10.633 -4.281 1.00 93.00 470 MET A O 1
ATOM 3719 N N . CYS A 1 471 ? 18.279 9.076 -5.360 1.00 92.38 471 CYS A N 1
ATOM 3720 C CA . CYS A 1 471 ? 17.364 7.968 -5.034 1.00 92.38 471 CYS A CA 1
ATOM 3721 C C . CYS A 1 471 ? 17.241 7.713 -3.523 1.00 92.38 471 CYS A C 1
ATOM 3723 O O . CYS A 1 471 ? 16.221 7.204 -3.059 1.00 92.38 471 CYS A O 1
ATOM 3725 N N . THR A 1 472 ? 18.235 8.112 -2.723 1.00 93.69 472 THR A N 1
ATOM 3726 C CA . THR A 1 472 ? 18.125 8.072 -1.254 1.00 93.69 472 THR A CA 1
ATOM 3727 C C . THR A 1 472 ? 16.994 8.971 -0.741 1.00 93.69 472 THR A C 1
ATOM 3729 O O . THR A 1 472 ? 16.261 8.587 0.171 1.00 93.69 472 THR A O 1
ATOM 3732 N N . LEU A 1 473 ? 16.769 10.125 -1.381 1.00 93.62 473 LEU A N 1
ATOM 3733 C CA . LEU A 1 473 ? 15.690 11.057 -1.037 1.00 93.62 473 LEU A CA 1
ATOM 3734 C C . LEU A 1 473 ? 14.308 10.495 -1.393 1.00 93.62 473 LEU A C 1
ATOM 3736 O O . LEU A 1 473 ? 13.322 10.807 -0.724 1.00 93.62 473 LEU A O 1
ATOM 3740 N N . PHE A 1 474 ? 14.225 9.614 -2.393 1.00 92.12 474 PHE A N 1
ATOM 3741 C CA . PHE A 1 474 ? 12.989 8.882 -2.683 1.00 92.12 474 PHE A CA 1
ATOM 3742 C C . PHE A 1 474 ? 12.639 7.948 -1.523 1.00 92.12 474 PHE A C 1
ATOM 3744 O O . PHE A 1 474 ? 11.475 7.873 -1.123 1.00 92.12 474 PHE A O 1
ATOM 3751 N N . GLY A 1 475 ? 13.658 7.336 -0.909 1.00 90.00 475 GLY A N 1
ATOM 3752 C CA . GLY A 1 475 ? 13.484 6.465 0.249 1.00 90.00 475 GLY A CA 1
ATOM 3753 C C . GLY A 1 475 ? 12.939 7.221 1.460 1.00 90.00 475 GLY A C 1
ATOM 3754 O O . GLY A 1 475 ? 12.052 6.723 2.155 1.00 90.00 475 GLY A O 1
ATOM 3755 N N . VAL A 1 476 ? 13.402 8.460 1.669 1.00 92.00 476 VAL A N 1
ATOM 3756 C CA . VAL A 1 476 ? 12.866 9.368 2.701 1.00 92.00 476 VAL A CA 1
ATOM 3757 C C . VAL A 1 476 ? 11.373 9.612 2.492 1.00 92.00 476 VAL A C 1
ATOM 3759 O O . VAL A 1 476 ? 10.595 9.492 3.441 1.00 92.00 476 VAL A O 1
ATOM 3762 N N . MET A 1 477 ? 10.959 9.920 1.261 1.00 93.12 477 MET A N 1
ATOM 3763 C CA . MET A 1 477 ? 9.556 10.167 0.925 1.00 93.12 477 MET A CA 1
ATOM 3764 C C . MET A 1 477 ? 8.687 8.930 1.121 1.00 93.12 477 MET A C 1
ATOM 3766 O O . MET A 1 477 ? 7.678 9.003 1.818 1.00 93.12 477 MET A O 1
ATOM 3770 N N . SER A 1 478 ? 9.109 7.795 0.559 1.00 89.25 478 SER A N 1
ATOM 3771 C CA . SER A 1 478 ? 8.439 6.498 0.693 1.00 89.25 478 SER A CA 1
ATOM 3772 C C . SER A 1 478 ? 8.167 6.179 2.163 1.00 89.25 478 SER A C 1
ATOM 3774 O O . SER A 1 478 ? 7.024 6.007 2.586 1.00 89.25 478 SER A O 1
ATOM 3776 N N . SER A 1 479 ? 9.222 6.202 2.976 1.00 87.75 479 SER A N 1
ATOM 3777 C CA . SER A 1 479 ? 9.142 5.922 4.405 1.00 87.75 479 SER A CA 1
ATOM 3778 C C . SER A 1 479 ? 8.229 6.912 5.137 1.00 87.75 479 SER A C 1
ATOM 3780 O O . SER A 1 479 ? 7.425 6.519 5.977 1.00 87.75 479 SER A O 1
ATOM 3782 N N . THR A 1 480 ? 8.290 8.198 4.784 1.00 90.19 480 THR A N 1
ATOM 3783 C CA . THR A 1 480 ? 7.445 9.253 5.365 1.00 90.19 480 THR A CA 1
ATOM 3784 C C . THR A 1 480 ? 5.963 9.060 5.040 1.00 90.19 480 THR A C 1
ATOM 3786 O O . THR A 1 480 ? 5.125 9.190 5.933 1.00 90.19 480 THR A O 1
ATOM 3789 N N . LEU A 1 481 ? 5.624 8.712 3.795 1.00 88.81 481 LEU A N 1
ATOM 3790 C CA . LEU A 1 481 ? 4.245 8.448 3.378 1.00 88.81 481 LEU A CA 1
ATOM 3791 C C . LEU A 1 481 ? 3.662 7.216 4.078 1.00 88.81 481 LEU A C 1
ATOM 3793 O O . LEU A 1 481 ? 2.493 7.239 4.455 1.00 88.81 481 LEU A O 1
ATOM 3797 N N . TYR A 1 482 ? 4.460 6.172 4.310 1.00 83.00 482 TYR A N 1
ATOM 3798 C CA . TYR A 1 482 ? 3.984 4.956 4.975 1.00 83.00 482 TYR A CA 1
ATOM 3799 C C . TYR A 1 482 ? 3.825 5.076 6.496 1.00 83.00 482 TYR A C 1
ATOM 3801 O O . TYR A 1 482 ? 3.020 4.340 7.064 1.00 83.00 482 TYR A O 1
ATOM 3809 N N . THR A 1 483 ? 4.558 5.962 7.178 1.00 81.25 483 THR A N 1
ATOM 3810 C CA . THR A 1 483 ? 4.559 6.006 8.654 1.00 81.25 483 THR A CA 1
ATOM 3811 C C . THR A 1 483 ? 3.845 7.222 9.237 1.00 81.25 483 THR A C 1
ATOM 3813 O O . THR A 1 483 ? 3.036 7.092 10.163 1.00 81.25 483 THR A O 1
ATOM 3816 N N . VAL A 1 484 ? 4.118 8.417 8.713 1.00 87.31 484 VAL A N 1
ATOM 3817 C CA . VAL A 1 484 ? 3.742 9.678 9.367 1.00 87.31 484 VAL A CA 1
ATOM 3818 C C . VAL A 1 484 ? 2.228 9.936 9.346 1.00 87.31 484 VAL A C 1
ATOM 3820 O O . VAL A 1 484 ? 1.679 10.209 10.415 1.00 87.31 484 VAL A O 1
ATOM 3823 N N . PRO A 1 485 ? 1.505 9.783 8.218 1.00 87.06 485 PRO A N 1
ATOM 3824 C CA . PRO A 1 485 ? 0.054 9.989 8.163 1.00 87.06 485 PRO A CA 1
ATOM 3825 C C . PRO A 1 485 ? -0.735 9.068 9.101 1.00 87.06 485 PRO A C 1
ATOM 3827 O O . PRO A 1 485 ? -1.643 9.525 9.792 1.00 87.06 485 PRO A O 1
ATOM 3830 N N . PHE A 1 486 ? -0.362 7.788 9.185 1.00 82.56 486 PHE A N 1
ATOM 3831 C CA . PHE A 1 486 ? -1.020 6.834 10.085 1.00 82.56 486 PHE A CA 1
ATOM 3832 C C . PHE A 1 486 ? -0.756 7.164 11.557 1.00 82.56 486 PHE A C 1
ATOM 3834 O O . PHE A 1 486 ? -1.666 7.076 12.384 1.00 82.56 486 PHE A O 1
ATOM 3841 N N . THR A 1 487 ? 0.461 7.612 11.877 1.00 80.94 487 THR A N 1
ATOM 3842 C CA . THR A 1 487 ? 0.812 8.061 13.230 1.00 80.94 487 THR A CA 1
ATOM 3843 C C . THR A 1 487 ? 0.045 9.334 13.605 1.00 80.94 487 THR A C 1
ATOM 3845 O O . THR A 1 487 ? -0.514 9.411 14.694 1.00 80.94 487 THR A O 1
ATOM 3848 N N . LEU A 1 488 ? -0.076 10.301 12.686 1.00 84.25 488 LEU A N 1
ATOM 3849 C CA . LEU A 1 488 ? -0.875 11.520 12.869 1.00 84.25 488 LEU A CA 1
ATOM 3850 C C . LEU A 1 488 ? -2.354 11.211 13.132 1.00 84.25 488 LEU A C 1
ATOM 3852 O O . LEU A 1 488 ? -2.930 11.777 14.056 1.00 84.25 488 LEU A O 1
ATOM 3856 N N . ILE A 1 489 ? -2.961 10.285 12.377 1.00 82.69 489 ILE A N 1
ATOM 3857 C CA . ILE A 1 489 ? -4.348 9.851 12.622 1.00 82.69 489 ILE A CA 1
ATOM 3858 C C . ILE A 1 489 ? -4.502 9.272 14.030 1.00 82.69 489 ILE A C 1
ATOM 3860 O O . ILE A 1 489 ? -5.453 9.620 14.732 1.00 82.69 489 ILE A O 1
ATOM 3864 N N . ALA A 1 490 ? -3.578 8.402 14.451 1.00 77.38 490 ALA A N 1
ATOM 3865 C CA . ALA A 1 490 ? -3.624 7.793 15.777 1.00 77.38 490 ALA A CA 1
ATOM 3866 C C . ALA A 1 490 ? -3.539 8.848 16.892 1.00 77.38 490 ALA A C 1
ATOM 3868 O O . ALA A 1 490 ? -4.312 8.802 17.850 1.00 77.38 490 ALA A O 1
ATOM 3869 N N . VAL A 1 491 ? -2.654 9.832 16.731 1.00 81.19 491 VAL A N 1
ATOM 3870 C CA . VAL A 1 491 ? -2.488 10.933 17.682 1.00 81.19 491 VAL A CA 1
ATOM 3871 C C . VAL A 1 491 ? -3.728 11.836 17.720 1.00 81.19 491 VAL A C 1
ATOM 3873 O O . VAL A 1 491 ? -4.236 12.108 18.807 1.00 81.19 491 VAL A O 1
ATOM 3876 N N . TYR A 1 492 ? -4.285 12.227 16.567 1.00 82.56 492 TYR A N 1
ATOM 3877 C CA . TYR A 1 492 ? -5.516 13.028 16.508 1.00 82.56 492 TYR A CA 1
ATOM 3878 C C . TYR A 1 492 ? -6.696 12.335 17.204 1.00 82.56 492 TYR A C 1
ATOM 3880 O O . TYR A 1 492 ? -7.440 12.977 17.944 1.00 82.56 492 TYR A O 1
ATOM 3888 N N . HIS A 1 493 ? -6.843 11.017 17.036 1.00 76.25 493 HIS A N 1
ATOM 3889 C CA . HIS A 1 493 ? -7.882 10.264 17.741 1.00 76.25 493 HIS A CA 1
ATOM 3890 C C . HIS A 1 493 ? -7.664 10.229 19.254 1.00 76.25 493 HIS A C 1
ATOM 3892 O O . HIS A 1 493 ? -8.628 10.361 20.009 1.00 76.25 493 HIS A O 1
ATOM 3898 N N . HIS A 1 494 ? -6.420 10.061 19.705 1.00 75.31 494 HIS A N 1
ATOM 3899 C CA . HIS A 1 494 ? -6.099 10.053 21.129 1.00 75.31 494 HIS A CA 1
ATOM 3900 C C . HIS A 1 494 ? -6.401 11.414 21.784 1.00 75.31 494 HIS A C 1
ATOM 3902 O O . HIS A 1 494 ? -6.971 11.468 22.876 1.00 75.31 494 HIS A O 1
ATOM 3908 N N . GLU A 1 495 ? -6.087 12.523 21.108 1.00 77.50 495 GLU A N 1
ATOM 3909 C CA . GLU A 1 495 ? -6.449 13.867 21.573 1.00 77.50 495 GLU A CA 1
ATOM 3910 C C . GLU A 1 495 ? -7.964 14.082 21.631 1.00 77.50 495 GLU A C 1
ATOM 3912 O O . GLU A 1 495 ? -8.467 14.585 22.637 1.00 77.50 495 GLU A O 1
ATOM 3917 N N . GLU A 1 496 ? -8.708 13.668 20.601 1.00 74.81 496 GLU A N 1
ATOM 3918 C CA . GLU A 1 496 ? -10.171 13.776 20.601 1.00 74.81 496 GLU A CA 1
ATOM 3919 C C . GLU A 1 496 ? -10.808 12.934 21.713 1.00 74.81 496 GLU A C 1
ATOM 3921 O O . GLU A 1 496 ? -11.739 13.398 22.372 1.00 74.81 496 GLU A O 1
ATOM 3926 N N . GLN A 1 497 ? -10.302 11.725 21.978 1.00 72.19 497 GLN A N 1
ATOM 3927 C CA . GLN A 1 497 ? -10.765 10.901 23.100 1.00 72.19 497 GLN A CA 1
ATOM 3928 C C . GLN A 1 497 ? -10.504 11.583 24.446 1.00 72.19 497 GLN A C 1
ATOM 3930 O O . GLN A 1 497 ? -11.392 11.627 25.299 1.00 72.19 497 GLN A O 1
ATOM 3935 N N . LYS A 1 498 ? -9.315 12.169 24.626 1.00 73.56 498 LYS A N 1
ATOM 3936 C CA . LYS A 1 498 ? -8.956 12.902 25.845 1.00 73.56 498 LYS A CA 1
ATOM 3937 C C . LYS A 1 498 ? -9.831 14.144 26.039 1.00 73.56 498 LYS A C 1
ATOM 3939 O O . LYS A 1 498 ? -10.293 14.396 27.149 1.00 73.56 498 LYS A O 1
ATOM 3944 N N . GLN A 1 499 ? -10.105 14.896 24.973 1.00 71.12 499 GLN A N 1
ATOM 3945 C CA . GLN A 1 499 ? -10.995 16.061 25.017 1.00 71.12 499 GLN A CA 1
ATOM 3946 C C . GLN A 1 499 ? -12.446 15.673 25.323 1.00 71.12 499 GLN A C 1
ATOM 3948 O O . GLN A 1 499 ? -13.094 16.346 26.122 1.00 71.12 499 GLN A O 1
ATOM 3953 N N . ARG A 1 500 ? -12.944 14.562 24.765 1.00 68.62 500 ARG A N 1
ATOM 3954 C CA . ARG A 1 500 ? -14.273 14.022 25.103 1.00 68.62 500 ARG A CA 1
ATOM 3955 C C . ARG A 1 500 ? -14.361 13.600 26.570 1.00 68.62 500 ARG A C 1
ATOM 3957 O O . ARG A 1 500 ? -15.355 13.904 27.218 1.00 68.62 500 ARG A O 1
ATOM 3964 N N . ALA A 1 501 ? -13.308 12.981 27.108 1.00 66.56 501 ALA A N 1
ATOM 3965 C CA . ALA A 1 501 ? -13.244 12.593 28.518 1.00 66.56 501 ALA A CA 1
ATOM 3966 C C . ALA A 1 501 ? -13.241 13.797 29.482 1.00 66.56 501 ALA A C 1
ATOM 3968 O O . ALA A 1 501 ? -13.761 13.694 30.589 1.00 66.56 501 ALA A O 1
ATOM 3969 N N . LEU A 1 502 ? -12.681 14.939 29.066 1.00 67.94 502 LEU A N 1
ATOM 3970 C CA . LEU A 1 502 ? -12.642 16.180 29.853 1.00 67.94 502 LEU A CA 1
ATOM 3971 C C . LEU A 1 502 ? -13.896 17.063 29.686 1.00 67.94 502 LEU A C 1
ATOM 3973 O O . LEU A 1 502 ? -14.165 17.889 30.553 1.00 67.94 502 LEU A O 1
ATOM 3977 N N . GLY A 1 503 ? -14.635 16.930 28.578 1.00 56.25 503 GLY A N 1
ATOM 3978 C CA . GLY A 1 503 ? -15.609 17.932 28.127 1.00 56.25 503 GLY A CA 1
ATOM 3979 C C . GLY A 1 503 ? -17.093 17.671 28.407 1.00 56.25 503 GLY A C 1
ATOM 3980 O O . GLY A 1 503 ? -17.885 18.576 28.168 1.00 56.25 503 GLY A O 1
ATOM 3981 N N . GLY A 1 504 ? -17.510 16.486 28.870 1.00 48.44 504 GLY A N 1
ATOM 3982 C CA . GLY A 1 504 ? -18.910 16.210 29.258 1.00 48.44 504 GLY A CA 1
ATOM 3983 C C . GLY A 1 504 ? -19.996 16.534 28.207 1.00 48.44 504 GLY A C 1
ATOM 3984 O O . GLY A 1 504 ? -21.155 16.722 28.571 1.00 48.44 504 GLY A O 1
ATOM 3985 N N . GLY A 1 505 ? -19.640 16.657 26.924 1.00 40.97 505 GLY A N 1
ATOM 3986 C CA . GLY A 1 505 ? -20.557 17.018 25.838 1.00 40.97 505 GLY A CA 1
ATOM 3987 C C . GLY A 1 505 ? -21.325 15.811 25.279 1.00 40.97 505 GLY A C 1
ATOM 3988 O O . GLY A 1 505 ? -20.857 14.682 25.426 1.00 40.97 505 GLY A O 1
ATOM 3989 N N . PRO A 1 506 ? -22.487 16.031 24.629 1.00 42.06 506 PRO A N 1
ATOM 3990 C CA . PRO A 1 506 ? -23.362 14.959 24.156 1.00 42.06 506 PRO A CA 1
ATOM 3991 C C . PRO A 1 506 ? -22.637 14.027 23.177 1.00 42.06 506 PRO A C 1
ATOM 3993 O O . PRO A 1 506 ? -21.887 14.496 22.318 1.00 42.06 506 PRO A O 1
ATOM 3996 N N . ASP A 1 507 ? -22.889 12.720 23.328 1.00 46.38 507 ASP A N 1
ATOM 3997 C CA . ASP A 1 507 ? -22.344 11.600 22.546 1.00 46.38 507 ASP A CA 1
ATOM 3998 C C . ASP A 1 507 ? -22.583 11.789 21.036 1.00 46.38 507 ASP A C 1
ATOM 4000 O O . ASP A 1 507 ? -23.521 11.268 20.433 1.00 46.38 507 ASP A O 1
ATOM 4004 N N . GLY A 1 508 ? -21.710 12.559 20.391 1.00 41.50 508 GLY A N 1
ATOM 4005 C CA . GLY A 1 508 ? -21.595 12.585 18.945 1.00 41.50 508 GLY A CA 1
ATOM 4006 C C . GLY A 1 508 ? -21.007 11.258 18.484 1.00 41.50 508 GLY A C 1
ATOM 4007 O O . GLY A 1 508 ? -19.814 11.027 18.696 1.00 41.50 508 GLY A O 1
ATOM 4008 N N . SER A 1 509 ? -21.860 10.416 17.882 1.00 44.09 509 SER A N 1
ATOM 4009 C CA . SER A 1 509 ? -21.551 9.226 17.069 1.00 44.09 509 SER A CA 1
ATOM 4010 C C . SER A 1 509 ? -20.047 8.972 16.951 1.00 44.09 509 SER A C 1
ATOM 4012 O O . SER A 1 509 ? -19.361 9.636 16.166 1.00 44.09 509 SER A O 1
ATOM 4014 N N . GLY A 1 510 ? -19.529 8.036 17.750 1.00 48.62 510 GLY A N 1
ATOM 4015 C CA . GLY A 1 510 ? -18.119 7.656 17.772 1.00 48.62 510 GLY A CA 1
ATOM 4016 C C . GLY A 1 510 ? -17.628 7.253 16.385 1.00 48.62 510 GLY A C 1
ATOM 4017 O O . GLY A 1 510 ? -17.784 6.114 15.962 1.00 48.62 510 GLY A O 1
ATOM 4018 N N . ARG A 1 511 ? -17.039 8.206 15.660 1.00 56.25 511 ARG A N 1
ATOM 4019 C CA . ARG A 1 511 ? -16.360 7.974 14.388 1.00 56.25 511 ARG A CA 1
ATOM 4020 C C . ARG A 1 511 ? -15.188 7.025 14.651 1.00 56.25 511 ARG A C 1
ATOM 4022 O O . ARG A 1 511 ? -14.260 7.374 15.377 1.00 56.25 511 ARG A O 1
ATOM 4029 N N . GLY A 1 512 ? -15.283 5.803 14.134 1.00 57.72 512 GLY A N 1
ATOM 4030 C CA . GLY A 1 512 ? -14.318 4.744 14.413 1.00 57.72 512 GLY A CA 1
ATOM 4031 C C . GLY A 1 512 ? -12.968 5.002 13.747 1.00 57.72 512 GLY A C 1
ATOM 4032 O O . GLY A 1 512 ? -12.914 5.345 12.571 1.00 57.72 512 GLY A O 1
ATOM 4033 N N . GLN A 1 513 ? -11.875 4.757 14.473 1.00 60.12 513 GLN A N 1
ATOM 4034 C CA . GLN A 1 513 ? -10.496 4.849 13.967 1.00 60.12 513 GLN A CA 1
ATOM 4035 C C . GLN A 1 513 ? -10.271 4.031 12.677 1.00 60.12 513 GLN A C 1
ATOM 4037 O O . GLN A 1 513 ? -9.457 4.399 11.829 1.00 60.12 513 GLN A O 1
ATOM 4042 N N . GLY A 1 514 ? -11.021 2.935 12.506 1.00 59.88 514 GLY A N 1
ATOM 4043 C CA . GLY A 1 514 ? -11.005 2.110 11.297 1.00 59.88 514 GLY A CA 1
ATOM 4044 C C . GLY A 1 514 ? -11.485 2.843 10.038 1.00 59.88 514 GLY A C 1
ATOM 4045 O O . GLY A 1 514 ? -10.883 2.655 8.983 1.00 59.88 514 GLY A O 1
ATOM 4046 N N . LEU A 1 515 ? -12.488 3.727 10.147 1.00 65.06 515 LEU A N 1
ATOM 4047 C CA . LEU A 1 515 ? -13.005 4.523 9.022 1.00 65.06 515 LEU A CA 1
ATOM 4048 C C . LEU A 1 515 ? -11.934 5.450 8.463 1.00 65.06 515 LEU A C 1
ATOM 4050 O O . LEU A 1 515 ? -11.745 5.554 7.253 1.00 65.06 515 LEU A O 1
ATOM 4054 N N . ASP A 1 516 ? -11.237 6.131 9.360 1.00 69.69 516 ASP A N 1
ATOM 4055 C CA . ASP A 1 516 ? -10.293 7.191 9.024 1.00 69.69 516 ASP A CA 1
ATOM 4056 C C . ASP A 1 516 ? -9.027 6.580 8.426 1.00 69.69 516 ASP A C 1
ATOM 4058 O O . ASP A 1 516 ? -8.521 7.066 7.416 1.00 69.69 516 ASP A O 1
ATOM 4062 N N . CYS A 1 517 ? -8.596 5.441 8.975 1.00 65.38 517 CYS A N 1
ATOM 4063 C CA . CYS A 1 517 ? -7.526 4.627 8.416 1.00 65.38 517 CYS A CA 1
ATOM 4064 C C . CYS A 1 517 ? -7.890 4.077 7.025 1.00 65.38 517 CYS A C 1
ATOM 4066 O O . CYS A 1 517 ? -7.121 4.241 6.081 1.00 65.38 517 CYS A O 1
ATOM 4068 N N . ALA A 1 518 ? -9.085 3.499 6.857 1.00 65.25 518 ALA A N 1
ATOM 4069 C CA . ALA A 1 518 ? -9.527 2.954 5.573 1.00 65.25 518 ALA A CA 1
ATOM 4070 C C . ALA A 1 518 ? -9.652 4.036 4.493 1.00 65.25 518 ALA A C 1
ATOM 4072 O O . ALA A 1 518 ? -9.249 3.831 3.346 1.00 65.25 518 ALA A O 1
ATOM 4073 N N . ALA A 1 519 ? -10.178 5.208 4.849 1.00 73.31 519 ALA A N 1
ATOM 4074 C CA . ALA A 1 519 ? -10.274 6.330 3.930 1.00 73.31 519 ALA A CA 1
ATOM 4075 C C . ALA A 1 519 ? -8.891 6.878 3.546 1.00 73.31 519 ALA A C 1
ATOM 4077 O O . ALA A 1 519 ? -8.684 7.200 2.377 1.00 73.31 519 ALA A O 1
ATOM 4078 N N . LEU A 1 520 ? -7.937 6.917 4.485 1.00 76.69 520 LEU A N 1
ATOM 4079 C CA . LEU A 1 520 ? -6.547 7.272 4.199 1.00 76.69 520 LEU A CA 1
ATOM 4080 C C . LEU A 1 520 ? -5.905 6.266 3.230 1.00 76.69 520 LEU A C 1
ATOM 4082 O O . LEU A 1 520 ? -5.353 6.679 2.214 1.00 76.69 520 LEU A O 1
ATOM 4086 N N . THR A 1 521 ? -6.042 4.958 3.475 1.00 74.44 521 THR A N 1
ATOM 4087 C CA . THR A 1 521 ? -5.553 3.908 2.561 1.00 74.44 521 THR A CA 1
ATOM 4088 C C . THR A 1 521 ? -6.197 4.011 1.178 1.00 74.44 521 THR A C 1
ATOM 4090 O O . THR A 1 521 ? -5.527 3.840 0.163 1.00 74.44 521 THR A O 1
ATOM 4093 N N . SER A 1 522 ? -7.480 4.371 1.110 1.00 77.81 522 SER A N 1
ATOM 4094 C CA . SER A 1 522 ? -8.180 4.546 -0.166 1.00 77.81 522 SER A CA 1
ATOM 4095 C C . SER A 1 522 ? -7.635 5.722 -0.996 1.00 77.81 522 SER A C 1
ATOM 4097 O O . SER A 1 522 ? -7.805 5.733 -2.214 1.00 77.81 522 SER A O 1
ATOM 4099 N N . MET A 1 523 ? -6.948 6.700 -0.382 1.00 84.06 523 MET A N 1
ATOM 4100 C CA . MET A 1 523 ? -6.264 7.768 -1.130 1.00 84.06 523 MET A CA 1
ATOM 4101 C C . MET A 1 523 ? -5.113 7.231 -1.979 1.00 84.06 523 MET A C 1
ATOM 4103 O O . MET A 1 523 ? -4.852 7.781 -3.045 1.00 84.06 523 MET A O 1
ATOM 4107 N N . VAL A 1 524 ? -4.443 6.161 -1.539 1.00 83.94 524 VAL A N 1
ATOM 4108 C CA . VAL A 1 524 ? -3.355 5.527 -2.301 1.00 83.94 524 VAL A CA 1
ATOM 4109 C C . VAL A 1 524 ? -3.898 4.952 -3.606 1.00 83.94 524 VAL A C 1
ATOM 4111 O O . VAL A 1 524 ? -3.374 5.242 -4.678 1.00 83.94 524 VAL A O 1
ATOM 4114 N N . GLN A 1 525 ? -5.020 4.234 -3.526 1.00 82.12 525 GLN A N 1
ATOM 4115 C CA . GLN A 1 525 ? -5.712 3.683 -4.696 1.00 82.12 525 GLN A CA 1
ATOM 4116 C C . GLN A 1 525 ? -6.204 4.788 -5.633 1.00 82.12 525 GLN A C 1
ATOM 4118 O O . GLN A 1 525 ? -6.073 4.693 -6.851 1.00 82.12 525 GLN A O 1
ATOM 4123 N N . LEU A 1 526 ? -6.732 5.881 -5.074 1.00 84.56 526 LEU A N 1
ATOM 4124 C CA . LEU A 1 526 ? -7.134 7.034 -5.873 1.00 84.56 526 LEU A CA 1
ATOM 4125 C C . LEU A 1 526 ? -5.934 7.673 -6.593 1.00 84.56 526 LEU A C 1
ATOM 4127 O O . LEU A 1 526 ? -6.059 8.025 -7.764 1.00 84.56 526 LEU A O 1
ATOM 4131 N N . ALA A 1 527 ? -4.776 7.782 -5.934 1.00 88.25 527 ALA A N 1
ATOM 4132 C CA . ALA A 1 527 ? -3.542 8.258 -6.557 1.00 88.25 527 ALA A CA 1
ATOM 4133 C C . ALA A 1 527 ? -3.091 7.336 -7.701 1.00 88.25 527 ALA A C 1
ATOM 4135 O O . ALA A 1 527 ? -2.778 7.832 -8.780 1.00 88.25 527 ALA A O 1
ATOM 4136 N N . GLN A 1 528 ? -3.118 6.012 -7.506 1.00 85.50 528 GLN A N 1
ATOM 4137 C CA . GLN A 1 528 ? -2.796 5.036 -8.555 1.00 85.50 528 GLN A CA 1
ATOM 4138 C C . GLN A 1 528 ? -3.700 5.206 -9.784 1.00 85.50 528 GLN A C 1
ATOM 4140 O O . GLN A 1 528 ? -3.204 5.243 -10.907 1.00 85.50 528 GLN A O 1
ATOM 4145 N N . ILE A 1 529 ? -5.011 5.388 -9.584 1.00 86.25 529 ILE A N 1
ATOM 4146 C CA . ILE A 1 529 ? -5.970 5.615 -10.679 1.00 86.25 529 ILE A CA 1
ATOM 4147 C C . ILE A 1 529 ? -5.673 6.931 -11.413 1.00 86.25 529 ILE A C 1
ATOM 4149 O O . ILE A 1 529 ? -5.674 6.964 -12.645 1.00 86.25 529 ILE A O 1
ATOM 4153 N N . LEU A 1 530 ? -5.409 8.017 -10.676 1.00 87.81 530 LEU A N 1
ATOM 4154 C CA . LEU A 1 530 ? -5.090 9.325 -11.260 1.00 87.81 530 LEU A CA 1
ATOM 4155 C C . LEU A 1 530 ? -3.805 9.277 -12.090 1.00 87.81 530 LEU A C 1
ATOM 4157 O O . LEU A 1 530 ? -3.775 9.783 -13.212 1.00 87.81 530 LEU A O 1
ATOM 4161 N N . VAL A 1 531 ? -2.758 8.652 -11.553 1.00 88.62 531 VAL A N 1
ATOM 4162 C CA . VAL A 1 531 ? -1.468 8.516 -12.230 1.00 88.62 531 VAL A CA 1
ATOM 4163 C C . VAL A 1 531 ? -1.590 7.588 -13.440 1.00 88.62 531 VAL A C 1
ATOM 4165 O O . VAL A 1 531 ? -1.176 7.971 -14.533 1.00 88.62 531 VAL A O 1
ATOM 4168 N N . GLY A 1 532 ? -2.222 6.422 -13.283 1.00 84.62 532 GLY A N 1
ATOM 4169 C CA . GLY A 1 532 ? -2.402 5.448 -14.361 1.00 84.62 532 GLY A CA 1
ATOM 4170 C C . GLY A 1 532 ? -3.218 5.987 -15.539 1.00 84.62 532 GLY A C 1
ATOM 4171 O O . GLY A 1 532 ? -2.883 5.716 -16.688 1.00 84.62 532 GLY A O 1
ATOM 4172 N N . GLY A 1 533 ? -4.254 6.793 -15.279 1.00 84.12 533 GLY A N 1
ATOM 4173 C CA . GLY A 1 533 ? -5.072 7.399 -16.335 1.00 84.12 533 GLY A CA 1
ATOM 4174 C C . GLY A 1 533 ? -4.490 8.681 -16.943 1.00 84.12 533 GLY A C 1
ATOM 4175 O O . GLY A 1 533 ? -4.702 8.948 -18.125 1.00 84.12 533 GLY A O 1
ATOM 4176 N N . GLY A 1 534 ? -3.785 9.497 -16.153 1.00 84.62 534 GLY A N 1
ATOM 4177 C CA . GLY A 1 534 ? -3.366 10.842 -16.563 1.00 84.62 534 GLY A CA 1
ATOM 4178 C C . GLY A 1 534 ? -1.941 10.941 -17.102 1.00 84.62 534 GLY A C 1
ATOM 4179 O O . GLY A 1 534 ? -1.678 11.728 -18.011 1.00 84.62 534 GLY A O 1
ATOM 4180 N N . LEU A 1 535 ? -1.006 10.157 -16.560 1.00 84.50 535 LEU A N 1
ATOM 4181 C CA . LEU A 1 535 ? 0.419 10.398 -16.786 1.00 84.50 535 LEU A CA 1
ATOM 4182 C C . LEU A 1 535 ? 0.876 9.994 -18.194 1.00 84.50 535 LEU A C 1
ATOM 4184 O O . LEU A 1 535 ? 1.674 10.702 -18.799 1.00 84.50 535 LEU A O 1
ATOM 4188 N N . GLY A 1 536 ? 0.307 8.924 -18.759 1.00 83.00 536 GLY A N 1
ATOM 4189 C CA . GLY A 1 536 ? 0.592 8.512 -20.138 1.00 83.00 536 GLY A CA 1
ATOM 4190 C C . GLY A 1 536 ? 0.161 9.553 -21.179 1.00 83.00 536 GLY A C 1
ATOM 4191 O O . GLY A 1 536 ? 0.904 9.833 -22.119 1.00 83.00 536 GLY A O 1
ATOM 4192 N N . LEU A 1 537 ? -0.998 10.197 -20.980 1.00 86.81 537 LEU A N 1
ATOM 4193 C CA . LEU A 1 537 ? -1.443 11.316 -21.820 1.00 86.81 537 LEU A CA 1
ATOM 4194 C C . LEU A 1 537 ? -0.450 12.481 -21.730 1.00 86.81 537 LEU A C 1
ATOM 4196 O O . LEU A 1 537 ? -0.076 13.059 -22.746 1.00 86.81 537 LEU A O 1
ATOM 4200 N N . LEU A 1 538 ? -0.010 12.794 -20.511 1.00 87.38 538 LEU A N 1
ATOM 4201 C CA . LEU A 1 538 ? 0.901 13.896 -20.230 1.00 87.38 538 LEU A CA 1
ATOM 4202 C C . LEU A 1 538 ? 2.259 13.688 -20.923 1.00 87.38 538 LEU A C 1
ATOM 4204 O O . LEU A 1 538 ? 2.727 14.595 -21.614 1.00 87.38 538 LEU A O 1
ATOM 4208 N N . VAL A 1 539 ? 2.831 12.481 -20.846 1.00 87.81 539 VAL A N 1
ATOM 4209 C CA . VAL A 1 539 ? 4.057 12.106 -21.577 1.00 87.81 539 VAL A CA 1
ATOM 4210 C C . VAL A 1 539 ? 3.867 12.247 -23.086 1.00 87.81 539 VAL A C 1
ATOM 4212 O O . VAL A 1 539 ? 4.694 12.872 -23.746 1.00 87.81 539 VAL A O 1
ATOM 4215 N N . ASN A 1 540 ? 2.754 11.745 -23.630 1.00 86.69 540 ASN A N 1
ATOM 4216 C CA . ASN A 1 540 ? 2.472 11.827 -25.063 1.00 86.69 540 ASN A CA 1
ATOM 4217 C C . ASN A 1 540 ? 2.329 13.280 -25.552 1.00 86.69 540 ASN A C 1
ATOM 4219 O O . ASN A 1 540 ? 2.815 13.625 -26.623 1.00 86.69 540 ASN A O 1
ATOM 4223 N N . THR A 1 541 ? 1.699 14.155 -24.760 1.00 89.25 541 THR A N 1
ATOM 4224 C CA . THR A 1 541 ? 1.560 15.579 -25.113 1.00 89.25 541 THR A CA 1
ATOM 4225 C C . THR A 1 541 ? 2.866 16.361 -25.010 1.00 89.25 541 THR A C 1
ATOM 4227 O O . THR A 1 541 ? 3.092 17.270 -25.803 1.00 89.25 541 THR A O 1
ATOM 4230 N N . ALA A 1 542 ? 3.723 16.026 -24.044 1.00 87.38 542 ALA A N 1
ATOM 4231 C CA . ALA A 1 542 ? 5.006 16.693 -23.850 1.00 87.38 542 ALA A CA 1
ATOM 4232 C C . ALA A 1 542 ? 6.100 16.162 -24.790 1.00 87.38 542 ALA A C 1
ATOM 4234 O O . ALA A 1 542 ? 7.109 16.834 -24.990 1.00 87.38 542 ALA A O 1
ATOM 4235 N N . GLY A 1 543 ? 5.925 14.952 -25.333 1.00 84.69 543 GLY A N 1
ATOM 4236 C CA . GLY A 1 543 ? 6.898 14.286 -26.200 1.00 84.69 543 GLY A CA 1
ATOM 4237 C C . GLY A 1 543 ? 8.173 13.826 -25.484 1.00 84.69 543 GLY A C 1
ATOM 4238 O O . GLY A 1 543 ? 9.150 13.493 -26.144 1.00 84.69 543 GLY A O 1
ATOM 4239 N N . SER A 1 544 ? 8.205 13.837 -24.147 1.00 88.44 544 SER A N 1
ATOM 4240 C CA . SER A 1 544 ? 9.383 13.460 -23.360 1.00 88.44 544 SER A CA 1
ATOM 4241 C C . SER A 1 544 ? 8.997 12.964 -21.972 1.00 88.44 544 SER A C 1
ATOM 4243 O O . SER A 1 544 ? 8.088 13.506 -21.348 1.00 88.44 544 SER A O 1
ATOM 4245 N N . VAL A 1 545 ? 9.739 11.984 -21.453 1.00 87.56 545 VAL A N 1
ATOM 4246 C CA . VAL A 1 545 ? 9.548 11.415 -20.107 1.00 87.56 545 VAL A CA 1
ATOM 4247 C C . VAL A 1 545 ? 10.026 12.369 -18.998 1.00 87.56 545 VAL A C 1
ATOM 4249 O O . VAL A 1 545 ? 9.559 12.278 -17.864 1.00 87.56 545 VAL A O 1
ATOM 4252 N N . VAL A 1 546 ? 10.876 13.364 -19.306 1.00 89.31 546 VAL A N 1
ATOM 4253 C CA . VAL A 1 546 ? 11.365 14.370 -18.329 1.00 89.31 546 VAL A CA 1
ATOM 4254 C C . VAL A 1 546 ? 10.217 15.096 -17.628 1.00 89.31 546 VAL A C 1
ATOM 4256 O O . VAL A 1 546 ? 10.293 15.406 -16.436 1.00 89.31 546 VAL A O 1
ATOM 4259 N N . VAL A 1 547 ? 9.125 15.334 -18.358 1.00 91.00 547 VAL A N 1
ATOM 4260 C CA . VAL A 1 547 ? 7.935 16.013 -17.841 1.00 91.00 547 VAL A CA 1
ATOM 4261 C C . VAL A 1 547 ? 7.367 15.313 -16.603 1.00 91.00 547 VAL A C 1
ATOM 4263 O O . VAL A 1 547 ? 6.819 15.977 -15.726 1.00 91.00 547 VAL A O 1
ATOM 4266 N N . VAL A 1 548 ? 7.528 13.990 -16.494 1.00 90.25 548 VAL A N 1
ATOM 4267 C CA . VAL A 1 548 ? 7.028 13.198 -15.368 1.00 90.25 548 VAL A CA 1
ATOM 4268 C C . VAL A 1 548 ? 7.774 13.557 -14.094 1.00 90.25 548 VAL A C 1
ATOM 4270 O O . VAL A 1 548 ? 7.146 13.831 -13.073 1.00 90.25 548 VAL A O 1
ATOM 4273 N N . VAL A 1 549 ? 9.104 13.629 -14.169 1.00 91.31 549 VAL A N 1
ATOM 4274 C CA . VAL A 1 549 ? 9.968 13.959 -13.029 1.00 91.31 549 VAL A CA 1
ATOM 4275 C C . VAL A 1 549 ? 9.746 15.409 -12.586 1.00 91.31 549 VAL A C 1
ATOM 4277 O O . VAL A 1 549 ? 9.619 15.684 -11.392 1.00 91.31 549 VAL A O 1
ATOM 4280 N N . ILE A 1 550 ? 9.601 16.338 -13.537 1.00 91.75 550 ILE A N 1
ATOM 4281 C CA . ILE A 1 550 ? 9.290 17.746 -13.238 1.00 91.75 550 ILE A CA 1
ATOM 4282 C C . ILE A 1 550 ? 7.899 17.879 -12.607 1.00 91.75 550 ILE A C 1
ATOM 4284 O O . ILE A 1 550 ? 7.729 18.593 -11.618 1.00 91.75 550 ILE A O 1
ATOM 4288 N N . THR A 1 551 ? 6.901 17.166 -13.135 1.00 92.25 551 THR A N 1
ATOM 4289 C CA . THR A 1 551 ? 5.542 17.173 -12.577 1.00 92.25 551 THR A CA 1
ATOM 4290 C C . THR A 1 551 ? 5.533 16.583 -11.167 1.00 92.25 551 THR A C 1
ATOM 4292 O O . THR A 1 551 ? 4.921 17.162 -10.272 1.00 92.25 551 THR A O 1
ATOM 4295 N N . ALA A 1 552 ? 6.253 15.483 -10.930 1.00 93.38 552 ALA A N 1
ATOM 4296 C CA . ALA A 1 552 ? 6.419 14.899 -9.601 1.00 93.38 552 ALA A CA 1
ATOM 4297 C C . ALA A 1 5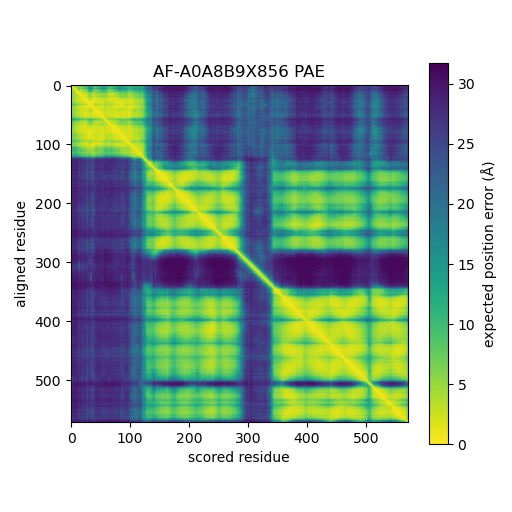52 ? 7.036 15.898 -8.609 1.00 93.38 552 ALA A C 1
ATOM 4299 O O . ALA A 1 552 ? 6.516 16.064 -7.504 1.00 93.38 552 ALA A O 1
ATOM 4300 N N . SER A 1 553 ? 8.083 16.618 -9.026 1.00 95.44 553 SER A N 1
ATOM 4301 C CA . SER A 1 553 ? 8.715 17.676 -8.232 1.00 95.44 553 SER A CA 1
ATOM 4302 C C . SER A 1 553 ? 7.733 18.797 -7.886 1.00 95.44 553 SER A C 1
ATOM 4304 O O . SER A 1 553 ? 7.569 19.139 -6.714 1.00 95.44 553 SER A O 1
ATOM 4306 N N . ALA A 1 554 ? 7.008 19.320 -8.878 1.00 95.06 554 ALA A N 1
ATOM 4307 C CA . ALA A 1 554 ? 6.033 20.387 -8.676 1.00 95.06 554 ALA A CA 1
ATOM 4308 C C . ALA A 1 554 ? 4.901 19.960 -7.728 1.00 95.06 554 ALA A C 1
ATOM 4310 O O . ALA A 1 554 ? 4.585 20.679 -6.779 1.00 95.06 554 ALA A O 1
ATOM 4311 N N . VAL A 1 555 ? 4.326 18.769 -7.931 1.00 95.25 555 VAL A N 1
ATOM 4312 C CA . VAL A 1 555 ? 3.264 18.223 -7.069 1.00 95.25 555 VAL A CA 1
ATOM 4313 C C . VAL A 1 555 ? 3.781 18.002 -5.643 1.00 95.25 555 VAL A C 1
ATOM 4315 O O . VAL A 1 555 ? 3.079 18.322 -4.683 1.00 95.25 555 VAL A O 1
ATOM 4318 N N . ALA A 1 556 ? 5.022 17.539 -5.475 1.00 95.56 556 ALA A N 1
ATOM 4319 C CA . ALA A 1 556 ? 5.633 17.379 -4.160 1.00 95.56 556 ALA A CA 1
ATOM 4320 C C . ALA A 1 556 ? 5.884 18.719 -3.451 1.00 95.56 556 ALA A C 1
ATOM 4322 O O . ALA A 1 556 ? 5.596 18.841 -2.263 1.00 95.56 556 ALA A O 1
ATOM 4323 N N . LEU A 1 557 ? 6.356 19.749 -4.157 1.00 95.81 557 LEU A N 1
ATOM 4324 C CA . LEU A 1 557 ? 6.543 21.086 -3.582 1.00 95.81 557 LEU A CA 1
ATOM 4325 C C . LEU A 1 557 ? 5.203 21.746 -3.218 1.00 95.81 557 LEU A C 1
ATOM 4327 O O . LEU A 1 557 ? 5.093 22.374 -2.165 1.00 95.81 557 LEU A O 1
ATOM 4331 N N . ILE A 1 558 ? 4.153 21.536 -4.018 1.00 94.94 558 ILE A N 1
ATOM 4332 C CA . ILE A 1 558 ? 2.782 21.934 -3.661 1.00 94.94 558 ILE A CA 1
ATOM 4333 C C . ILE A 1 558 ? 2.333 21.200 -2.391 1.00 94.94 558 ILE A C 1
ATOM 4335 O O . ILE A 1 558 ? 1.808 21.827 -1.469 1.00 94.94 558 ILE A O 1
ATOM 4339 N N . GLY A 1 559 ? 2.582 19.890 -2.310 1.00 91.94 559 GLY A N 1
ATOM 4340 C CA . GLY A 1 559 ? 2.319 19.087 -1.116 1.00 91.94 559 GLY A CA 1
ATOM 4341 C C . GLY A 1 559 ? 3.071 19.597 0.114 1.00 91.94 559 GLY A C 1
ATOM 4342 O O . GLY A 1 559 ? 2.484 19.695 1.187 1.00 91.94 559 GLY A O 1
ATOM 4343 N N . CYS A 1 560 ? 4.325 20.018 -0.050 1.00 93.19 560 CYS A N 1
ATOM 4344 C CA . CYS A 1 560 ? 5.153 20.616 0.996 1.00 93.19 560 CYS A CA 1
ATOM 4345 C C . CYS A 1 560 ? 4.507 21.886 1.578 1.00 93.19 560 CYS A C 1
ATOM 4347 O O . CYS A 1 560 ? 4.272 21.980 2.787 1.00 93.19 560 CYS A O 1
ATOM 4349 N N . CYS A 1 561 ? 4.124 22.828 0.709 1.00 92.69 561 CYS A N 1
ATOM 4350 C CA . CYS A 1 561 ? 3.405 24.041 1.103 1.00 92.69 561 CYS A CA 1
ATOM 4351 C C . CYS A 1 561 ? 2.062 23.714 1.772 1.00 92.69 561 CYS A C 1
ATOM 4353 O O . CYS A 1 561 ? 1.697 24.319 2.780 1.00 92.69 561 CYS A O 1
ATOM 4355 N N . PHE A 1 562 ? 1.337 22.724 1.247 1.00 92.06 562 PHE A N 1
ATOM 4356 C CA . PHE A 1 562 ? 0.060 22.296 1.806 1.00 92.06 562 PHE A CA 1
ATOM 4357 C C . PHE A 1 562 ? 0.218 21.721 3.222 1.00 92.06 562 PHE A C 1
ATOM 4359 O O . PHE A 1 562 ? -0.547 22.070 4.122 1.00 92.06 562 PHE A O 1
ATOM 4366 N N . VAL A 1 563 ? 1.236 20.886 3.454 1.00 89.50 563 VAL A N 1
ATOM 4367 C CA . VAL A 1 563 ? 1.552 20.337 4.781 1.00 89.50 563 VAL A CA 1
ATOM 4368 C C . VAL A 1 563 ? 1.898 21.451 5.765 1.00 89.50 563 VAL A C 1
ATOM 4370 O O . VAL A 1 563 ? 1.397 21.449 6.891 1.00 89.50 563 VAL A O 1
ATOM 4373 N N . ALA A 1 564 ? 2.701 22.430 5.345 1.00 87.88 564 ALA A N 1
ATOM 4374 C CA . ALA A 1 564 ? 3.076 23.557 6.193 1.00 87.88 564 ALA A CA 1
ATOM 4375 C C . ALA A 1 564 ? 1.850 24.357 6.671 1.00 87.88 564 ALA A C 1
ATOM 4377 O O . ALA A 1 564 ? 1.745 24.664 7.863 1.00 87.88 564 ALA A O 1
ATOM 4378 N N . LEU A 1 565 ? 0.907 24.635 5.766 1.00 86.81 565 LEU A N 1
ATOM 4379 C CA . LEU A 1 565 ? -0.243 25.507 6.021 1.00 86.81 565 LEU A CA 1
ATOM 4380 C C . LEU A 1 565 ? -1.423 24.803 6.705 1.00 86.81 565 LEU A C 1
ATOM 4382 O O . LEU A 1 565 ? -2.063 25.396 7.569 1.00 86.81 565 LEU A O 1
ATOM 4386 N N . PHE A 1 566 ? -1.726 23.557 6.331 1.00 85.12 566 PHE A N 1
ATOM 4387 C CA . PHE A 1 566 ? -3.014 22.931 6.660 1.00 85.12 566 PHE A CA 1
ATOM 4388 C C . PHE A 1 566 ? -2.933 21.737 7.614 1.00 85.12 566 PHE A C 1
ATOM 4390 O O . PHE A 1 566 ? -3.956 21.358 8.188 1.00 85.12 566 PHE A O 1
ATOM 4397 N N . VAL A 1 567 ? -1.755 21.133 7.811 1.00 81.25 567 VAL A N 1
ATOM 4398 C CA . VAL A 1 567 ? -1.598 20.050 8.795 1.00 81.25 567 VAL A CA 1
ATOM 4399 C C . VAL A 1 567 ? -1.454 20.659 10.187 1.00 81.25 567 VAL A C 1
ATOM 4401 O O . VAL A 1 567 ? -0.623 21.543 10.419 1.00 81.25 567 VAL A O 1
ATOM 4404 N N . ARG A 1 568 ? -2.294 20.201 11.118 1.00 77.56 568 ARG A N 1
ATOM 4405 C CA . ARG A 1 568 ? -2.358 20.718 12.488 1.00 77.56 568 ARG A CA 1
ATOM 4406 C C . ARG A 1 568 ? -1.097 20.327 13.264 1.00 77.56 568 ARG A C 1
ATOM 4408 O O . ARG A 1 568 ? -0.663 19.179 13.169 1.00 77.56 568 ARG A O 1
ATOM 4415 N N . TYR A 1 569 ? -0.544 21.277 14.022 1.00 67.69 569 TYR A N 1
ATOM 4416 C CA . TYR A 1 569 ? 0.513 21.003 14.995 1.00 67.69 569 TYR A CA 1
ATOM 4417 C C . TYR A 1 569 ? -0.026 20.087 16.088 1.00 67.69 569 TYR A C 1
ATOM 4419 O O . TYR A 1 569 ? -1.110 20.334 16.618 1.00 67.69 569 TYR A O 1
ATOM 4427 N N . VAL A 1 570 ? 0.731 19.033 16.372 1.00 59.38 570 VAL A N 1
ATOM 4428 C CA . VAL A 1 570 ? 0.565 18.263 17.595 1.00 59.38 570 VAL A CA 1
ATOM 4429 C C . VAL A 1 570 ? 1.858 18.425 18.365 1.00 59.38 570 VAL A C 1
ATOM 4431 O O . VAL A 1 570 ? 2.906 18.038 17.841 1.00 59.38 570 VAL A O 1
ATOM 4434 N N . ASP A 1 571 ? 1.762 19.068 19.524 1.00 48.22 571 ASP A N 1
ATOM 4435 C CA . ASP A 1 571 ? 2.875 19.319 20.441 1.00 48.22 571 ASP A CA 1
ATOM 4436 C C . ASP A 1 571 ? 2.948 18.229 21.515 1.00 48.22 571 ASP A C 1
ATOM 4438 O O . ASP A 1 571 ? 1.877 17.844 22.049 1.00 48.22 571 ASP A O 1
#

Secondary structure (DSSP, 8-state):
-GGGGGGTTT-SPTTSSTTTT-STTEEEEE-TTS-EEEEE--SHHHHHHHHHHTT--GGGS--TT-TTTHHHHHHHHHHHHTTS-HHHHHHHHTT--S-EEE---HHHHHHSHHHHHTT-S--TTSSS-HHHHHHHT---TT-SSHHHHHHHHHHHHHHHHHHHTHHHHHHHH---TTTHHHHHHHHHHHHHHHHHHHHHHHHHHHHHHHHHHS-TTTHHHHHHHHHHHHHHHHHHHHHHHHS--SSSHHHHHHSSHHHHHHHHHHHHHHHHHHHHHHHSPPPP---TTS-------------------------------------------------------HHHHHHHHHHS-HHHHHHHHHHHHHHHHHHHHHHHHHHHIIIIIS---TTS-TTSHHHHHHHHHHHHHHHHHHHHHHHHHHHHHHHHHHHHHHHHHHHHHHHHHHHHHHHHHHHHS--HHHHHHHHHHHHHHHHHHHHHHHHHHHHHHHHHHHHHHHH---------HHHHHHHHHHHHHHHHHHHHHHHHHHHHHHTSTHHHHHHHHHHHHHHHHHHHHHSPP--

Sequence (571 aa):
MWKTQETGLWEQPRGQNILDGGAPFYTTYRTADGGFMAVGAIEPQFYELLIKGLGLKSDELPNQISMKDWPEMKKKFADIFAKKTKAEWCQIFDGTDACVTPVLTFEEVTHHGHNKDRGSFITDTEQRPVVGSASDHCRARWGRRRPYILSLGLMMLLGMAMYLNGDAIISALIADPRRKPIWAISITMIGVVLFDFAADFIDGPIKAYLFDVCTH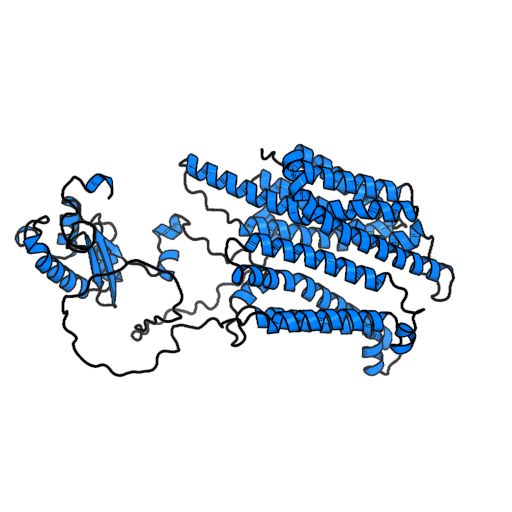RDKERGLHYHALFTGLGGALGYLLGAIDWAHLELGRLLGTEFQVMFFFSSLVLTLCFIIHLCSIPEAPLRDVAKDIPPQQAPQDLALSSDKMYEYGSIEKVKNGYVNQELVLQGGKTKNPAEQTQRTMTLRSLLRALRSMPPHYRCLCISHLIGWTAFLSNMLFFTDFMGQIVYHGDPYGAHNSTEFLIYQRGVEVGCWGLCINSMFSSLYSYFQKVLVPCIGLKGLYFMGYLLFGLGTGFIGLFPNVYSTLAMCTLFGVMSSTLYTVPFTLIAVYHHEEQKQRALGGGPDGSGRGQGLDCAALTSMVQLAQILVGGGLGLLVNTAGSVVVVVITASAVALIGCCFVALFVRYVD

Mean predicted aligned error: 16.6 Å

InterPro domains:
  IPR003673 CoA-transferase family III [PF02515] (12-126)
  IPR011701 Major facilitator superfamily [PF07690] (130-502)
  IPR023606 CoA-transferase family III domain 1 superfamily [G3DSA:3.40.50.10540] (1-122)
  IPR023606 CoA-transferase family III domain 1 superfamily [SSF89796] (6-134)
  IPR036259 MFS transporter superfamily [G3DSA:1.20.1250.20] (128-569)
  IPR036259 MFS transporter superfamily [SSF103473] (129-568)
  IPR044855 CoA-transferase family III domain 3 superfamily [G3DSA:3.30.1540.10] (16-104)

Foldseek 3Di:
DVVCPVVCQPVDPACCGPARVNFLQAHWAAEQQRWIKGGNQPDPVLCVLVCVLLVHDPVPDDDRPPSVCRVVSNVVSNVSRHVHDLVVSCVSCPPHSNRMDTDDDPVVCCVDPVCVVLVVDDPPQPFDDPLLVCLCPDQDQQARLLVSLVVLLVLLLQLLCQQLCLLVVLVVVDPDPVCSVVSSVVSNVVSPVSNVVSVVSSVSSVLVVLVVPDDPVCNVVSVLVVLLVVLVVQLVLLLLLLDDLCPDVVCVVQPHSSSVSSVVVVVVSVVVSVCVSPPDRHHGPDPLAPPDDDDDDDDDDDDDDDDDDDDDDPDDDDDDDDDDDDPDDDDDDDDPPDPDPDDPDPVNLVVLLVPDDQQLNLLLVLLLLLLLLLVLCVVCVLVCQLCPQQVADCPDDCPDPRNVSSSNSSSLSSVLSSLLSVLLSVVLVCCVVCCVVQNLLSLLLQLLLLLLVLLQCCLVDVYSVSVSVSSSSSSSSVNSSVPSSLVLLVLVLVVVVVCCVVPVDRSDNPPDSSSSVSSSVVSSVVSVVCSVPPVVVVCVVVVHSSVSSNVSSVSSVVSSVSSVPRNDDDD

Organism: Bos mutus grunniens (NCBI:txid30521)

Radius of gyration: 33.26 Å; Cα contacts (8 Å, |Δi|>4): 627; chains: 1; bounding box: 76×64×95 Å

pLDDT: mean 76.99, std 20.46, range [20.83, 96.56]

Nearest PDB structures (foldseek):
  2yim-assembly2_D  TM=9.575E-01  e=3.682E-09  Mycobacterium tuberculosis H37Rv
  8rp4-assembly1_B  TM=9.559E-01  e=8.193E-09  Mycobacterium tuberculosis
  8rp5-assembly1_B  TM=9.552E-01  e=8.876E-09  Mycobacterium tuberculosis
  2gci-assembly2_C  TM=9.485E-01  e=7.564E-09  Mycobacterium tuberculosis
  2g04-assembly2_C  TM=9.418E-01  e=3.457E-08  Mycobacterium tuberculosis H37Rv